Protein AF-A0A4Q3RM28-F1 (afdb_monomer_lite)

Foldseek 3Di:
DVVVVVVVVVVVVVVVPPPPPPWFFQAKEWEAEQQADADVLPHFLALVLCLVFPDQQPLRYEYEYQANQHPDAAADDPPPPCNVSNVSSNCSNCVSNVPHNYAYEYAHDCSCLGVLDQCRLVSQQVRQCVQVVVVDPRTHYPDHSQAQDQDWDDSDLAEIETEGELVSLLRPHDGQAPFDLHQDRDLLSRLVVLLVVLLLNQQHQYEYGHAAWLWAQFPQQQDDDPQCLQQVCCVVPVPRSHGDPPVSVVVSVVCCAVNDSRHCSYPSNVSVSCSNVVSQVVHQRYEYEHASGQWFWWWDADRYIYTYFHNRHDFTDGHPDTHTDTPDIDRARWIKMWIAIPQQKIKIFIDHSPAPHPVGTPDMDTHDGRDRDDPDDDPVNFDDDDQKDWDALALVLDDDDVLCAAFNPAQSCNRNGTFIFGADDCPFWAFDDWDDHQWWIWTWIAGNVRFIKIWIFLGTDNCSVDPPVPSPHCVVVSVSNNCSLFRSCLVLLLVLLCVLLVAAEWDKDKYFHACGCSCPSCSVVRHRGTTIITGPDPPVDPDWAAQVRLLQQCQADVVEEEPLLSVLSVVLSCVLQLQQQDGRNQWTWDWDDPVRYIYIHTYGHDSRRGQRAGDHDNSVVQCDLVHQVLNVGQALARPALQSVCPRCLVVCLVSVQPDDLVSSLVSLVSSLVSLDLVSLLVSLVSDRPSSCVDCSVVSSVRSVSNSVHSSVNVSVNVVVSNVDHDDDHHPDDDDD

Secondary structure (DSSP, 8-state):
-HHHHHHHHHHHHHHTT----PPPEEEEEEEE------BTTTB-HHHHHHHHH--TT-TTEEEEEES--STTT----TTSTTHHHHHHHHHHHHGGGTT-SSEEEEE--TTTTGGG-TTHHHHHHHHHHHHHTT--TTEEESSGGG----EEEEEETTEEEEEE-SHHHH--SS-S-TTSS-S--SHHHHHHHHHHHHHH-TTSEEEEEESS-SS-SSTTSS---HHHHH-GGGGT-TT-----TTHHHHHHHHHHHH--TTSTTSHHHHHHHHHHHHHHTTSTTEEEEE-SSSSEEEEEETTEEEEEE--SS------S--SSEEEEEE-SSEEEEEEEETTS-EEEEEEETT--STT--SEEEE-PPP-PPPP---GGGS----SEEEE-S-GGG---HHHHHHH-STTHHHHHS-EEEEBPPGGGEEEEEEEEETTEEEEEEEETTS-EEEEEESS--GGGGS-HHHHTSHHHHHHHHHGGGS-TTGGGGHHHHHHHHT-----EEEEEE---GGGGGGHHHHTTEEEEEEESS-TT-S--EEHHHHHHHHHH-TT-EE-HHHHHHHHHHHHHTT-S---GGGEEEEEEE-SSSEEEEEEE---TTTT----SHHHHHHTSTTS-GGGG---SS-S-HHHHTTTTHHHHHHHSSS--HHHHHHHHHHHHHHS-HHHHHHHHTTS-GGGTTSTHHHHHHHHHHHTTTHHHHHHHHHHHHTTS------SS----

Radius of gyration: 29.23 Å; chains: 1; bounding box: 106×63×80 Å

Sequence (736 aa):
MRRRVLALATFLALVGCVHAQVDTLTQRIFLIGDGGELVGEKTHPVIDWLQKNVNWDDERNTAIFLGDNVYPLGLPMKGAPDYERSKHILDYELKPFLNKKSRAFFVMGNHDWANGKMQGWQQVRNQYNYINGLEKANIQALPGEGCPGPVAVDLNNQVVVVFIDSQWFLYIHDKPGPGSSCNARTVDEFQTELREIVAAHPNQMMLVVTHHPLYSFGVHGGDYTWKEHLFPLTAINPKLWIPLPVLGSIYPITRGVFGNLQDVKHPLYQTMVNAIEKEMQKHPNALVASGHDHSLQLIKKDSLFQIISGSASNLSRVKENREGELLFHDLTYGFAMLEVHKSGKVVTKYYNINSKDLTTPTFAKDLRTIIAAPEIVSKDSIPKFPDSVLIAANPKLKGGFLRNIFMGKNYRQEWTTPIKVPVLDFKNLKPEKQGGGKQTRSLRVEDANGKEWSLRSVEKFPDAAIPPDLRQTFVKNIVIDGISASYPFGGLSIEPMARAAGVPMLRKKLVYIPDDPRLGRFRDVFKNTLATMEEREPDTLKKTDNTDEVVLKMAKDNDDHVDQVSVLKARLLDNFYMDFDRHEGQWEWATRDTGKGKIYYPIPKDQDQAFFTNQGLLPYFAKKPWLVPEFQGFDEKTDNIKTFNRPARNFDRFFLNELPRKTWEIYIDSFLTKMTDQVIEEAMSRQPKEIRGFHYDEIVKTLKGRRQHFKKDMLEYYDFLSKEVNIVGSNQRELF

Structure (mmCIF, N/CA/C/O backbone):
data_AF-A0A4Q3RM28-F1
#
_entry.id   AF-A0A4Q3RM28-F1
#
loop_
_atom_site.group_PDB
_atom_site.id
_atom_site.type_symbol
_atom_site.label_atom_id
_atom_site.label_alt_id
_atom_site.label_comp_id
_atom_site.label_asym_id
_atom_site.label_entity_id
_atom_site.label_seq_id
_atom_site.pdbx_PDB_ins_code
_atom_site.Cartn_x
_atom_site.Cartn_y
_atom_site.Cartn_z
_atom_site.occupancy
_atom_site.B_iso_or_equiv
_atom_site.auth_seq_id
_atom_site.auth_comp_id
_atom_site.auth_asym_id
_atom_site.auth_atom_id
_atom_site.pdbx_PDB_model_num
ATOM 1 N N . MET A 1 1 ? 68.054 -8.148 22.657 1.00 55.84 1 MET A N 1
ATOM 2 C CA . MET A 1 1 ? 67.765 -7.722 21.264 1.00 55.84 1 MET A CA 1
ATOM 3 C C . MET A 1 1 ? 67.032 -8.785 20.435 1.00 55.84 1 MET A C 1
ATOM 5 O O . MET A 1 1 ? 65.979 -8.469 19.900 1.00 55.84 1 MET A O 1
ATOM 9 N N . ARG A 1 2 ? 67.482 -10.053 20.396 1.00 54.31 2 ARG A N 1
ATOM 10 C CA . ARG A 1 2 ? 66.867 -11.130 19.579 1.00 54.31 2 ARG A CA 1
ATOM 11 C C . ARG A 1 2 ? 65.361 -11.396 19.796 1.00 54.31 2 ARG A C 1
ATOM 13 O O . ARG A 1 2 ? 64.660 -11.624 18.822 1.00 54.31 2 ARG A O 1
ATOM 20 N N . ARG A 1 3 ? 64.828 -11.298 21.024 1.00 51.88 3 ARG A N 1
ATOM 21 C CA . ARG A 1 3 ? 63.380 -11.506 21.285 1.00 51.88 3 ARG A CA 1
ATOM 22 C C . ARG A 1 3 ? 62.470 -10.382 20.767 1.00 51.88 3 ARG A C 1
ATOM 24 O O . ARG A 1 3 ? 61.328 -10.652 20.423 1.00 51.88 3 ARG A O 1
ATOM 31 N N . ARG A 1 4 ? 62.967 -9.141 20.678 1.00 54.09 4 ARG A N 1
ATOM 32 C CA . ARG A 1 4 ? 62.189 -8.002 20.150 1.00 54.09 4 ARG A CA 1
ATOM 33 C C . ARG A 1 4 ? 62.156 -7.988 18.620 1.00 54.09 4 ARG A C 1
ATOM 35 O O . ARG A 1 4 ? 61.145 -7.612 18.049 1.00 54.09 4 ARG A O 1
ATOM 42 N N . VAL A 1 5 ? 63.222 -8.467 17.973 1.00 62.88 5 VAL A N 1
ATOM 43 C CA . VAL A 1 5 ? 63.280 -8.622 16.509 1.00 62.88 5 VAL A CA 1
ATOM 44 C C . VAL A 1 5 ? 62.370 -9.760 16.040 1.00 62.88 5 VAL A C 1
ATOM 46 O O . VAL A 1 5 ? 61.678 -9.602 15.043 1.00 62.88 5 VAL A O 1
ATOM 49 N N . LEU A 1 6 ? 62.296 -10.864 16.797 1.00 58.31 6 LEU A N 1
ATOM 50 C CA . LEU A 1 6 ? 61.389 -11.966 16.470 1.00 58.31 6 LEU A CA 1
ATOM 51 C C . LEU A 1 6 ? 59.916 -11.545 16.599 1.00 58.31 6 LEU A C 1
ATOM 53 O O . LEU A 1 6 ? 59.149 -11.794 15.685 1.00 58.31 6 LEU A O 1
ATOM 57 N N . ALA A 1 7 ? 59.540 -10.824 17.663 1.00 59.06 7 ALA A N 1
ATOM 58 C CA . ALA A 1 7 ? 58.171 -10.328 17.841 1.00 59.06 7 ALA A CA 1
ATOM 59 C C . ALA A 1 7 ? 57.753 -9.301 16.770 1.00 59.06 7 ALA A C 1
ATOM 61 O O . ALA A 1 7 ? 56.612 -9.323 16.318 1.00 59.06 7 ALA A O 1
ATOM 62 N N . LEU A 1 8 ? 58.676 -8.438 16.325 1.00 61.06 8 LEU A N 1
ATOM 63 C CA . LEU A 1 8 ? 58.417 -7.482 15.245 1.00 61.06 8 LEU A CA 1
ATOM 64 C C . LEU A 1 8 ? 58.272 -8.189 13.886 1.00 61.06 8 LEU A C 1
ATOM 66 O O . LEU A 1 8 ? 57.407 -7.818 13.100 1.00 61.06 8 LEU A O 1
ATOM 70 N N . ALA A 1 9 ? 59.061 -9.240 13.634 1.00 60.00 9 ALA A N 1
ATOM 71 C CA . ALA A 1 9 ? 58.953 -10.058 12.427 1.00 60.00 9 ALA A CA 1
ATOM 72 C C . ALA A 1 9 ? 57.657 -10.887 12.395 1.00 60.00 9 ALA A C 1
ATOM 74 O O . ALA A 1 9 ? 57.032 -10.982 11.343 1.00 60.00 9 ALA A O 1
ATOM 75 N N . THR A 1 10 ? 57.195 -11.420 13.534 1.00 58.38 10 THR A N 1
ATOM 76 C CA . THR A 1 10 ? 55.896 -12.111 13.612 1.00 58.38 10 THR A CA 1
ATOM 77 C C . THR A 1 10 ? 54.727 -11.137 13.449 1.00 58.38 10 THR A C 1
ATOM 79 O O . THR A 1 10 ? 53.748 -11.475 12.794 1.00 58.38 10 THR A O 1
ATOM 82 N N . PHE A 1 11 ? 54.833 -9.914 13.981 1.00 57.19 11 PHE A N 1
ATOM 83 C CA . PHE A 1 11 ? 53.812 -8.877 13.802 1.00 57.19 11 PHE A CA 1
ATOM 84 C C . PHE A 1 11 ? 53.758 -8.376 12.348 1.00 57.19 11 PHE A C 1
ATOM 86 O O . PHE A 1 11 ? 52.676 -8.245 11.791 1.00 57.19 11 PHE A O 1
ATOM 93 N N . LEU A 1 12 ? 54.907 -8.199 11.683 1.00 55.06 12 LEU A N 1
ATOM 94 C CA . LEU A 1 12 ? 54.976 -7.859 10.253 1.00 55.06 12 LEU A CA 1
ATOM 95 C C . LEU A 1 12 ? 54.496 -9.005 9.342 1.00 55.06 12 LEU A C 1
ATOM 97 O O . LEU A 1 12 ? 53.847 -8.741 8.334 1.00 55.06 12 LEU A O 1
ATOM 101 N N . ALA A 1 13 ? 54.735 -10.268 9.713 1.00 52.22 13 ALA A N 1
ATOM 102 C CA . ALA A 1 13 ? 54.212 -11.430 8.987 1.00 52.22 13 ALA A CA 1
ATOM 103 C C . ALA A 1 13 ? 52.692 -11.621 9.173 1.00 52.22 13 ALA A C 1
ATOM 105 O O . ALA A 1 13 ? 52.011 -12.047 8.242 1.00 52.22 13 ALA A O 1
ATOM 106 N N . LEU A 1 14 ? 52.143 -11.256 10.340 1.00 48.19 14 LEU A N 1
ATOM 107 C CA . LEU A 1 14 ? 50.697 -11.254 10.602 1.00 48.19 14 LEU A CA 1
ATOM 108 C C . LEU A 1 14 ? 49.977 -10.078 9.922 1.00 48.19 14 LEU A C 1
ATOM 110 O O . LEU A 1 14 ? 48.856 -10.251 9.452 1.00 48.19 14 LEU A O 1
ATOM 114 N N . VAL A 1 15 ? 50.627 -8.917 9.786 1.00 49.91 15 VAL A N 1
ATOM 115 C CA . VAL A 1 15 ? 50.100 -7.782 9.001 1.00 49.91 15 VAL A CA 1
ATOM 116 C C . VAL A 1 15 ? 50.141 -8.077 7.492 1.00 49.91 15 VAL A C 1
ATOM 118 O O . VAL A 1 15 ? 49.256 -7.641 6.761 1.00 49.91 15 VAL A O 1
ATOM 121 N N . GLY A 1 16 ? 51.094 -8.891 7.025 1.00 42.75 16 GLY A N 1
ATOM 122 C CA . GLY A 1 16 ? 51.179 -9.345 5.630 1.00 42.75 16 GLY A CA 1
ATOM 123 C C . GLY A 1 16 ? 50.130 -10.383 5.202 1.00 42.75 16 GLY A C 1
ATOM 124 O O . GLY A 1 16 ? 50.043 -10.689 4.017 1.00 42.75 16 GLY A O 1
ATOM 125 N N . CYS A 1 17 ? 49.327 -10.915 6.134 1.00 42.59 17 CYS A N 1
ATOM 126 C CA . CYS A 1 17 ? 48.296 -11.925 5.860 1.00 42.59 17 CYS A CA 1
ATOM 127 C C . CYS A 1 17 ? 46.860 -11.413 6.052 1.00 42.59 17 CYS A C 1
ATOM 129 O O . CYS A 1 17 ? 45.937 -12.220 6.172 1.00 42.59 17 CYS A O 1
ATOM 131 N N . VAL A 1 18 ? 46.632 -10.095 6.034 1.00 43.44 18 VAL A N 1
ATOM 132 C CA . VAL A 1 18 ? 45.285 -9.572 5.772 1.00 43.44 18 VAL A CA 1
ATOM 133 C C . VAL A 1 18 ? 45.021 -9.783 4.284 1.00 43.44 18 VAL A C 1
ATOM 135 O O . VAL A 1 18 ? 45.321 -8.927 3.456 1.00 43.44 18 VAL A O 1
ATOM 138 N N . HIS A 1 19 ? 44.507 -10.961 3.923 1.00 44.41 19 HIS A N 1
ATOM 139 C CA . HIS A 1 19 ? 43.876 -11.134 2.621 1.00 44.41 19 HIS A CA 1
ATOM 140 C C . HIS A 1 19 ? 42.788 -10.067 2.539 1.00 44.41 19 HIS A C 1
ATOM 142 O O . HIS A 1 19 ? 41.822 -10.122 3.302 1.00 44.41 19 HIS A O 1
ATOM 148 N N . ALA A 1 20 ? 42.972 -9.069 1.670 1.00 47.12 20 ALA A N 1
ATOM 149 C CA . ALA A 1 20 ? 41.917 -8.130 1.337 1.00 47.12 20 ALA A CA 1
ATOM 150 C C . ALA A 1 20 ? 40.705 -8.973 0.935 1.00 47.12 20 ALA A C 1
ATOM 152 O O . ALA A 1 20 ? 40.751 -9.704 -0.057 1.00 47.12 20 ALA A O 1
ATOM 153 N N . GLN A 1 21 ? 39.675 -8.969 1.778 1.00 57.19 21 GLN A N 1
ATOM 154 C CA . GLN A 1 21 ? 38.466 -9.732 1.539 1.00 57.19 21 GLN A CA 1
ATOM 155 C C . GLN A 1 21 ? 37.919 -9.255 0.194 1.00 57.19 21 GLN A C 1
ATOM 157 O O . GLN A 1 21 ? 37.593 -8.078 0.050 1.00 57.19 21 GLN A O 1
ATOM 162 N N . VAL A 1 22 ? 37.926 -10.135 -0.812 1.00 74.12 22 VAL A N 1
ATOM 163 C CA . VAL A 1 22 ? 37.500 -9.775 -2.167 1.00 74.12 22 VAL A CA 1
ATOM 164 C C . VAL A 1 22 ? 36.062 -9.284 -2.073 1.00 74.12 22 VAL A C 1
ATOM 166 O O . VAL A 1 22 ? 35.185 -10.009 -1.598 1.00 74.12 22 VAL A O 1
ATOM 169 N N . ASP A 1 23 ? 35.835 -8.036 -2.473 1.00 86.75 23 ASP A N 1
ATOM 170 C CA . ASP A 1 23 ? 34.506 -7.447 -2.453 1.00 86.75 23 ASP A CA 1
ATOM 171 C C . ASP A 1 23 ? 33.624 -8.167 -3.477 1.00 86.75 23 ASP A C 1
ATOM 173 O O . ASP A 1 23 ? 33.928 -8.223 -4.670 1.00 86.75 23 ASP A O 1
ATOM 177 N N . THR A 1 24 ? 32.548 -8.781 -2.996 1.00 92.25 24 THR A N 1
ATOM 178 C CA . THR A 1 24 ? 31.710 -9.685 -3.791 1.00 92.25 24 THR A CA 1
ATOM 179 C C . THR A 1 24 ? 30.432 -8.989 -4.223 1.00 92.25 24 THR A C 1
ATOM 181 O O . THR A 1 24 ? 29.908 -8.129 -3.524 1.00 92.25 24 THR A O 1
ATOM 184 N N . LEU A 1 25 ? 29.925 -9.363 -5.395 1.00 93.62 25 LEU A N 1
ATOM 185 C CA . LEU A 1 25 ? 28.663 -8.859 -5.922 1.00 93.62 25 LEU A CA 1
ATOM 186 C C . LEU A 1 25 ? 27.477 -9.363 -5.084 1.00 93.62 25 LEU A C 1
ATOM 188 O O . LEU A 1 25 ? 27.315 -10.577 -4.933 1.00 93.62 25 LEU A O 1
ATOM 192 N N . THR A 1 26 ? 26.623 -8.442 -4.640 1.00 94.31 26 THR A N 1
ATOM 193 C CA . THR A 1 26 ? 25.341 -8.735 -3.983 1.00 94.31 26 THR A CA 1
ATOM 194 C C . THR A 1 26 ? 24.184 -8.713 -4.983 1.00 94.31 26 THR A C 1
ATOM 196 O O . THR A 1 26 ? 23.327 -9.589 -4.934 1.00 94.31 26 THR A O 1
ATOM 199 N N . GLN A 1 27 ? 24.153 -7.740 -5.903 1.00 97.19 27 GLN A N 1
ATOM 200 C CA . GLN A 1 27 ? 23.041 -7.557 -6.845 1.00 97.19 27 GLN A CA 1
ATOM 201 C C . GLN A 1 27 ? 23.510 -6.988 -8.189 1.00 97.19 27 GLN A C 1
ATOM 203 O O . GLN A 1 27 ? 24.322 -6.067 -8.233 1.00 97.19 27 GLN A O 1
ATOM 208 N N . ARG A 1 28 ? 22.924 -7.488 -9.277 1.00 98.19 28 ARG A N 1
ATOM 209 C CA . ARG A 1 28 ? 22.881 -6.882 -10.612 1.00 98.19 28 ARG A CA 1
ATOM 210 C C . ARG A 1 28 ? 21.445 -6.528 -10.971 1.00 98.19 28 ARG A C 1
ATOM 212 O O . ARG A 1 28 ? 20.541 -7.338 -10.756 1.00 98.19 28 ARG A O 1
ATOM 219 N N . ILE A 1 29 ? 21.243 -5.337 -11.521 1.00 98.75 29 ILE A N 1
ATOM 220 C CA . ILE A 1 29 ? 19.930 -4.843 -11.952 1.00 98.75 29 ILE A CA 1
ATOM 221 C C . ILE A 1 29 ? 20.052 -4.369 -13.396 1.00 98.75 29 ILE A C 1
ATOM 223 O O . ILE A 1 29 ? 20.775 -3.414 -13.655 1.00 98.75 29 ILE A O 1
ATOM 227 N N . PHE A 1 30 ? 19.368 -5.041 -14.315 1.00 98.69 30 PHE A N 1
ATOM 228 C CA . PHE A 1 30 ? 19.306 -4.723 -15.739 1.00 98.69 30 PHE A CA 1
ATOM 229 C C . PHE A 1 30 ? 18.089 -3.833 -15.995 1.00 98.69 30 PHE A C 1
ATOM 231 O O . PHE A 1 30 ? 16.985 -4.183 -15.587 1.00 98.69 30 PHE A O 1
ATOM 238 N N . LEU A 1 31 ? 18.294 -2.691 -16.644 1.00 98.75 31 LEU A N 1
ATOM 239 C CA . LEU A 1 31 ? 17.287 -1.654 -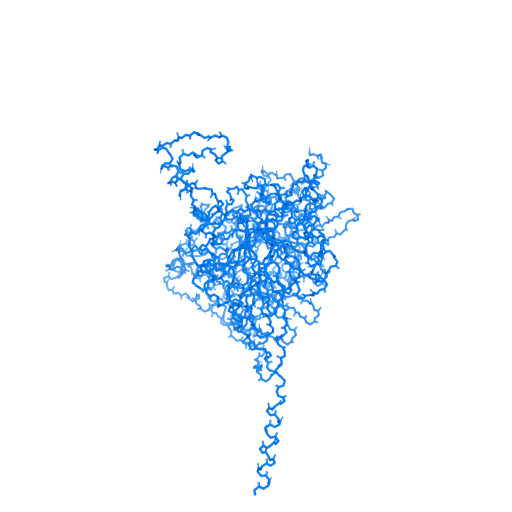16.868 1.00 98.75 31 LEU A CA 1
ATOM 240 C C . LEU A 1 31 ? 16.987 -1.573 -18.368 1.00 98.75 31 LEU A C 1
ATOM 242 O O . LEU A 1 31 ? 17.867 -1.202 -19.141 1.00 98.75 31 LEU A O 1
ATOM 246 N N . ILE A 1 32 ? 15.780 -1.945 -18.788 1.00 98.25 32 ILE A N 1
ATOM 247 C CA . ILE A 1 32 ? 15.434 -2.170 -20.201 1.00 98.25 32 ILE A CA 1
ATOM 248 C C . ILE A 1 32 ? 14.150 -1.398 -20.519 1.00 98.25 32 ILE A C 1
ATOM 250 O O . ILE A 1 32 ? 13.087 -1.781 -20.064 1.00 98.25 32 ILE A O 1
ATOM 254 N N . GLY A 1 33 ? 14.207 -0.297 -21.252 1.00 94.75 33 GLY A N 1
ATOM 255 C CA . GLY A 1 33 ? 13.029 0.490 -21.635 1.00 94.75 33 GLY A CA 1
ATOM 256 C C . GLY A 1 33 ? 12.757 0.423 -23.129 1.00 94.75 33 GLY A C 1
ATOM 257 O O . GLY A 1 33 ? 13.692 0.239 -23.914 1.00 94.75 33 GLY A O 1
ATOM 258 N N . ASP A 1 34 ? 11.487 0.606 -23.502 1.00 90.88 34 ASP A N 1
ATOM 259 C CA . ASP A 1 34 ? 11.061 0.798 -24.890 1.00 90.88 34 ASP A CA 1
ATOM 260 C C . ASP A 1 34 ? 11.397 -0.428 -25.757 1.00 90.88 34 ASP A C 1
ATOM 262 O O . ASP A 1 34 ? 12.014 -0.327 -26.822 1.00 90.88 34 ASP A O 1
ATOM 266 N N . GLY A 1 35 ? 11.052 -1.618 -25.252 1.00 89.31 35 GLY A N 1
ATOM 267 C CA . GLY A 1 35 ? 11.291 -2.926 -25.882 1.00 89.31 35 GLY A CA 1
ATOM 268 C C . GLY A 1 35 ? 10.146 -3.434 -26.760 1.00 89.31 35 GLY A C 1
ATOM 269 O O . GLY A 1 35 ? 10.291 -4.447 -27.440 1.00 89.31 35 GLY A O 1
ATOM 270 N N . GLY A 1 36 ? 9.023 -2.715 -26.807 1.00 90.56 36 GLY A N 1
ATOM 271 C CA . GLY A 1 36 ? 7.764 -3.226 -27.342 1.00 90.56 36 GLY A CA 1
ATOM 272 C C . GLY A 1 36 ? 7.660 -3.434 -28.853 1.00 90.56 36 GLY A C 1
ATOM 273 O O . GLY A 1 36 ? 6.548 -3.403 -29.383 1.00 90.56 36 GLY A O 1
ATOM 274 N N . GLU A 1 37 ? 8.768 -3.615 -29.572 1.00 91.19 37 GLU A N 1
ATOM 275 C CA . GLU A 1 37 ? 8.797 -3.888 -31.006 1.00 91.19 37 GLU A CA 1
ATOM 276 C C . GLU A 1 37 ? 9.808 -4.988 -31.374 1.00 91.19 37 GLU A C 1
ATOM 278 O O . GLU A 1 37 ? 10.936 -5.040 -30.885 1.00 91.19 37 GLU A O 1
ATOM 283 N N . LEU A 1 38 ? 9.402 -5.877 -32.288 1.00 91.31 38 LEU A N 1
ATOM 284 C CA . LEU A 1 38 ? 10.241 -6.948 -32.826 1.00 91.31 38 LEU A CA 1
ATOM 285 C C . LEU A 1 38 ? 10.710 -6.613 -34.243 1.00 91.31 38 LEU A C 1
ATOM 287 O O . LEU A 1 38 ? 9.905 -6.313 -35.128 1.00 91.31 38 LEU A O 1
ATOM 291 N N . VAL A 1 39 ? 12.004 -6.790 -34.503 1.00 87.06 39 VAL A N 1
ATOM 292 C CA . VAL A 1 39 ? 12.575 -6.652 -35.846 1.00 87.06 39 VAL A CA 1
ATOM 293 C C . VAL A 1 39 ? 12.074 -7.804 -36.718 1.00 87.06 39 VAL A C 1
ATOM 295 O O . VAL A 1 39 ? 12.323 -8.980 -36.433 1.00 87.06 39 VAL A O 1
ATOM 298 N N . GLY A 1 40 ? 11.326 -7.460 -37.772 1.00 84.25 40 GLY A N 1
ATOM 299 C CA . GLY A 1 40 ? 10.717 -8.431 -38.685 1.00 84.25 40 GLY A CA 1
ATOM 300 C C . GLY A 1 40 ? 9.786 -9.433 -37.993 1.00 84.25 40 GLY A C 1
ATOM 301 O O . GLY A 1 40 ? 9.673 -10.560 -38.470 1.00 84.25 40 GLY A O 1
ATOM 302 N N . GLU A 1 41 ? 9.195 -9.050 -36.852 1.00 83.69 41 GLU A N 1
ATOM 303 C CA . GLU A 1 41 ? 8.324 -9.878 -35.995 1.00 83.69 41 GLU A CA 1
ATOM 304 C C . GLU A 1 41 ? 8.984 -11.142 -35.403 1.00 83.69 41 GLU A C 1
ATOM 306 O O . GLU A 1 41 ? 8.301 -12.027 -34.880 1.00 83.69 41 GLU A O 1
ATOM 311 N N . LYS A 1 42 ? 10.320 -11.247 -35.467 1.00 88.12 42 LYS A N 1
ATOM 312 C CA . LYS A 1 42 ? 11.048 -12.487 -35.138 1.00 88.12 42 LYS A CA 1
ATOM 313 C C . LYS A 1 42 ? 12.142 -12.347 -34.093 1.00 88.12 42 LYS A C 1
ATOM 315 O O . LYS A 1 42 ? 12.396 -13.319 -33.393 1.00 88.12 42 LYS A O 1
ATOM 320 N N . THR A 1 43 ? 12.815 -11.204 -34.037 1.00 93.31 43 THR A N 1
ATOM 321 C CA . THR A 1 43 ? 14.005 -11.006 -33.196 1.00 93.31 43 THR A CA 1
ATOM 322 C C . THR A 1 43 ? 13.911 -9.701 -32.433 1.00 93.31 43 THR A C 1
ATOM 324 O O . THR A 1 43 ? 13.340 -8.736 -32.944 1.00 93.31 43 THR A O 1
ATOM 327 N N . HIS A 1 44 ? 14.532 -9.642 -31.260 1.00 95.88 44 HIS A N 1
ATOM 328 C CA . HIS A 1 44 ? 14.624 -8.418 -30.476 1.00 95.88 44 HIS A CA 1
ATOM 329 C C . HIS A 1 44 ? 16.091 -8.163 -30.107 1.00 95.88 44 HIS A C 1
ATOM 331 O O . HIS A 1 44 ? 16.670 -8.942 -29.350 1.00 95.88 44 HIS A O 1
ATOM 337 N N . PRO A 1 45 ? 16.698 -7.040 -30.537 1.00 92.56 45 PRO A N 1
ATOM 338 C CA . PRO A 1 45 ? 18.147 -6.838 -30.468 1.00 92.56 45 PRO A CA 1
ATOM 339 C C . PRO A 1 45 ? 18.713 -6.944 -29.043 1.00 92.56 45 PRO A C 1
ATOM 341 O O . PRO A 1 45 ? 19.679 -7.672 -28.816 1.00 92.56 45 PRO A O 1
ATOM 344 N N . VAL A 1 46 ? 18.092 -6.273 -28.066 1.00 96.25 46 VAL A N 1
ATOM 345 C CA . VAL A 1 46 ? 18.557 -6.317 -26.669 1.00 96.25 46 VAL A CA 1
ATOM 346 C C . VAL A 1 46 ? 18.201 -7.629 -25.963 1.00 96.25 46 VAL A C 1
ATOM 348 O O . VAL A 1 46 ? 19.075 -8.218 -25.330 1.00 96.25 46 VAL A O 1
ATOM 351 N N . ILE A 1 47 ? 16.969 -8.135 -26.091 1.00 96.94 47 ILE A N 1
ATOM 352 C CA . ILE A 1 47 ? 16.569 -9.409 -25.473 1.00 96.94 47 ILE A CA 1
ATOM 353 C C . ILE A 1 47 ? 17.415 -10.579 -25.987 1.00 96.94 47 ILE A C 1
ATOM 355 O O . ILE A 1 47 ? 17.866 -11.391 -25.180 1.00 96.94 47 ILE A O 1
ATOM 359 N N . ASP A 1 48 ? 17.714 -10.641 -27.284 1.00 96.75 48 ASP A N 1
ATOM 360 C CA . ASP A 1 48 ? 18.563 -11.690 -27.860 1.00 96.75 48 ASP A CA 1
ATOM 361 C C . ASP A 1 48 ? 19.998 -11.604 -27.327 1.00 96.75 48 ASP A C 1
ATOM 363 O O . ASP A 1 48 ? 20.609 -12.620 -26.973 1.00 96.75 48 ASP A O 1
ATOM 367 N N . TRP A 1 49 ? 20.532 -10.384 -27.197 1.00 96.81 49 TRP A N 1
ATOM 368 C CA . TRP A 1 49 ? 21.841 -10.164 -26.588 1.00 96.81 49 TRP A CA 1
ATOM 369 C C . TRP A 1 49 ? 21.857 -10.612 -25.120 1.00 96.81 49 TRP A C 1
ATOM 371 O O . TRP A 1 49 ? 22.785 -11.303 -24.694 1.00 96.81 49 TRP A O 1
ATOM 381 N N . LEU A 1 50 ? 20.822 -10.275 -24.349 1.00 97.06 50 LEU A N 1
ATOM 382 C CA . LEU A 1 50 ? 20.697 -10.654 -22.942 1.00 97.06 50 LEU A CA 1
ATOM 383 C C . LEU A 1 50 ? 20.550 -12.169 -22.764 1.00 97.06 50 LEU A C 1
ATOM 385 O O . LEU A 1 50 ? 21.223 -12.743 -21.910 1.00 97.06 50 LEU A O 1
ATOM 389 N N . GLN A 1 51 ? 19.727 -12.834 -23.581 1.00 95.75 51 GLN A N 1
ATOM 390 C CA . GLN A 1 51 ? 19.576 -14.296 -23.564 1.00 95.75 51 GLN A CA 1
ATOM 391 C C . GLN A 1 51 ? 20.909 -15.013 -23.807 1.00 95.75 51 GLN A C 1
ATOM 393 O O . GLN A 1 51 ? 21.170 -16.052 -23.204 1.00 95.75 51 GLN A O 1
ATOM 398 N N . LYS A 1 52 ? 21.760 -14.458 -24.677 1.00 96.25 52 LYS A N 1
ATOM 399 C CA . LYS A 1 52 ? 23.066 -15.036 -25.007 1.00 96.25 52 LYS A CA 1
ATOM 400 C C . LYS A 1 52 ? 24.126 -14.801 -23.928 1.00 96.25 52 LYS A C 1
ATOM 402 O O . LYS A 1 52 ? 24.974 -15.667 -23.723 1.00 96.25 52 LYS A O 1
ATOM 407 N N . ASN A 1 53 ? 24.119 -13.634 -23.283 1.00 96.88 53 ASN A N 1
ATOM 408 C CA . ASN A 1 53 ? 25.251 -13.167 -22.472 1.00 96.88 53 ASN A CA 1
ATOM 409 C C . ASN A 1 53 ? 24.989 -13.137 -20.959 1.00 96.88 53 ASN A C 1
ATOM 411 O O . ASN A 1 53 ? 25.930 -12.939 -20.187 1.00 96.88 53 ASN A O 1
ATOM 415 N N . VAL A 1 54 ? 23.743 -13.325 -20.512 1.00 97.12 54 VAL A N 1
ATOM 416 C CA . VAL A 1 54 ? 23.367 -13.243 -19.095 1.00 97.12 54 VAL A CA 1
ATOM 417 C C . VAL A 1 54 ? 22.869 -14.591 -18.588 1.00 97.12 54 VAL A C 1
ATOM 419 O O . VAL A 1 54 ? 21.970 -15.207 -19.154 1.00 97.12 54 VAL A O 1
ATOM 422 N N . ASN A 1 55 ? 23.430 -15.039 -17.463 1.00 96.88 55 ASN A N 1
ATOM 423 C CA . ASN A 1 55 ? 22.918 -16.202 -16.751 1.00 96.88 55 ASN A CA 1
ATOM 424 C C . ASN A 1 55 ? 21.716 -15.809 -15.877 1.00 96.88 55 ASN A C 1
ATOM 426 O O . ASN A 1 55 ? 21.884 -15.336 -14.752 1.00 96.88 55 ASN A O 1
ATOM 430 N N . TRP A 1 56 ? 20.504 -16.033 -16.376 1.00 97.44 56 TRP A N 1
ATOM 431 C CA . TRP A 1 56 ? 19.267 -15.755 -15.639 1.00 97.44 56 TRP A CA 1
ATOM 432 C C . TRP A 1 56 ? 18.960 -16.765 -14.516 1.00 97.44 56 TRP A C 1
ATOM 434 O O . TRP A 1 56 ? 18.032 -16.545 -13.740 1.00 97.44 56 TRP A O 1
ATOM 444 N N . ASP A 1 57 ? 19.747 -17.834 -14.360 1.00 97.38 57 ASP A N 1
ATOM 445 C CA . ASP A 1 57 ? 19.681 -18.719 -13.185 1.00 97.38 57 ASP A CA 1
ATOM 446 C C . ASP A 1 57 ? 20.480 -18.185 -11.977 1.00 97.38 57 ASP A C 1
ATOM 448 O O . ASP A 1 57 ? 20.422 -18.763 -10.892 1.00 97.38 57 ASP A O 1
ATOM 452 N N . ASP A 1 58 ? 21.204 -17.070 -12.127 1.00 96.69 58 ASP A N 1
ATOM 453 C CA . ASP A 1 58 ? 21.836 -16.360 -11.010 1.00 96.69 58 ASP A CA 1
ATOM 454 C C . ASP A 1 58 ? 20.808 -15.472 -10.286 1.00 96.69 58 ASP A C 1
ATOM 456 O O . ASP A 1 58 ? 20.317 -14.488 -10.840 1.00 96.69 58 ASP A O 1
ATOM 460 N N . GLU A 1 59 ? 20.506 -15.800 -9.028 1.00 95.44 59 GLU A N 1
ATOM 461 C CA . GLU A 1 59 ? 19.547 -15.083 -8.165 1.00 95.44 59 GLU A CA 1
ATOM 462 C C . GLU A 1 59 ? 19.952 -13.628 -7.887 1.00 95.44 59 GLU A C 1
ATOM 464 O O . GLU A 1 59 ? 19.113 -12.803 -7.527 1.00 95.44 59 GLU A O 1
ATOM 469 N N . ARG A 1 60 ? 21.228 -13.280 -8.096 1.00 96.56 60 ARG A N 1
ATOM 470 C CA . ARG A 1 60 ? 21.710 -11.900 -7.965 1.00 96.56 60 ARG A CA 1
ATOM 471 C C . ARG A 1 60 ? 21.303 -11.030 -9.147 1.00 96.56 60 ARG A C 1
ATOM 473 O O . ARG A 1 60 ? 21.480 -9.820 -9.065 1.00 96.56 60 ARG A O 1
ATOM 480 N N . ASN A 1 61 ? 20.798 -11.596 -10.242 1.00 98.25 61 ASN A N 1
ATOM 481 C CA . ASN A 1 61 ? 20.345 -10.837 -11.403 1.00 98.25 61 ASN A CA 1
ATOM 482 C C . ASN A 1 61 ? 18.855 -10.484 -11.271 1.00 98.25 61 ASN A C 1
ATOM 484 O O . ASN A 1 61 ? 18.022 -11.339 -10.974 1.00 98.25 61 ASN A O 1
ATOM 488 N N . THR A 1 62 ? 18.522 -9.225 -11.546 1.00 98.56 62 THR A N 1
ATOM 489 C CA . THR A 1 62 ? 17.143 -8.731 -11.658 1.00 98.56 62 THR A CA 1
ATOM 490 C C . THR A 1 62 ? 16.997 -7.947 -12.956 1.00 98.56 62 THR A C 1
ATOM 492 O O . THR A 1 62 ? 17.812 -7.065 -13.208 1.00 98.56 62 THR A O 1
ATOM 495 N N . ALA A 1 63 ? 15.977 -8.225 -13.762 1.00 98.62 63 ALA A N 1
ATOM 496 C CA . ALA A 1 63 ? 15.597 -7.396 -14.903 1.00 98.62 63 ALA A CA 1
ATOM 497 C C . ALA A 1 63 ? 14.430 -6.474 -14.539 1.00 98.62 63 ALA A C 1
ATOM 499 O O . ALA A 1 63 ? 13.513 -6.875 -13.824 1.00 98.62 63 ALA A O 1
ATOM 500 N N . ILE A 1 64 ? 14.464 -5.240 -15.028 1.00 98.69 64 ILE A N 1
ATOM 501 C CA . ILE A 1 64 ? 13.393 -4.264 -14.867 1.00 98.69 64 ILE A CA 1
ATOM 502 C C . ILE A 1 64 ? 13.109 -3.638 -16.228 1.00 98.69 64 ILE A C 1
ATOM 504 O O . ILE A 1 64 ? 13.950 -2.919 -16.772 1.00 98.69 64 ILE A O 1
ATOM 508 N N . PHE A 1 65 ? 11.914 -3.905 -16.740 1.00 98.56 65 PHE A N 1
ATOM 509 C CA . PHE A 1 65 ? 11.369 -3.287 -17.931 1.00 98.56 65 PHE A CA 1
ATOM 510 C C . PHE A 1 65 ? 10.739 -1.938 -17.573 1.00 98.56 65 PHE A C 1
ATOM 512 O O . PHE A 1 65 ? 9.892 -1.856 -16.680 1.00 98.56 65 PHE A O 1
ATOM 519 N N . LEU A 1 66 ? 11.194 -0.869 -18.225 1.00 98.38 66 LEU A N 1
ATOM 520 C CA . LEU A 1 66 ? 10.907 0.526 -17.877 1.00 98.38 66 LEU A CA 1
ATOM 521 C C . LEU A 1 66 ? 9.714 1.098 -18.655 1.00 98.38 66 LEU A C 1
ATOM 523 O O . LEU A 1 66 ? 9.674 2.303 -18.883 1.00 98.38 66 LEU A O 1
ATOM 527 N N . GLY A 1 67 ? 8.754 0.269 -19.062 1.00 95.75 67 GLY A N 1
ATOM 528 C CA . GLY A 1 67 ? 7.587 0.699 -19.833 1.00 95.75 67 GLY A CA 1
ATOM 529 C C . GLY A 1 67 ? 7.795 0.710 -21.338 1.00 95.75 67 GLY A C 1
ATOM 530 O O . GLY A 1 67 ? 8.908 0.523 -21.834 1.00 95.75 67 GLY A O 1
ATOM 531 N N . ASP A 1 68 ? 6.676 0.908 -22.035 1.00 96.00 68 ASP A N 1
ATOM 532 C CA . ASP A 1 68 ? 6.541 0.726 -23.477 1.00 96.00 68 ASP A CA 1
ATOM 533 C C . ASP A 1 68 ? 6.928 -0.693 -23.901 1.00 96.00 68 ASP A C 1
ATOM 535 O O . ASP A 1 68 ? 7.727 -0.933 -24.810 1.00 96.00 68 ASP A O 1
ATOM 539 N N . ASN A 1 69 ? 6.330 -1.653 -23.195 1.00 96.94 69 ASN A N 1
ATOM 540 C CA . ASN A 1 69 ? 6.564 -3.078 -23.409 1.00 96.94 69 ASN A CA 1
ATOM 541 C C . ASN A 1 69 ? 5.804 -3.596 -24.645 1.00 96.94 69 ASN A C 1
ATOM 543 O O . ASN A 1 69 ? 6.104 -4.670 -25.156 1.00 96.94 69 ASN A O 1
ATOM 547 N N . VAL A 1 70 ? 4.793 -2.861 -25.141 1.00 95.69 70 VAL A N 1
ATOM 548 C CA . VAL A 1 70 ? 4.072 -3.207 -26.379 1.00 95.69 70 VAL A CA 1
ATOM 549 C C . VAL A 1 70 ? 3.701 -1.980 -27.213 1.00 95.69 70 VAL A C 1
ATOM 551 O O . VAL A 1 70 ? 2.805 -1.202 -26.864 1.00 95.69 70 VAL A O 1
ATOM 554 N N . TYR A 1 71 ? 4.288 -1.873 -28.407 1.00 88.00 71 TYR A N 1
ATOM 555 C CA . TYR A 1 71 ? 3.920 -0.862 -29.394 1.00 88.00 71 TYR A CA 1
ATOM 556 C C . TYR A 1 71 ? 2.828 -1.337 -30.378 1.00 88.00 71 TYR A C 1
ATOM 558 O O . TYR A 1 71 ? 2.828 -2.489 -30.833 1.00 88.00 71 TYR A O 1
ATOM 566 N N . PRO A 1 72 ? 1.929 -0.431 -30.823 1.00 88.31 72 PRO A N 1
ATOM 567 C CA . PRO A 1 72 ? 1.842 0.984 -30.447 1.00 88.31 72 PRO A CA 1
ATOM 568 C C . PRO A 1 72 ? 0.805 1.297 -29.354 1.00 88.31 72 PRO A C 1
ATOM 570 O O . PRO A 1 72 ? 0.706 2.455 -28.964 1.00 88.31 72 PRO A O 1
ATOM 573 N N . LEU A 1 73 ? -0.038 0.351 -28.930 1.00 90.50 73 LEU A N 1
ATOM 574 C CA . LEU A 1 73 ? -1.201 0.642 -28.072 1.00 90.50 73 LEU A CA 1
ATOM 575 C C . LEU A 1 73 ? -1.398 -0.374 -26.936 1.00 90.50 73 LEU A C 1
ATOM 577 O O . LEU A 1 73 ? -2.533 -0.568 -26.488 1.00 90.50 73 LEU A O 1
ATOM 581 N N . GLY A 1 74 ? -0.324 -1.026 -26.488 1.00 93.75 74 GLY A N 1
ATOM 582 C CA . GLY A 1 74 ? -0.399 -1.965 -25.377 1.00 93.75 74 GLY A CA 1
ATOM 583 C C . GLY A 1 74 ? -1.033 -3.302 -25.764 1.00 93.75 74 GLY A C 1
ATOM 584 O O . GLY A 1 74 ? -1.166 -3.653 -26.945 1.00 93.75 74 GLY A O 1
ATOM 585 N N . LEU A 1 75 ? -1.460 -4.050 -24.745 1.00 96.31 75 LEU A N 1
ATOM 586 C CA . LEU A 1 75 ? -2.186 -5.307 -24.911 1.00 96.31 75 LEU A CA 1
ATOM 587 C C . LEU A 1 75 ? -3.713 -5.075 -24.963 1.00 96.31 75 LEU A C 1
ATOM 589 O O . LEU A 1 75 ? -4.318 -4.703 -23.951 1.00 96.31 75 LEU A O 1
ATOM 593 N N . PRO A 1 76 ? -4.383 -5.314 -26.107 1.00 94.25 76 PRO A N 1
ATOM 594 C CA . PRO A 1 76 ? -5.836 -5.224 -26.179 1.00 94.25 76 PRO A CA 1
ATOM 595 C C . PRO A 1 76 ? -6.541 -6.414 -25.525 1.00 94.25 76 PRO A C 1
ATOM 597 O O . PRO A 1 76 ? -5.911 -7.352 -25.044 1.00 94.25 76 PRO A O 1
ATOM 600 N N . MET A 1 77 ? -7.875 -6.373 -25.485 1.00 89.62 77 MET A N 1
ATOM 601 C CA . MET A 1 77 ? -8.660 -7.514 -25.015 1.00 89.62 77 MET A CA 1
ATOM 602 C C . MET A 1 77 ? -8.501 -8.705 -25.963 1.00 89.62 77 MET A C 1
ATOM 604 O O . MET A 1 77 ? -8.375 -8.543 -27.181 1.00 89.62 77 MET A O 1
ATOM 608 N N . LYS A 1 78 ? -8.561 -9.916 -25.403 1.00 86.12 78 LYS A N 1
ATOM 609 C CA . LYS A 1 78 ? -8.548 -11.153 -26.186 1.00 86.12 78 LYS A CA 1
ATOM 610 C C . LYS A 1 78 ? -9.690 -11.138 -27.210 1.00 86.12 78 LYS A C 1
ATOM 612 O O . LYS A 1 78 ? -10.834 -10.874 -26.856 1.00 86.12 78 LYS A O 1
ATOM 617 N N . GLY A 1 79 ? -9.365 -11.427 -28.470 1.00 85.75 79 GLY A N 1
ATOM 618 C CA . GLY A 1 79 ? -10.303 -11.374 -29.599 1.00 85.75 79 GLY A CA 1
ATOM 619 C C . GLY A 1 79 ? -10.248 -10.078 -30.417 1.00 85.75 79 GLY A C 1
ATOM 620 O O . GLY A 1 79 ? -10.794 -10.044 -31.517 1.00 85.75 79 GLY A O 1
ATOM 621 N N . ALA A 1 80 ? -9.560 -9.035 -29.940 1.00 91.19 80 ALA A N 1
ATOM 622 C CA . ALA A 1 80 ? -9.248 -7.873 -30.769 1.00 91.19 80 ALA A CA 1
ATOM 623 C C . ALA A 1 80 ? -8.236 -8.241 -31.880 1.00 91.19 80 ALA A C 1
ATOM 625 O O . ALA A 1 80 ? -7.365 -9.080 -31.633 1.00 91.19 80 ALA A O 1
ATOM 626 N N . PRO A 1 81 ? -8.284 -7.598 -33.067 1.00 91.56 81 PRO A N 1
ATOM 627 C CA . PRO A 1 81 ? -7.425 -7.947 -34.206 1.00 91.56 81 PRO A CA 1
ATOM 628 C C . PRO A 1 81 ? -5.919 -7.985 -33.900 1.00 91.56 81 PRO A C 1
ATOM 630 O O . PRO A 1 81 ? -5.231 -8.897 -34.348 1.00 91.56 81 PRO A O 1
ATOM 633 N N . ASP A 1 82 ? -5.422 -7.047 -33.089 1.00 90.62 82 ASP A N 1
ATOM 634 C CA . ASP A 1 82 ? -3.988 -6.917 -32.786 1.00 90.62 82 ASP A CA 1
ATOM 635 C C . ASP A 1 82 ? -3.533 -7.729 -31.558 1.00 90.62 82 ASP A C 1
ATOM 637 O O . ASP A 1 82 ? -2.357 -7.694 -31.195 1.00 90.62 82 ASP A O 1
ATOM 641 N N . TYR A 1 83 ? -4.437 -8.474 -30.906 1.00 95.00 83 TYR A N 1
ATOM 642 C CA . TYR A 1 83 ? -4.141 -9.168 -29.648 1.00 95.00 83 TYR A CA 1
ATOM 643 C C . TYR A 1 83 ? -2.974 -10.152 -29.765 1.00 95.00 83 TYR A C 1
ATOM 645 O O . TYR A 1 83 ? -2.053 -10.097 -28.955 1.00 95.00 83 TYR A O 1
ATOM 653 N N . GLU A 1 84 ? -2.979 -11.022 -30.779 1.00 96.31 84 GLU A N 1
ATOM 654 C CA . GLU A 1 84 ? -1.941 -12.052 -30.933 1.00 96.31 84 GLU A CA 1
ATOM 655 C C . GLU A 1 84 ? -0.561 -11.443 -31.212 1.00 96.31 84 GLU A C 1
ATOM 657 O O . GLU A 1 84 ? 0.444 -11.929 -30.696 1.00 96.31 84 GLU A O 1
ATOM 662 N N . ARG A 1 85 ? -0.503 -10.329 -31.955 1.00 95.56 85 ARG A N 1
ATOM 663 C CA . ARG A 1 85 ? 0.746 -9.593 -32.196 1.00 95.56 85 ARG A CA 1
ATOM 664 C C . ARG A 1 85 ? 1.270 -8.962 -30.906 1.00 95.56 85 ARG A C 1
ATOM 666 O O . ARG A 1 85 ? 2.430 -9.171 -30.563 1.00 95.56 85 ARG A O 1
ATOM 673 N N . SER A 1 86 ? 0.424 -8.227 -30.180 1.00 96.56 86 SER A N 1
ATOM 674 C CA . SER A 1 86 ? 0.783 -7.618 -28.890 1.00 96.56 86 SER A CA 1
ATOM 675 C C . SER A 1 86 ? 1.240 -8.664 -27.870 1.00 96.56 86 SER A C 1
ATOM 677 O O . SER A 1 86 ? 2.237 -8.477 -27.176 1.00 96.56 86 SER A O 1
ATOM 679 N N . LYS A 1 87 ? 0.539 -9.800 -27.814 1.00 97.06 87 LYS A N 1
ATOM 680 C CA . LYS A 1 87 ? 0.881 -10.933 -26.955 1.00 97.06 87 LYS A CA 1
ATOM 681 C C . LYS A 1 87 ? 2.233 -11.547 -27.329 1.00 97.06 87 LYS A C 1
ATOM 683 O O . LYS A 1 87 ? 3.026 -11.834 -26.440 1.00 97.06 87 LYS A O 1
ATOM 688 N N . HIS A 1 88 ? 2.508 -11.733 -28.621 1.00 96.94 88 HIS A N 1
ATOM 689 C CA . HIS A 1 88 ? 3.777 -12.293 -29.104 1.00 96.94 88 HIS A CA 1
ATOM 690 C C . HIS A 1 88 ? 4.986 -11.436 -28.709 1.00 96.94 88 HIS A C 1
ATOM 692 O O . HIS A 1 88 ? 6.018 -11.981 -28.326 1.00 96.94 88 HIS A O 1
ATOM 698 N N . ILE A 1 89 ? 4.847 -10.106 -28.735 1.00 97.00 89 ILE A N 1
ATOM 699 C CA . ILE A 1 89 ? 5.886 -9.175 -28.266 1.00 97.00 89 ILE A CA 1
ATOM 700 C C . ILE A 1 89 ? 6.172 -9.404 -26.773 1.00 97.00 89 ILE A C 1
ATOM 702 O O . ILE A 1 89 ? 7.315 -9.681 -26.411 1.00 97.00 89 ILE A O 1
ATOM 706 N N . LEU A 1 90 ? 5.134 -9.393 -25.925 1.00 97.00 90 LEU A N 1
ATOM 707 C CA . LEU A 1 90 ? 5.286 -9.654 -24.485 1.00 97.00 90 LEU A CA 1
ATOM 708 C C . LEU A 1 90 ? 5.901 -11.026 -24.209 1.00 97.00 90 LEU A C 1
ATOM 710 O O . LEU A 1 90 ? 6.800 -11.149 -23.382 1.00 97.00 90 LEU A O 1
ATOM 714 N N . ASP A 1 91 ? 5.449 -12.068 -24.907 1.00 97.25 91 ASP A N 1
ATOM 715 C CA . ASP A 1 91 ? 6.001 -13.415 -24.754 1.00 97.25 91 ASP A CA 1
ATOM 716 C C . ASP A 1 91 ? 7.494 -13.459 -25.074 1.00 97.25 91 ASP A C 1
ATOM 718 O O . ASP A 1 91 ? 8.248 -14.175 -24.409 1.00 97.25 91 ASP A O 1
ATOM 722 N N . TYR A 1 92 ? 7.936 -12.678 -26.061 1.00 97.31 92 TYR A N 1
ATOM 723 C CA . TYR A 1 92 ? 9.343 -12.568 -26.420 1.00 97.31 92 TYR A CA 1
ATOM 724 C C . TYR A 1 92 ? 10.174 -11.955 -25.289 1.00 97.31 92 TYR A C 1
ATOM 726 O O . TYR A 1 92 ? 11.230 -12.492 -24.942 1.00 97.31 92 TYR A O 1
ATOM 734 N N . GLU A 1 93 ? 9.682 -10.870 -24.687 1.00 96.88 93 GLU A N 1
ATOM 735 C CA . GLU A 1 93 ? 10.318 -10.203 -23.548 1.00 96.88 93 GLU A CA 1
ATOM 736 C C . GLU A 1 93 ? 10.333 -11.079 -22.287 1.00 96.88 93 GLU A C 1
ATOM 738 O O . GLU A 1 93 ? 11.314 -11.079 -21.546 1.00 96.88 93 GLU A O 1
ATOM 743 N N . LEU A 1 94 ? 9.281 -11.870 -22.057 1.00 97.06 94 LEU A N 1
ATOM 744 C CA . LEU A 1 94 ? 9.129 -12.745 -20.888 1.00 97.06 94 LEU A CA 1
ATOM 745 C C . LEU A 1 94 ? 9.978 -14.019 -20.975 1.00 97.06 94 LEU A C 1
ATOM 747 O O . LEU A 1 94 ? 10.451 -14.535 -19.956 1.00 97.06 94 LEU A O 1
ATOM 751 N N . LYS A 1 95 ? 10.195 -14.532 -22.191 1.00 95.75 95 LYS A N 1
ATOM 752 C CA . LYS A 1 95 ? 10.877 -15.805 -22.467 1.00 95.75 95 LYS A CA 1
ATOM 753 C C . LYS A 1 95 ? 12.206 -16.025 -21.722 1.00 95.75 95 LYS A C 1
ATOM 755 O O . LYS A 1 95 ? 12.385 -17.142 -21.231 1.00 95.75 95 LYS A O 1
ATOM 760 N N . PRO A 1 96 ? 13.133 -15.049 -21.597 1.00 96.00 96 PRO A N 1
ATOM 761 C CA . PRO A 1 96 ? 14.400 -15.251 -20.890 1.00 96.00 96 PRO A CA 1
ATOM 762 C C . PRO A 1 96 ? 14.233 -15.643 -19.420 1.00 96.00 96 PRO A C 1
ATOM 764 O O . PRO A 1 96 ? 15.122 -16.286 -18.870 1.00 96.00 96 PRO A O 1
ATOM 767 N N . PHE A 1 97 ? 13.118 -15.253 -18.795 1.00 96.38 97 PHE A N 1
ATOM 768 C CA . PHE A 1 97 ? 12.899 -15.318 -17.347 1.00 96.38 97 PHE A CA 1
ATOM 769 C C . PHE A 1 97 ? 11.971 -16.462 -16.923 1.00 96.38 97 PHE A C 1
ATOM 771 O O . PHE A 1 97 ? 11.827 -16.750 -15.730 1.00 96.38 97 PHE A O 1
ATOM 778 N N . LEU A 1 98 ? 11.338 -17.138 -17.886 1.00 95.38 98 LEU A N 1
ATOM 779 C CA . LEU A 1 98 ? 10.476 -18.281 -17.611 1.00 95.38 98 LEU A CA 1
ATOM 780 C C . LEU A 1 98 ? 11.292 -19.436 -17.019 1.00 95.38 98 LEU A C 1
ATOM 782 O O . LEU A 1 98 ? 12.263 -19.905 -17.611 1.00 95.38 98 LEU A O 1
ATOM 786 N N . ASN A 1 99 ? 10.850 -19.926 -15.857 1.00 92.50 99 ASN A N 1
ATOM 787 C CA . ASN A 1 99 ? 11.503 -21.000 -15.097 1.00 92.50 99 ASN A CA 1
ATOM 788 C C . ASN A 1 99 ? 12.953 -20.670 -14.696 1.00 92.50 99 ASN A C 1
ATOM 790 O O . ASN A 1 99 ? 13.802 -21.559 -14.640 1.00 92.50 99 ASN A O 1
ATOM 794 N N . LYS A 1 100 ? 13.227 -19.389 -14.434 1.00 96.12 100 LYS A N 1
ATOM 795 C CA . LYS A 1 100 ? 14.513 -18.889 -13.951 1.00 96.12 100 LYS A CA 1
ATOM 796 C C . LYS A 1 100 ? 14.437 -18.442 -12.500 1.00 96.12 100 LYS A C 1
ATOM 798 O O . LYS A 1 100 ? 13.361 -18.210 -11.957 1.00 96.12 100 LYS A O 1
ATOM 803 N N . LYS A 1 101 ? 15.608 -18.334 -11.876 1.00 95.88 101 LYS A N 1
ATOM 804 C CA . LYS A 1 101 ? 15.748 -17.882 -10.487 1.00 95.88 101 LYS A CA 1
ATOM 805 C C . LYS A 1 101 ? 15.836 -16.360 -10.355 1.00 95.88 101 LYS A C 1
ATOM 807 O O . LYS A 1 101 ? 15.459 -15.813 -9.323 1.00 95.88 101 LYS A O 1
ATOM 812 N N . SER A 1 102 ? 16.329 -15.685 -11.393 1.00 96.69 102 SER A N 1
ATOM 813 C CA . SER A 1 102 ? 16.328 -14.222 -11.472 1.00 96.69 102 SER A CA 1
ATOM 814 C C . SER A 1 102 ? 14.913 -13.650 -11.479 1.00 96.69 102 SER A C 1
ATOM 816 O O . SER A 1 102 ? 13.957 -14.280 -11.945 1.00 96.69 102 SER A O 1
ATOM 818 N N . ARG A 1 103 ? 14.795 -12.429 -10.957 1.00 97.56 103 ARG A N 1
ATOM 819 C CA . ARG A 1 103 ? 13.531 -11.689 -10.894 1.00 97.56 103 ARG A CA 1
ATOM 820 C C . ARG A 1 103 ? 13.387 -10.799 -12.127 1.00 97.56 103 ARG A C 1
ATOM 822 O O . ARG A 1 103 ? 14.375 -10.220 -12.573 1.00 97.56 103 ARG A O 1
ATOM 829 N N . ALA A 1 104 ? 12.173 -10.653 -12.640 1.00 98.19 104 ALA A N 1
ATOM 830 C CA . ALA A 1 104 ? 11.844 -9.720 -13.710 1.00 98.19 104 ALA A CA 1
ATOM 831 C C . ALA A 1 104 ? 10.641 -8.862 -13.312 1.00 98.19 104 ALA A C 1
ATOM 833 O O . ALA A 1 104 ? 9.626 -9.381 -12.843 1.00 98.19 104 ALA A O 1
ATOM 834 N N . PHE A 1 105 ? 10.761 -7.553 -13.506 1.00 98.50 105 PHE A N 1
ATOM 835 C CA . PHE A 1 105 ? 9.706 -6.591 -13.216 1.00 98.50 105 PHE A CA 1
ATOM 836 C C . PHE A 1 105 ? 9.332 -5.790 -14.451 1.00 98.50 105 PHE A C 1
ATOM 838 O O . PHE A 1 105 ? 10.214 -5.470 -15.238 1.00 98.50 105 PHE A O 1
ATOM 845 N N . PHE A 1 106 ? 8.058 -5.432 -14.587 1.00 98.50 106 PHE A N 1
ATOM 846 C CA . PHE A 1 106 ? 7.548 -4.641 -15.708 1.00 98.50 106 PHE A CA 1
ATOM 847 C C . PHE A 1 106 ? 6.783 -3.421 -15.196 1.00 98.50 106 PHE A C 1
ATOM 849 O O . PHE A 1 106 ? 5.802 -3.571 -14.469 1.00 98.50 106 PHE A O 1
ATOM 856 N N . VAL A 1 107 ? 7.232 -2.226 -15.574 1.00 97.62 107 VAL A N 1
ATOM 857 C CA . VAL A 1 107 ? 6.493 -0.964 -15.403 1.00 97.62 107 VAL A CA 1
ATOM 858 C C . VAL A 1 107 ? 5.740 -0.661 -16.694 1.00 97.62 107 VAL A C 1
ATOM 860 O O . VAL A 1 107 ? 6.155 -1.107 -17.758 1.00 97.62 107 VAL A O 1
ATOM 863 N N . MET A 1 108 ? 4.631 0.072 -16.612 1.00 96.88 108 MET A N 1
ATOM 864 C CA . MET A 1 108 ? 3.848 0.478 -17.783 1.00 96.88 108 MET A CA 1
ATOM 865 C C . MET A 1 108 ? 4.311 1.840 -18.308 1.00 96.88 108 MET A C 1
ATOM 867 O O . MET A 1 108 ? 4.579 2.755 -17.526 1.00 96.88 108 MET A O 1
ATOM 871 N N . GLY A 1 109 ? 4.390 1.964 -19.630 1.00 94.62 109 GLY A N 1
ATOM 872 C CA . GLY A 1 109 ? 4.649 3.208 -20.349 1.00 94.62 109 GLY A CA 1
ATOM 873 C C . GLY A 1 109 ? 3.407 3.783 -21.015 1.00 94.62 109 GLY A C 1
ATOM 874 O O . GLY A 1 109 ? 2.295 3.261 -20.881 1.00 94.62 109 GLY A O 1
ATOM 875 N N . ASN A 1 110 ? 3.562 4.892 -21.731 1.00 90.81 110 ASN A N 1
ATOM 876 C CA . ASN A 1 110 ? 2.422 5.554 -22.354 1.00 90.81 110 ASN A CA 1
ATOM 877 C C . ASN A 1 110 ? 1.789 4.704 -23.456 1.00 90.81 110 ASN A C 1
ATOM 879 O O . ASN A 1 110 ? 0.563 4.727 -23.589 1.00 90.81 110 ASN A O 1
ATOM 883 N N . HIS A 1 111 ? 2.565 3.917 -24.205 1.00 93.06 111 HIS A N 1
ATOM 884 C CA . HIS A 1 111 ? 2.013 3.021 -25.220 1.00 93.06 111 HIS A CA 1
ATOM 885 C C . HIS A 1 111 ? 1.232 1.861 -24.606 1.00 93.06 111 HIS A C 1
ATOM 887 O O . HIS A 1 111 ? 0.171 1.521 -25.133 1.00 93.06 111 HIS A O 1
ATOM 893 N N . ASP A 1 112 ? 1.664 1.349 -23.450 1.00 96.69 112 ASP A N 1
ATOM 894 C CA . ASP A 1 112 ? 0.910 0.352 -22.679 1.00 96.69 112 ASP A CA 1
ATOM 895 C C . ASP A 1 112 ? -0.454 0.918 -22.221 1.00 96.69 112 ASP A C 1
ATOM 897 O O . ASP A 1 112 ? -1.464 0.218 -22.240 1.00 96.69 112 ASP A O 1
ATOM 901 N N . TRP A 1 113 ? -0.522 2.226 -21.938 1.00 95.69 113 TRP A N 1
ATOM 902 C CA . TRP A 1 113 ? -1.751 3.011 -21.713 1.00 95.69 113 TRP A CA 1
ATOM 903 C C . TRP A 1 113 ? -2.453 3.456 -23.015 1.00 95.69 113 TRP A C 1
ATOM 905 O O . TRP A 1 113 ? -3.087 4.516 -23.073 1.00 95.69 113 TRP A O 1
ATOM 915 N N . ALA A 1 114 ? -2.348 2.676 -24.091 1.00 91.25 114 ALA A N 1
ATOM 916 C CA . ALA A 1 114 ? -2.916 2.989 -25.406 1.00 91.25 114 ALA A CA 1
ATOM 917 C C . ALA A 1 114 ? -2.545 4.391 -25.933 1.00 91.25 114 ALA A C 1
ATOM 919 O O . ALA A 1 114 ? -3.355 5.049 -26.594 1.00 91.25 114 ALA A O 1
ATOM 920 N N . ASN A 1 115 ? -1.339 4.864 -25.619 1.00 84.38 115 ASN A N 1
ATOM 921 C CA . ASN A 1 115 ? -0.847 6.208 -25.912 1.00 84.38 115 ASN A CA 1
ATOM 922 C C . ASN A 1 115 ? -1.778 7.324 -25.396 1.00 84.38 115 ASN A C 1
ATOM 924 O O . ASN A 1 115 ? -2.074 8.293 -26.096 1.00 84.38 115 ASN A O 1
ATOM 928 N N . GLY A 1 116 ? -2.319 7.142 -24.188 1.00 78.69 116 GLY A N 1
ATOM 929 C CA . GLY A 1 116 ? -3.183 8.120 -23.526 1.00 78.69 116 GLY A CA 1
ATOM 930 C C . GLY A 1 116 ? -4.635 8.160 -24.016 1.00 78.69 116 GLY A C 1
ATOM 931 O O . GLY A 1 116 ? -5.382 9.035 -23.592 1.00 78.69 116 GLY A O 1
ATOM 932 N N . LYS A 1 117 ? -5.066 7.231 -24.881 1.00 81.56 117 LYS A N 1
ATOM 933 C CA . LYS A 1 117 ? -6.464 7.144 -25.354 1.00 81.56 117 LYS A CA 1
ATOM 934 C C . LYS A 1 117 ? -7.408 6.628 -24.262 1.00 81.56 117 LYS A C 1
ATOM 936 O O . LYS A 1 117 ? -6.958 5.994 -23.314 1.00 81.56 117 LYS A O 1
ATOM 941 N N . MET A 1 118 ? -8.722 6.820 -24.423 1.00 80.12 118 MET A N 1
ATOM 942 C CA . MET A 1 118 ? -9.758 6.449 -23.432 1.00 80.12 118 MET A CA 1
ATOM 943 C C . MET A 1 118 ? -9.726 4.985 -22.964 1.00 80.12 118 MET A C 1
ATOM 945 O O . MET A 1 118 ? -10.073 4.703 -21.826 1.00 80.12 118 MET A O 1
ATOM 949 N N . GLN A 1 119 ? -9.290 4.048 -23.808 1.00 84.81 119 GLN A N 1
ATOM 950 C CA . GLN A 1 119 ? -9.154 2.634 -23.439 1.00 84.81 119 GLN A CA 1
ATOM 951 C C . GLN A 1 119 ? -7.866 2.308 -22.664 1.00 84.81 119 GLN A C 1
ATOM 953 O O . GLN A 1 119 ? -7.647 1.155 -22.307 1.00 84.81 119 GLN A O 1
ATOM 958 N N . GLY A 1 120 ? -6.991 3.291 -22.436 1.00 91.12 120 GLY A N 1
ATOM 959 C CA . GLY A 1 120 ? -5.654 3.104 -21.871 1.00 91.12 120 GLY A CA 1
ATOM 960 C C . GLY A 1 120 ? -5.642 2.367 -20.538 1.00 91.12 120 GLY A C 1
ATOM 961 O O . GLY A 1 120 ? -4.873 1.420 -20.384 1.00 91.12 120 GLY A O 1
ATOM 962 N N . TRP A 1 121 ? -6.550 2.717 -19.621 1.00 93.31 121 TRP A N 1
ATOM 963 C CA . TRP A 1 121 ? -6.641 2.018 -18.337 1.00 93.31 121 TRP A CA 1
ATOM 964 C C . TRP A 1 121 ? -6.978 0.527 -18.512 1.00 93.31 121 TRP A C 1
ATOM 966 O O . TRP A 1 121 ? -6.378 -0.328 -17.860 1.00 93.31 121 TRP A O 1
ATOM 976 N N . GLN A 1 122 ? -7.868 0.182 -19.449 1.00 92.56 122 GLN A N 1
ATOM 977 C CA . GLN A 1 122 ? -8.185 -1.217 -19.739 1.00 92.56 122 GLN A CA 1
ATOM 978 C C . GLN A 1 122 ? -6.973 -1.976 -20.302 1.00 92.56 122 GLN A C 1
ATOM 980 O O . GLN A 1 122 ? -6.773 -3.133 -19.936 1.00 92.56 122 GLN A O 1
ATOM 985 N N . GLN A 1 123 ? -6.136 -1.347 -21.134 1.00 94.62 123 GLN A N 1
ATOM 986 C CA . GLN A 1 123 ? -4.970 -2.024 -21.725 1.00 94.62 123 GLN A CA 1
ATOM 987 C C . GLN A 1 123 ? -3.908 -2.342 -20.683 1.00 94.62 123 GLN A C 1
ATOM 989 O O . GLN A 1 123 ? -3.370 -3.447 -20.656 1.00 94.62 123 GLN A O 1
ATOM 994 N N . VAL A 1 124 ? -3.693 -1.415 -19.756 1.00 96.00 124 VAL A N 1
ATOM 995 C CA . VAL A 1 124 ? -2.809 -1.620 -18.609 1.00 96.00 124 VAL A CA 1
ATOM 996 C C . VAL A 1 124 ? -3.297 -2.766 -17.739 1.00 96.00 124 VAL A C 1
ATOM 998 O O . VAL A 1 124 ? -2.504 -3.625 -17.358 1.00 96.00 124 VAL A O 1
ATOM 1001 N N . ARG A 1 125 ? -4.608 -2.839 -17.471 1.00 94.19 125 ARG A N 1
ATOM 1002 C CA . ARG A 1 125 ? -5.197 -3.967 -16.734 1.00 94.19 125 ARG A CA 1
ATOM 1003 C C . ARG A 1 125 ? -5.031 -5.281 -17.491 1.00 94.19 125 ARG A C 1
ATOM 1005 O O . ARG A 1 125 ? -4.663 -6.275 -16.875 1.00 94.19 125 ARG A O 1
ATOM 1012 N N . ASN A 1 126 ? -5.237 -5.301 -18.809 1.00 95.12 126 ASN A N 1
ATOM 1013 C CA . ASN A 1 126 ? -5.020 -6.502 -19.622 1.00 95.12 126 ASN A CA 1
ATOM 1014 C C . ASN A 1 126 ? -3.569 -6.981 -19.525 1.00 95.12 126 ASN A C 1
ATOM 1016 O O . ASN A 1 126 ? -3.332 -8.167 -19.320 1.00 95.12 126 ASN A O 1
ATOM 1020 N N . GLN A 1 127 ? -2.608 -6.066 -19.653 1.00 96.69 127 GLN A N 1
ATOM 1021 C CA . GLN A 1 127 ? -1.181 -6.370 -19.621 1.00 96.69 127 GLN A CA 1
ATOM 1022 C C . GLN A 1 127 ? -0.712 -6.817 -18.236 1.00 96.69 127 GLN A C 1
ATOM 1024 O O . GLN A 1 127 ? -0.037 -7.840 -18.123 1.00 96.69 127 GLN A O 1
ATOM 1029 N N . TYR A 1 128 ? -1.139 -6.121 -17.178 1.00 95.56 128 TYR A N 1
ATOM 1030 C CA . TYR A 1 128 ? -0.922 -6.538 -15.793 1.00 95.56 128 TYR A CA 1
ATOM 1031 C C . TYR A 1 128 ? -1.476 -7.948 -15.544 1.00 95.56 128 TYR A C 1
ATOM 1033 O O . TYR A 1 128 ? -0.758 -8.825 -15.067 1.00 95.56 128 TYR A O 1
ATOM 1041 N N . ASN A 1 129 ? -2.728 -8.196 -15.942 1.00 93.12 129 ASN A N 1
ATOM 1042 C CA . ASN A 1 129 ? -3.376 -9.497 -15.785 1.00 93.12 129 ASN A CA 1
ATOM 1043 C C . ASN A 1 129 ? -2.706 -10.588 -16.623 1.00 93.12 129 ASN A C 1
ATOM 1045 O O . ASN A 1 129 ? -2.661 -11.736 -16.194 1.00 93.12 129 ASN A O 1
ATOM 1049 N N . TYR A 1 130 ? -2.184 -10.253 -17.803 1.00 95.50 130 TYR A N 1
ATOM 1050 C CA . TYR A 1 130 ? -1.451 -11.196 -18.636 1.00 95.50 130 TYR A CA 1
ATOM 1051 C C . TYR A 1 130 ? -0.153 -11.635 -17.961 1.00 95.50 130 TYR A C 1
ATOM 1053 O O . TYR A 1 130 ? 0.051 -12.829 -17.769 1.00 95.50 130 TYR A O 1
ATOM 1061 N N . ILE A 1 131 ? 0.685 -10.677 -17.550 1.00 96.19 131 ILE A N 1
ATOM 1062 C CA . ILE A 1 131 ? 1.994 -10.943 -16.939 1.00 96.19 131 ILE A CA 1
ATOM 1063 C C . ILE A 1 131 ? 1.821 -11.659 -15.593 1.00 96.19 131 ILE A C 1
ATOM 1065 O O . ILE A 1 131 ? 2.401 -12.723 -15.373 1.00 96.19 131 ILE A O 1
ATOM 1069 N N . ASN A 1 132 ? 0.988 -11.119 -14.701 1.00 94.88 132 ASN A N 1
ATOM 1070 C CA . ASN A 1 132 ? 0.821 -11.662 -13.351 1.00 94.88 132 ASN A CA 1
ATOM 1071 C C . ASN A 1 132 ? -0.055 -12.927 -13.344 1.00 94.88 132 ASN A C 1
ATOM 1073 O O . ASN A 1 132 ? 0.105 -13.784 -12.475 1.00 94.88 132 ASN A O 1
ATOM 1077 N N . GLY A 1 133 ? -0.926 -13.094 -14.345 1.00 90.38 133 GLY A N 1
ATOM 1078 C CA . GLY A 1 133 ? -1.739 -14.295 -14.552 1.00 90.38 133 GLY A CA 1
ATOM 1079 C C . GLY A 1 133 ? -0.956 -15.521 -15.030 1.00 90.38 133 GLY A C 1
ATOM 1080 O O . GLY A 1 133 ? -1.522 -16.610 -15.070 1.00 90.38 133 GLY A O 1
ATOM 1081 N N . LEU A 1 134 ? 0.338 -15.384 -15.350 1.00 89.44 134 LEU A N 1
ATOM 1082 C CA . LEU A 1 134 ? 1.238 -16.527 -15.567 1.00 89.44 134 LEU A CA 1
ATOM 1083 C C . LEU A 1 134 ? 1.562 -17.285 -14.269 1.00 89.44 134 LEU A C 1
ATOM 1085 O O . LEU A 1 134 ? 2.149 -18.369 -14.330 1.00 89.44 134 LEU A O 1
ATOM 1089 N N . GLU A 1 135 ? 1.239 -16.694 -13.111 1.00 87.44 135 GLU A N 1
ATOM 1090 C CA . GLU A 1 135 ? 1.475 -17.249 -11.772 1.00 87.44 135 GLU A CA 1
ATOM 1091 C C . GLU A 1 135 ? 2.951 -17.631 -11.533 1.00 87.44 135 GLU A C 1
ATOM 1093 O O . GLU A 1 135 ? 3.283 -18.591 -10.833 1.00 87.44 135 GLU A O 1
ATOM 1098 N N . LYS A 1 136 ? 3.876 -16.866 -12.127 1.00 92.38 136 LYS A N 1
ATOM 1099 C CA . LYS A 1 136 ? 5.323 -17.027 -11.943 1.00 92.38 136 LYS A CA 1
ATOM 1100 C C . LYS A 1 136 ? 5.812 -16.084 -10.854 1.00 92.38 136 LYS A C 1
ATOM 1102 O O . LYS A 1 136 ? 5.892 -14.883 -11.061 1.00 92.38 136 LYS A O 1
ATOM 1107 N N . ALA A 1 137 ? 6.196 -16.629 -9.701 1.00 88.56 137 ALA A N 1
ATOM 1108 C CA . ALA A 1 137 ? 6.605 -15.830 -8.540 1.00 88.56 137 ALA A CA 1
ATOM 1109 C C . ALA A 1 137 ? 7.769 -14.852 -8.819 1.00 88.56 137 ALA A C 1
ATOM 1111 O O . ALA A 1 137 ? 7.867 -13.805 -8.176 1.00 88.56 137 ALA A O 1
ATOM 1112 N N . ASN A 1 138 ? 8.643 -15.183 -9.777 1.00 95.50 138 ASN A N 1
ATOM 1113 C CA . ASN A 1 138 ? 9.802 -14.378 -10.151 1.00 95.50 138 ASN A CA 1
ATOM 1114 C C . ASN A 1 138 ? 9.501 -13.281 -11.192 1.00 95.50 138 ASN A C 1
ATOM 1116 O O . ASN A 1 138 ? 10.389 -12.474 -11.450 1.00 95.50 138 ASN A O 1
ATOM 1120 N N . ILE A 1 139 ? 8.297 -13.226 -11.773 1.00 97.56 139 ILE A N 1
ATOM 1121 C CA . ILE A 1 139 ? 7.916 -12.258 -12.813 1.00 97.56 139 ILE A CA 1
ATOM 1122 C C . ILE A 1 139 ? 6.699 -11.459 -12.345 1.00 97.56 139 ILE A C 1
ATOM 1124 O O . ILE A 1 139 ? 5.680 -12.047 -11.992 1.00 97.56 139 ILE A O 1
ATOM 1128 N N . GLN A 1 140 ? 6.792 -10.128 -12.329 1.00 96.94 140 GLN A N 1
ATOM 1129 C CA . GLN A 1 140 ? 5.707 -9.272 -11.834 1.00 96.94 140 GLN A CA 1
ATOM 1130 C C . GLN A 1 140 ? 5.621 -7.955 -12.611 1.00 96.94 140 GLN A C 1
ATOM 1132 O O . GLN A 1 140 ? 6.615 -7.252 -12.761 1.00 96.94 140 GLN A O 1
ATOM 1137 N N . ALA A 1 141 ? 4.427 -7.566 -13.042 1.00 97.56 141 ALA A N 1
ATOM 1138 C CA . ALA A 1 141 ? 4.142 -6.195 -13.441 1.00 97.56 141 ALA A CA 1
ATOM 1139 C C . ALA A 1 141 ? 3.771 -5.356 -12.208 1.00 97.56 141 ALA A C 1
ATOM 1141 O O . ALA A 1 141 ? 2.964 -5.794 -11.383 1.00 97.56 141 ALA A O 1
ATOM 1142 N N . LEU A 1 142 ? 4.377 -4.175 -12.063 1.00 96.31 142 LEU A N 1
ATOM 1143 C CA . LEU A 1 142 ? 4.189 -3.259 -10.936 1.00 96.31 142 LEU A CA 1
ATOM 1144 C C . LEU A 1 142 ? 4.261 -1.791 -11.403 1.00 96.31 142 LEU A C 1
ATOM 1146 O O . LEU A 1 142 ? 5.128 -1.467 -12.213 1.00 96.31 142 LEU A O 1
ATOM 1150 N N . PRO A 1 143 ? 3.464 -0.874 -10.821 1.00 95.31 143 PRO A N 1
ATOM 1151 C CA . PRO A 1 143 ? 2.353 -1.113 -9.891 1.00 95.31 143 PRO A CA 1
ATOM 1152 C C . PRO A 1 143 ? 1.160 -1.844 -10.537 1.00 95.31 143 PRO A C 1
ATOM 1154 O O . PRO A 1 143 ? 1.061 -1.941 -11.756 1.00 95.31 143 PRO A O 1
ATOM 1157 N N . GLY A 1 144 ? 0.262 -2.393 -9.715 1.00 88.25 144 GLY A N 1
ATOM 1158 C CA . GLY A 1 144 ? -0.856 -3.203 -10.208 1.00 88.25 144 GLY A CA 1
ATOM 1159 C C . GLY A 1 144 ? -2.034 -2.400 -10.756 1.00 88.25 144 GLY A C 1
ATOM 1160 O O . GLY A 1 144 ? -2.305 -1.305 -10.278 1.00 88.25 144 GLY A O 1
ATOM 1161 N N . GLU A 1 145 ? -2.730 -2.957 -11.752 1.00 85.69 145 GLU A N 1
ATOM 1162 C CA . GLU A 1 145 ? -4.005 -2.460 -12.315 1.00 85.69 145 GLU A CA 1
ATOM 1163 C C . GLU A 1 145 ? -4.061 -0.969 -12.720 1.00 85.69 145 GLU A C 1
ATOM 1165 O O . GLU A 1 145 ? -5.136 -0.364 -12.782 1.00 85.69 145 GLU A O 1
ATOM 1170 N N . GLY A 1 146 ? -2.911 -0.365 -13.031 1.00 90.56 146 GLY A N 1
ATOM 1171 C CA . GLY A 1 146 ? -2.803 1.058 -13.370 1.00 90.56 146 GLY A CA 1
ATOM 1172 C C . GLY A 1 146 ? -2.849 1.990 -12.158 1.00 90.56 146 GLY A C 1
ATOM 1173 O O . GLY A 1 146 ? -3.077 3.188 -12.317 1.00 90.56 146 GLY A O 1
ATOM 1174 N N . CYS A 1 147 ? -2.670 1.464 -10.941 1.00 94.50 147 CYS A N 1
ATOM 1175 C CA . CYS A 1 147 ? -2.427 2.282 -9.758 1.00 94.50 147 CYS A CA 1
ATOM 1176 C C . CYS A 1 147 ? -1.138 3.105 -9.935 1.00 94.50 147 CYS A C 1
ATOM 1178 O O . CYS A 1 147 ? -0.167 2.600 -10.493 1.00 94.50 147 CYS A O 1
ATOM 1180 N N . PRO A 1 148 ? -1.050 4.323 -9.377 1.00 95.31 148 PRO A N 1
ATOM 1181 C CA . PRO A 1 148 ? 0.146 5.161 -9.518 1.00 95.31 148 PRO A CA 1
ATOM 1182 C C . PRO A 1 148 ? 1.409 4.591 -8.845 1.00 95.31 148 PRO A C 1
ATOM 1184 O O . PRO A 1 148 ? 2.521 5.035 -9.126 1.00 95.31 148 PRO A O 1
ATOM 1187 N N . GLY A 1 149 ? 1.266 3.629 -7.930 1.00 92.19 149 GLY A N 1
ATOM 1188 C CA . GLY A 1 149 ? 2.292 3.334 -6.928 1.00 92.19 149 GLY A CA 1
ATOM 1189 C C . GLY A 1 149 ? 2.234 4.357 -5.782 1.00 92.19 149 GLY A C 1
ATOM 1190 O O . GLY A 1 149 ? 1.181 4.962 -5.590 1.00 92.19 149 GLY A O 1
ATOM 1191 N N . PRO A 1 150 ? 3.317 4.565 -5.015 1.00 94.25 150 PRO A N 1
ATOM 1192 C CA . PRO A 1 150 ? 4.606 3.888 -5.118 1.00 94.25 150 PRO A CA 1
ATOM 1193 C C . PRO A 1 150 ? 4.548 2.467 -4.535 1.00 94.25 150 PRO A C 1
ATOM 1195 O O . PRO A 1 150 ? 4.005 2.241 -3.456 1.00 94.25 150 PRO A O 1
ATOM 1198 N N . VAL A 1 151 ? 5.149 1.491 -5.219 1.00 93.31 151 VAL A N 1
ATOM 1199 C CA . VAL A 1 151 ? 5.280 0.117 -4.700 1.00 93.31 151 VAL A CA 1
ATOM 1200 C C . VAL A 1 151 ? 6.744 -0.191 -4.424 1.00 93.31 151 VAL A C 1
ATOM 1202 O O . VAL A 1 151 ? 7.536 -0.313 -5.353 1.00 93.31 151 VAL A O 1
ATOM 1205 N N . ALA A 1 152 ? 7.103 -0.342 -3.148 1.00 92.44 152 ALA A N 1
ATOM 1206 C CA . ALA A 1 152 ? 8.446 -0.747 -2.741 1.00 92.44 152 ALA A CA 1
ATOM 1207 C C . ALA A 1 152 ? 8.617 -2.274 -2.759 1.00 92.44 152 ALA A C 1
ATOM 1209 O O . ALA A 1 152 ? 7.790 -3.016 -2.216 1.00 92.44 152 ALA A O 1
ATOM 1210 N N . VAL A 1 153 ? 9.728 -2.727 -3.336 1.00 93.25 153 VAL A N 1
ATOM 1211 C CA . VAL A 1 153 ? 10.184 -4.116 -3.345 1.00 93.25 153 VAL A CA 1
ATOM 1212 C C . VAL A 1 153 ? 11.633 -4.162 -2.885 1.00 93.25 153 VAL A C 1
ATOM 1214 O O . VAL A 1 153 ? 12.532 -3.631 -3.538 1.00 93.25 153 VAL A O 1
ATOM 1217 N N . ASP A 1 154 ? 11.876 -4.853 -1.779 1.00 91.00 154 ASP A N 1
ATOM 1218 C CA . ASP A 1 154 ? 13.231 -5.180 -1.358 1.00 91.00 154 ASP A CA 1
ATOM 1219 C C . ASP A 1 154 ? 13.812 -6.271 -2.262 1.00 91.00 154 ASP A C 1
ATOM 1221 O O . ASP A 1 154 ? 13.237 -7.357 -2.423 1.00 91.00 154 ASP A O 1
ATOM 1225 N N . LEU A 1 155 ? 14.962 -5.980 -2.871 1.00 92.31 155 LEU A N 1
ATOM 1226 C CA . LEU A 1 155 ? 15.764 -7.010 -3.533 1.00 92.31 155 LEU A CA 1
ATOM 1227 C C . LEU A 1 155 ? 16.645 -7.724 -2.509 1.00 92.31 155 LEU A C 1
ATOM 1229 O O . LEU A 1 155 ? 16.792 -8.940 -2.564 1.00 92.31 155 LEU A O 1
ATOM 1233 N N . ASN A 1 156 ? 17.199 -6.962 -1.563 1.00 88.62 156 ASN A N 1
ATOM 1234 C CA . ASN A 1 156 ? 17.995 -7.439 -0.436 1.00 88.62 156 ASN A CA 1
ATOM 1235 C C . ASN A 1 156 ? 18.134 -6.318 0.619 1.00 88.62 156 ASN A C 1
ATOM 1237 O O . ASN A 1 156 ? 17.575 -5.233 0.475 1.00 88.62 156 ASN A O 1
ATOM 1241 N N . ASN A 1 157 ? 18.920 -6.559 1.668 1.00 84.50 157 ASN A N 1
ATOM 1242 C CA . ASN A 1 157 ? 19.214 -5.600 2.742 1.00 84.50 157 ASN A CA 1
ATOM 1243 C C . ASN A 1 157 ? 19.940 -4.311 2.295 1.00 84.50 157 ASN A C 1
ATOM 1245 O O . ASN A 1 157 ? 19.961 -3.351 3.059 1.00 84.50 157 ASN A O 1
ATOM 1249 N N . GLN A 1 158 ? 20.524 -4.271 1.093 1.00 90.12 158 GLN A N 1
ATOM 1250 C CA . GLN A 1 158 ? 21.213 -3.108 0.527 1.00 90.12 158 GLN A CA 1
ATOM 1251 C C . GLN A 1 158 ? 20.379 -2.376 -0.529 1.00 90.12 158 GLN A C 1
ATOM 1253 O O . GLN A 1 158 ? 20.661 -1.213 -0.793 1.00 90.12 158 GLN A O 1
ATOM 1258 N N . VAL A 1 159 ? 19.362 -2.998 -1.135 1.00 94.25 159 VAL A N 1
ATOM 1259 C CA . VAL A 1 159 ? 18.634 -2.411 -2.274 1.00 94.25 159 VAL A CA 1
ATOM 1260 C C . VAL A 1 159 ? 17.122 -2.528 -2.124 1.00 94.25 159 VAL A C 1
ATOM 1262 O O . VAL A 1 159 ? 16.584 -3.632 -2.005 1.00 94.25 159 VAL A O 1
ATOM 1265 N N . VAL A 1 160 ? 16.446 -1.386 -2.247 1.00 95.06 160 VAL A N 1
ATOM 1266 C CA . VAL A 1 160 ? 14.999 -1.288 -2.450 1.00 95.06 160 VAL A CA 1
ATOM 1267 C C . VAL A 1 160 ? 14.713 -0.660 -3.814 1.00 95.06 160 VAL A C 1
ATOM 1269 O O . VAL A 1 160 ? 15.336 0.330 -4.202 1.00 95.06 160 VAL A O 1
ATOM 1272 N N . VAL A 1 161 ? 13.767 -1.242 -4.546 1.00 98.31 161 VAL A N 1
ATOM 1273 C CA . VAL A 1 161 ? 13.248 -0.699 -5.804 1.00 98.31 161 VAL A CA 1
ATOM 1274 C C . VAL A 1 161 ? 11.843 -0.165 -5.562 1.00 98.31 161 VAL A C 1
ATOM 1276 O O . VAL A 1 161 ? 11.030 -0.846 -4.941 1.00 98.31 161 VAL A O 1
ATOM 1279 N N . VAL A 1 162 ? 11.551 1.044 -6.034 1.00 98.12 162 VAL A N 1
ATOM 1280 C CA . VAL A 1 162 ? 10.245 1.692 -5.885 1.00 98.12 162 VAL A CA 1
ATOM 1281 C C . VAL A 1 162 ? 9.635 1.899 -7.265 1.00 98.12 162 VAL A C 1
ATOM 1283 O O . VAL A 1 162 ? 10.119 2.721 -8.037 1.00 98.12 162 VAL A O 1
ATOM 1286 N N . PHE A 1 163 ? 8.578 1.153 -7.571 1.00 98.38 163 PHE A N 1
ATOM 1287 C CA . PHE A 1 163 ? 7.881 1.196 -8.855 1.00 98.38 163 PHE A CA 1
ATOM 1288 C C . PHE A 1 163 ? 6.784 2.262 -8.850 1.00 98.38 163 PHE A C 1
ATOM 1290 O O . PHE A 1 163 ? 5.987 2.330 -7.908 1.00 98.38 163 PHE A O 1
ATOM 1297 N N . ILE A 1 164 ? 6.744 3.077 -9.904 1.00 98.31 164 ILE A N 1
ATOM 1298 C CA . ILE A 1 164 ? 5.782 4.164 -10.106 1.00 98.31 164 ILE A CA 1
ATOM 1299 C C . ILE A 1 164 ? 5.222 4.064 -11.527 1.00 98.31 164 ILE A C 1
ATOM 1301 O O . ILE A 1 164 ? 5.989 4.022 -12.491 1.00 98.31 164 ILE A O 1
ATOM 1305 N N . ASP A 1 165 ? 3.896 4.086 -11.660 1.00 97.62 165 ASP A N 1
ATOM 1306 C CA . ASP A 1 165 ? 3.238 4.280 -12.955 1.00 97.62 165 ASP A CA 1
ATOM 1307 C C . ASP A 1 165 ? 3.143 5.787 -13.224 1.00 97.62 165 ASP A C 1
ATOM 1309 O O . ASP A 1 165 ? 2.248 6.481 -12.736 1.00 97.62 165 ASP A O 1
ATOM 1313 N N . SER A 1 166 ? 4.113 6.322 -13.966 1.00 96.94 166 SER A N 1
ATOM 1314 C CA . SER A 1 166 ? 4.148 7.752 -14.286 1.00 96.94 166 SER A CA 1
ATOM 1315 C C . SER A 1 166 ? 3.036 8.185 -15.228 1.00 96.94 166 SER A C 1
ATOM 1317 O O . SER A 1 166 ? 2.621 9.344 -15.186 1.00 96.94 166 SER A O 1
ATOM 1319 N N . GLN A 1 167 ? 2.517 7.279 -16.056 1.00 95.50 167 GLN A N 1
ATOM 1320 C CA . GLN A 1 167 ? 1.473 7.640 -17.000 1.00 95.50 167 GLN A CA 1
ATOM 1321 C C . GLN A 1 167 ? 0.148 7.924 -16.288 1.00 95.50 167 GLN A C 1
ATOM 1323 O O . GLN A 1 167 ? -0.607 8.776 -16.755 1.00 95.50 167 GLN A O 1
ATOM 1328 N N . TRP A 1 168 ? -0.100 7.339 -15.110 1.00 96.25 168 TRP A N 1
ATOM 1329 C CA . TRP A 1 168 ? -1.254 7.686 -14.270 1.00 96.25 168 TRP A CA 1
ATOM 1330 C C . TRP A 1 168 ? -1.363 9.200 -13.992 1.00 96.25 168 TRP A C 1
ATOM 1332 O O . TRP A 1 168 ? -2.462 9.758 -14.017 1.00 96.25 168 TRP A O 1
ATOM 1342 N N . PHE A 1 169 ? -0.236 9.893 -13.786 1.00 93.12 169 PHE A N 1
ATOM 1343 C CA . PHE A 1 169 ? -0.204 11.341 -13.523 1.00 93.12 169 PHE A CA 1
ATOM 1344 C C . PHE A 1 169 ? -0.561 12.176 -14.758 1.00 93.12 169 PHE A C 1
ATOM 1346 O O . PHE A 1 169 ? -1.084 13.285 -14.636 1.00 93.12 169 PHE A O 1
ATOM 1353 N N . LEU A 1 170 ? -0.269 11.643 -15.944 1.00 87.81 170 LEU A N 1
ATOM 1354 C CA . LEU A 1 170 ? -0.432 12.316 -17.232 1.00 87.81 170 LEU A CA 1
ATOM 1355 C C . LEU A 1 170 ? -1.754 11.949 -17.917 1.00 87.81 170 LEU A C 1
ATOM 1357 O O . LEU A 1 170 ? -2.186 12.635 -18.843 1.00 87.81 170 LEU A O 1
ATOM 1361 N N . TYR A 1 171 ? -2.405 10.876 -17.472 1.00 87.44 171 TYR A N 1
ATOM 1362 C CA . TYR A 1 171 ? -3.615 10.350 -18.079 1.00 87.44 171 TYR A CA 1
ATOM 1363 C C . TYR A 1 171 ? -4.850 11.161 -17.674 1.00 87.44 171 TYR A C 1
ATOM 1365 O O . TYR A 1 171 ? -5.191 11.275 -16.495 1.00 87.44 171 TYR A O 1
ATOM 1373 N N . ILE A 1 172 ? -5.542 11.733 -18.658 1.00 81.44 172 ILE A N 1
ATOM 1374 C CA . ILE A 1 172 ? -6.650 12.680 -18.440 1.00 81.44 172 ILE A CA 1
ATOM 1375 C C . ILE A 1 172 ? -8.043 12.037 -18.457 1.00 81.44 172 ILE A C 1
ATOM 1377 O O . ILE A 1 172 ? -9.021 12.711 -18.142 1.00 81.44 172 ILE A O 1
ATOM 1381 N N . HIS A 1 173 ? -8.142 10.758 -18.822 1.00 85.81 173 HIS A N 1
ATOM 1382 C CA . HIS A 1 173 ? -9.395 10.001 -18.776 1.00 85.81 173 HIS A CA 1
ATOM 1383 C C . HIS A 1 173 ? -9.539 9.245 -17.444 1.00 85.81 173 HIS A C 1
ATOM 1385 O O . HIS A 1 173 ? -8.726 9.411 -16.525 1.00 85.81 173 HIS A O 1
ATOM 1391 N N . ASP A 1 174 ? -10.590 8.430 -17.340 1.00 82.00 174 ASP A N 1
ATOM 1392 C CA . ASP A 1 174 ? -10.880 7.629 -16.153 1.00 82.00 174 ASP A CA 1
ATOM 1393 C C . ASP A 1 174 ? -9.735 6.664 -15.835 1.00 82.00 174 ASP A C 1
ATOM 1395 O O . ASP A 1 174 ? -9.297 5.869 -16.664 1.00 82.00 174 ASP A O 1
ATOM 1399 N N . LYS A 1 175 ? -9.255 6.751 -14.599 1.00 87.12 175 LYS A N 1
ATOM 1400 C CA . LYS A 1 175 ? -8.145 5.979 -14.036 1.00 87.12 175 LYS A CA 1
ATOM 1401 C C . LYS A 1 175 ? -8.442 5.677 -12.566 1.00 87.12 175 LYS A C 1
ATOM 1403 O O . LYS A 1 175 ? -9.351 6.304 -12.006 1.00 87.12 175 LYS A O 1
ATOM 1408 N N . PRO A 1 176 ? -7.689 4.781 -11.902 1.00 83.31 176 PRO A N 1
ATOM 1409 C CA . PRO A 1 176 ? -7.910 4.494 -10.492 1.00 83.31 176 PRO A CA 1
ATOM 1410 C C . PRO A 1 176 ? -7.862 5.770 -9.644 1.00 83.31 176 PRO A C 1
ATOM 1412 O O . PRO A 1 176 ? -6.918 6.555 -9.735 1.00 83.31 176 PRO A O 1
ATOM 1415 N N . GLY A 1 177 ? -8.906 5.978 -8.842 1.00 76.88 177 GLY A N 1
ATOM 1416 C CA . GLY A 1 177 ? -9.115 7.171 -8.019 1.00 76.88 177 GLY A CA 1
ATOM 1417 C C . GLY A 1 177 ? -9.796 6.822 -6.690 1.00 76.88 177 GLY A C 1
ATOM 1418 O O . GLY A 1 177 ? -9.605 5.708 -6.198 1.00 76.88 177 GLY A O 1
ATOM 1419 N N . PRO A 1 178 ? -10.606 7.720 -6.090 1.00 61.78 178 PRO A N 1
ATOM 1420 C CA . PRO A 1 178 ? -11.183 7.544 -4.750 1.00 61.78 178 PRO A CA 1
ATOM 1421 C C . PRO A 1 178 ? -11.918 6.218 -4.484 1.00 61.78 178 PRO A C 1
ATOM 1423 O O . PRO A 1 178 ? -11.933 5.776 -3.343 1.00 61.78 178 PRO A O 1
ATOM 1426 N N . GLY A 1 179 ? -12.503 5.588 -5.509 1.00 58.44 179 GLY A N 1
ATOM 1427 C CA . GLY A 1 179 ? -13.209 4.301 -5.396 1.00 58.44 179 GLY A CA 1
ATOM 1428 C C . GLY A 1 179 ? -12.391 3.062 -5.779 1.00 58.44 179 GLY A C 1
ATOM 1429 O O . GLY A 1 179 ? -12.976 2.004 -5.953 1.00 58.44 179 GLY A O 1
ATOM 1430 N N . SER A 1 180 ? -11.077 3.189 -5.986 1.00 71.31 180 SER A N 1
ATOM 1431 C CA . SER A 1 180 ? -10.202 2.053 -6.323 1.00 71.31 180 SER A CA 1
ATOM 1432 C C . SER A 1 180 ? -9.565 1.418 -5.080 1.00 71.31 180 SER A C 1
ATOM 1434 O O . SER A 1 180 ? -9.439 2.071 -4.031 1.00 71.31 180 SER A O 1
ATOM 1436 N N . SER A 1 181 ? -9.095 0.170 -5.200 1.00 71.31 181 SER A N 1
ATOM 1437 C CA . SER A 1 181 ? -8.307 -0.488 -4.146 1.00 71.31 181 SER A CA 1
ATOM 1438 C C . SER A 1 181 ? -6.856 0.001 -4.047 1.00 71.31 181 SER A C 1
ATOM 1440 O O . SER A 1 181 ? -6.153 -0.398 -3.118 1.00 71.31 181 SER A O 1
ATOM 1442 N N . CYS A 1 182 ? -6.409 0.891 -4.944 1.00 78.38 182 CYS A N 1
ATOM 1443 C CA . CYS A 1 182 ? -5.063 1.456 -4.907 1.00 78.38 182 CYS A CA 1
ATOM 1444 C C . CYS A 1 182 ? -4.759 2.086 -3.541 1.00 78.38 182 CYS A C 1
ATOM 1446 O O . CYS A 1 182 ? -5.614 2.756 -2.952 1.00 78.38 182 CYS A O 1
ATOM 1448 N N . ASN A 1 183 ? -3.525 1.906 -3.060 1.00 74.31 183 ASN A N 1
ATOM 1449 C CA . ASN A 1 183 ? -3.072 2.520 -1.810 1.00 74.31 183 ASN A CA 1
ATOM 1450 C C . ASN A 1 183 ? -3.183 4.052 -1.913 1.00 74.31 183 ASN A C 1
ATOM 1452 O O . ASN A 1 183 ? -3.978 4.664 -1.190 1.00 74.31 183 ASN A O 1
ATOM 1456 N N . ALA A 1 184 ? -2.519 4.622 -2.924 1.00 78.06 184 ALA A N 1
ATOM 1457 C CA . ALA A 1 184 ? -2.642 6.018 -3.306 1.00 78.06 184 ALA A CA 1
ATOM 1458 C C . ALA A 1 184 ? -3.679 6.226 -4.418 1.00 78.06 184 ALA A C 1
ATOM 1460 O O . ALA A 1 184 ? -3.645 5.572 -5.462 1.00 78.06 184 ALA A O 1
ATOM 1461 N N . ARG A 1 185 ? -4.584 7.187 -4.205 1.00 79.94 185 ARG A N 1
ATOM 1462 C CA . ARG A 1 185 ? -5.670 7.552 -5.138 1.00 79.94 185 ARG A CA 1
ATOM 1463 C C . ARG A 1 185 ? -5.575 8.996 -5.627 1.00 79.94 185 ARG A C 1
ATOM 1465 O O . ARG A 1 185 ? -6.343 9.423 -6.487 1.00 79.94 185 ARG A O 1
ATOM 1472 N N . THR A 1 186 ? -4.658 9.761 -5.044 1.00 79.12 186 THR A N 1
ATOM 1473 C CA . THR A 1 186 ? -4.366 11.160 -5.361 1.00 79.12 186 THR A CA 1
ATOM 1474 C C . THR A 1 186 ? -2.852 11.370 -5.367 1.00 79.12 186 THR A C 1
ATOM 1476 O O . THR A 1 186 ? -2.111 10.592 -4.763 1.00 79.12 186 THR A O 1
ATOM 1479 N N . VAL A 1 187 ? -2.379 12.440 -6.014 1.00 83.56 187 VAL A N 1
ATOM 1480 C CA . VAL A 1 187 ? -0.949 12.812 -6.014 1.00 83.56 187 VAL A CA 1
ATOM 1481 C C . VAL A 1 187 ? -0.422 13.027 -4.586 1.00 83.56 187 VAL A C 1
ATOM 1483 O O . VAL A 1 187 ? 0.704 12.650 -4.270 1.00 83.56 187 VAL A O 1
ATOM 1486 N N . ASP A 1 188 ? -1.248 13.579 -3.697 1.00 71.81 188 ASP A N 1
ATOM 1487 C CA . ASP A 1 188 ? -0.870 13.843 -2.305 1.00 71.81 188 ASP A CA 1
ATOM 1488 C C . ASP A 1 188 ? -0.745 12.573 -1.463 1.00 71.81 188 ASP A C 1
ATOM 1490 O O . ASP A 1 188 ? 0.127 12.487 -0.588 1.00 71.81 188 ASP A O 1
ATOM 1494 N N . GLU A 1 189 ? -1.619 11.597 -1.712 1.00 73.50 189 GLU A N 1
ATOM 1495 C CA . GLU A 1 189 ? -1.525 10.267 -1.109 1.00 73.50 189 GLU A CA 1
ATOM 1496 C C . GLU A 1 189 ? -0.267 9.562 -1.608 1.00 73.50 189 GLU A C 1
ATOM 1498 O O . GLU A 1 189 ? 0.536 9.118 -0.792 1.00 73.50 189 GLU A O 1
ATOM 1503 N N . PHE A 1 190 ? -0.027 9.592 -2.923 1.00 88.75 190 PHE A N 1
ATOM 1504 C CA . PHE A 1 190 ? 1.183 9.055 -3.544 1.00 88.75 190 PHE A CA 1
ATOM 1505 C C . PHE A 1 190 ? 2.451 9.640 -2.907 1.00 88.75 190 PHE A C 1
ATOM 1507 O O . PHE A 1 190 ? 3.343 8.904 -2.486 1.00 88.75 190 PHE A O 1
ATOM 1514 N N . GLN A 1 191 ? 2.528 10.969 -2.780 1.00 84.00 191 GLN A N 1
ATOM 1515 C CA . GLN A 1 191 ? 3.699 11.630 -2.208 1.00 84.00 191 GLN A CA 1
ATOM 1516 C C . GLN A 1 191 ? 3.884 11.286 -0.724 1.00 84.00 191 GLN A C 1
ATOM 1518 O O . GLN A 1 191 ? 5.014 11.194 -0.238 1.00 84.00 191 GLN A O 1
ATOM 1523 N N . THR A 1 192 ? 2.787 11.111 0.015 1.00 72.75 192 THR A N 1
ATOM 1524 C CA . THR A 1 192 ? 2.852 10.683 1.417 1.00 72.75 192 THR A CA 1
ATOM 1525 C C . THR A 1 192 ? 3.395 9.266 1.536 1.00 72.75 192 THR A C 1
ATOM 1527 O O . THR A 1 192 ? 4.327 9.046 2.305 1.00 72.75 192 THR A O 1
ATOM 1530 N N . GLU A 1 193 ? 2.883 8.332 0.738 1.00 78.94 193 GLU A N 1
ATOM 1531 C CA . GLU A 1 193 ? 3.380 6.955 0.710 1.00 78.94 193 GLU A CA 1
ATOM 1532 C C . GLU A 1 193 ? 4.854 6.897 0.301 1.00 78.94 193 GLU A C 1
ATOM 1534 O O . GLU A 1 193 ? 5.651 6.208 0.939 1.00 78.94 193 GLU A O 1
ATOM 1539 N N . LEU A 1 194 ? 5.260 7.692 -0.695 1.00 89.94 194 LEU A N 1
ATOM 1540 C CA . LEU A 1 194 ? 6.657 7.767 -1.119 1.00 89.94 194 LEU A CA 1
ATOM 1541 C C . LEU A 1 194 ? 7.555 8.280 0.009 1.00 89.94 194 LEU A C 1
ATOM 1543 O O . LEU A 1 194 ? 8.636 7.740 0.228 1.00 89.94 194 LEU A O 1
ATOM 1547 N N . ARG A 1 195 ? 7.102 9.287 0.766 1.00 82.75 195 ARG A N 1
ATOM 1548 C CA . ARG A 1 195 ? 7.818 9.787 1.947 1.00 82.75 195 ARG A CA 1
ATOM 1549 C C . ARG A 1 195 ? 7.985 8.710 3.013 1.00 82.75 195 ARG A C 1
ATOM 1551 O O . ARG A 1 195 ? 9.043 8.635 3.635 1.00 82.75 195 ARG A O 1
ATOM 1558 N N . GLU A 1 196 ? 6.951 7.912 3.256 1.00 75.94 196 GLU A N 1
ATOM 1559 C CA . GLU A 1 196 ? 7.018 6.817 4.224 1.00 75.94 196 GLU A CA 1
ATOM 1560 C C . GLU A 1 196 ? 7.999 5.732 3.779 1.00 75.94 196 GLU A C 1
ATOM 1562 O O . GLU A 1 196 ? 8.800 5.279 4.595 1.00 75.94 196 GLU A O 1
ATOM 1567 N N . ILE A 1 197 ? 8.012 5.387 2.488 1.00 85.31 197 ILE A N 1
ATOM 1568 C CA . ILE A 1 197 ? 9.006 4.478 1.902 1.00 85.31 197 ILE A CA 1
ATOM 1569 C C . ILE A 1 197 ? 10.417 5.067 2.050 1.00 85.31 197 ILE A C 1
ATOM 1571 O O . ILE A 1 197 ? 11.315 4.399 2.553 1.00 85.31 197 ILE A O 1
ATOM 1575 N N . VAL A 1 198 ? 10.634 6.339 1.707 1.00 87.81 198 VAL A N 1
ATOM 1576 C CA . VAL A 1 198 ? 11.933 7.013 1.911 1.00 87.81 198 VAL A CA 1
ATOM 1577 C C . VAL A 1 198 ? 12.399 6.915 3.364 1.00 87.81 198 VAL A C 1
ATOM 1579 O O . VAL A 1 198 ? 13.561 6.600 3.619 1.00 87.81 198 VAL A O 1
ATOM 1582 N N . ALA A 1 199 ? 11.499 7.143 4.321 1.00 78.19 199 ALA A N 1
ATOM 1583 C CA . ALA A 1 199 ? 11.816 7.083 5.744 1.00 78.19 199 ALA A CA 1
ATOM 1584 C C . ALA A 1 199 ? 12.070 5.654 6.259 1.00 78.19 199 ALA A C 1
ATOM 1586 O O . ALA A 1 199 ? 12.839 5.483 7.202 1.00 78.19 199 ALA A O 1
ATOM 1587 N N . ALA A 1 200 ? 11.441 4.637 5.663 1.00 77.00 200 ALA A N 1
ATOM 1588 C CA . ALA A 1 200 ? 11.562 3.239 6.082 1.00 77.00 200 ALA A CA 1
ATOM 1589 C C . ALA A 1 200 ? 12.827 2.536 5.552 1.00 77.00 200 ALA A C 1
ATOM 1591 O O . ALA A 1 200 ? 13.201 1.476 6.060 1.00 77.00 200 ALA A O 1
ATOM 1592 N N . HIS A 1 201 ? 13.507 3.122 4.560 1.00 83.94 201 HIS A N 1
ATOM 1593 C CA . HIS A 1 201 ? 14.654 2.514 3.879 1.00 83.94 201 HIS A CA 1
ATOM 1594 C C . HIS A 1 201 ? 15.964 3.338 3.961 1.00 83.94 201 HIS A C 1
ATOM 1596 O O . HIS A 1 201 ? 16.721 3.361 2.994 1.00 83.94 201 HIS A O 1
ATOM 1602 N N . PRO A 1 202 ? 16.325 3.963 5.102 1.00 82.94 202 PRO A N 1
ATOM 1603 C CA . PRO A 1 202 ? 17.400 4.966 5.165 1.00 82.94 202 PRO A CA 1
ATOM 1604 C C . PRO A 1 202 ? 18.809 4.427 4.854 1.00 82.94 202 PRO A C 1
ATOM 1606 O O . PRO A 1 202 ? 19.706 5.202 4.521 1.00 82.94 202 PRO A O 1
ATOM 1609 N N . ASN A 1 203 ? 19.007 3.110 4.978 1.00 84.56 203 ASN A N 1
ATOM 1610 C CA . ASN A 1 203 ? 20.304 2.433 4.846 1.00 84.56 203 ASN A CA 1
ATOM 1611 C C . ASN A 1 203 ? 20.415 1.572 3.576 1.00 84.56 203 ASN A C 1
ATOM 1613 O O . ASN A 1 203 ? 21.360 0.798 3.437 1.00 84.56 203 ASN A O 1
ATOM 1617 N N . GLN A 1 204 ? 19.444 1.665 2.667 1.00 89.94 204 GLN A N 1
ATOM 1618 C CA . GLN A 1 204 ? 19.484 0.992 1.370 1.00 89.94 204 GLN A CA 1
ATOM 1619 C C . GLN A 1 204 ? 19.851 1.998 0.271 1.00 89.94 204 GLN A C 1
ATOM 1621 O O . GLN A 1 204 ? 19.790 3.209 0.464 1.00 89.94 204 GLN A O 1
ATOM 1626 N N . MET A 1 205 ? 20.261 1.511 -0.897 1.00 94.38 205 MET A N 1
ATOM 1627 C CA . MET A 1 205 ? 20.099 2.242 -2.149 1.00 94.38 205 MET A CA 1
ATOM 1628 C C . MET A 1 205 ? 18.626 2.181 -2.533 1.00 94.38 205 MET A C 1
ATOM 1630 O O . MET A 1 205 ? 18.045 1.094 -2.579 1.00 94.38 205 MET A O 1
ATOM 1634 N N . MET A 1 206 ? 18.047 3.338 -2.833 1.00 96.06 206 MET A N 1
ATOM 1635 C CA . MET A 1 206 ? 16.676 3.442 -3.309 1.00 96.06 206 MET A CA 1
ATOM 1636 C C . MET A 1 206 ? 16.690 3.705 -4.807 1.00 96.06 206 MET A C 1
ATOM 1638 O O . MET A 1 206 ? 17.089 4.783 -5.242 1.00 96.06 206 MET A O 1
ATOM 1642 N N . LEU A 1 207 ? 16.268 2.715 -5.589 1.00 98.31 207 LEU A N 1
ATOM 1643 C CA . LEU A 1 207 ? 16.099 2.845 -7.031 1.00 98.31 207 LEU A CA 1
ATOM 1644 C C . LEU A 1 207 ? 14.625 3.098 -7.344 1.00 98.31 207 LEU A C 1
ATOM 1646 O O . LEU A 1 207 ? 13.813 2.178 -7.302 1.00 98.31 207 LEU A O 1
ATOM 1650 N N . VAL A 1 208 ? 14.277 4.338 -7.665 1.00 98.44 208 VAL A N 1
ATOM 1651 C CA . VAL A 1 208 ? 12.954 4.670 -8.192 1.00 98.44 208 VAL A CA 1
ATOM 1652 C C . VAL A 1 208 ? 12.898 4.327 -9.672 1.00 98.44 208 VAL A C 1
ATOM 1654 O O . VAL A 1 208 ? 13.766 4.733 -10.440 1.00 98.44 208 VAL A O 1
ATOM 1657 N N . VAL A 1 209 ? 11.865 3.598 -10.073 1.00 98.25 209 VAL A N 1
ATOM 1658 C CA . VAL A 1 209 ? 11.641 3.162 -11.448 1.00 98.25 209 VAL A CA 1
ATOM 1659 C C . VAL A 1 209 ? 10.322 3.738 -11.939 1.00 98.25 209 VAL A C 1
ATOM 1661 O O . VAL A 1 209 ? 9.276 3.534 -11.327 1.00 98.25 209 VAL A O 1
ATOM 1664 N N . THR A 1 210 ? 10.387 4.448 -13.058 1.00 97.38 210 THR A N 1
ATOM 1665 C CA . THR A 1 210 ? 9.252 5.092 -13.726 1.00 97.38 210 THR A CA 1
ATOM 1666 C C . THR A 1 210 ? 9.497 5.067 -15.227 1.00 97.38 210 THR A C 1
ATOM 1668 O O . THR A 1 210 ? 10.644 5.209 -15.633 1.00 97.38 210 THR A O 1
ATOM 1671 N N . HIS A 1 211 ? 8.459 4.952 -16.055 1.00 97.62 211 HIS A N 1
ATOM 1672 C CA . HIS A 1 211 ? 8.635 5.064 -17.504 1.00 97.62 211 HIS A CA 1
ATOM 1673 C C . HIS A 1 211 ? 9.157 6.445 -17.931 1.00 97.62 211 HIS A C 1
ATOM 1675 O O . HIS A 1 211 ? 10.206 6.547 -18.563 1.00 97.62 211 HIS A O 1
ATOM 1681 N N . HIS A 1 212 ? 8.479 7.508 -17.499 1.00 95.81 212 HIS A N 1
ATOM 1682 C CA . HIS A 1 212 ? 8.843 8.891 -17.792 1.00 95.81 212 HIS A CA 1
ATOM 1683 C C . HIS A 1 212 ? 10.032 9.377 -16.933 1.00 95.81 212 HIS A C 1
ATOM 1685 O O . HIS A 1 212 ? 9.965 9.241 -15.703 1.00 95.81 212 HIS A O 1
ATOM 1691 N N . PRO A 1 213 ? 11.089 9.963 -17.535 1.00 95.12 213 PRO A N 1
ATOM 1692 C CA . PRO A 1 213 ? 12.258 10.478 -16.817 1.00 95.12 213 PRO A CA 1
ATOM 1693 C C . PRO A 1 213 ? 11.994 11.797 -16.082 1.00 95.12 213 PRO A C 1
ATOM 1695 O O . PRO A 1 213 ? 11.276 12.658 -16.571 1.00 95.12 213 PRO A O 1
ATOM 1698 N N . LEU A 1 214 ? 12.645 12.039 -14.939 1.00 93.06 214 LEU A N 1
ATOM 1699 C CA . LEU A 1 214 ? 12.529 13.353 -14.281 1.00 93.06 214 LEU A CA 1
ATOM 1700 C C . LEU A 1 214 ? 13.291 14.444 -15.044 1.00 93.06 214 LEU A C 1
ATOM 1702 O O . LEU A 1 214 ? 12.829 15.580 -15.150 1.00 93.06 214 LEU A O 1
ATOM 1706 N N . TYR A 1 215 ? 14.446 14.072 -15.601 1.00 89.88 215 TYR A N 1
ATOM 1707 C CA . TYR A 1 215 ? 15.297 14.913 -16.444 1.00 89.88 215 TYR A CA 1
ATOM 1708 C C . TYR A 1 215 ? 15.686 14.130 -17.683 1.00 89.88 215 TYR A C 1
ATOM 1710 O O . TYR A 1 215 ? 15.974 12.942 -17.589 1.00 89.88 215 TYR A O 1
ATOM 1718 N N . SER A 1 216 ? 15.741 14.789 -18.832 1.00 87.12 216 SER A N 1
ATOM 1719 C CA . SER A 1 216 ? 16.007 14.134 -20.110 1.00 87.12 216 SER A CA 1
ATOM 1720 C C . SER A 1 216 ? 16.779 15.071 -21.026 1.00 87.12 216 SER 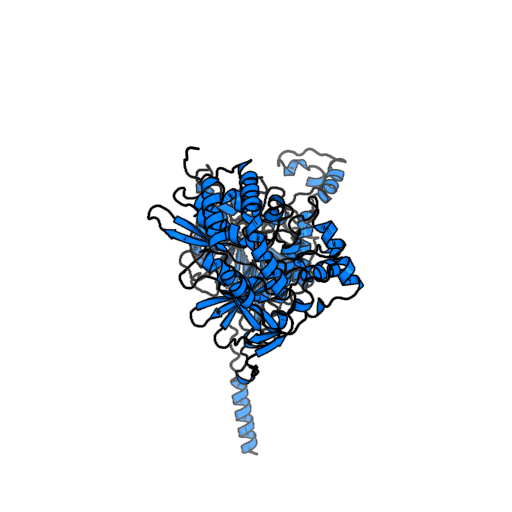A C 1
ATOM 1722 O O . SER A 1 216 ? 16.449 16.256 -21.084 1.00 87.12 216 SER A O 1
ATOM 1724 N N . PHE A 1 217 ? 17.743 14.535 -21.787 1.00 85.50 217 PHE A N 1
ATOM 1725 C CA . PHE A 1 217 ? 18.410 15.182 -22.927 1.00 85.50 217 PHE A CA 1
ATOM 1726 C C . PHE A 1 217 ? 17.915 14.670 -24.302 1.00 85.50 217 PHE A C 1
ATOM 1728 O O . PHE A 1 217 ? 18.325 15.207 -25.332 1.00 85.50 217 PHE A O 1
ATOM 1735 N N . GLY A 1 218 ? 16.960 13.728 -24.349 1.00 76.56 218 GLY A N 1
ATOM 1736 C CA . GLY A 1 218 ? 16.339 13.181 -25.571 1.00 76.56 218 GLY A CA 1
ATOM 1737 C C . GLY A 1 218 ? 15.109 13.953 -26.063 1.00 76.56 218 GLY A C 1
ATOM 1738 O O . GLY A 1 218 ? 14.840 15.061 -25.632 1.00 76.56 218 GLY A O 1
ATOM 1739 N N . VAL A 1 219 ? 14.335 13.476 -27.028 1.00 68.50 219 VAL A N 1
ATOM 1740 C CA . VAL A 1 219 ? 13.337 14.341 -27.704 1.00 68.50 219 VAL A CA 1
ATOM 1741 C C . VAL A 1 219 ? 12.224 14.915 -26.804 1.00 68.50 219 VAL A C 1
ATOM 1743 O O . VAL A 1 219 ? 11.698 15.976 -27.143 1.00 68.50 219 VAL A O 1
ATOM 1746 N N . HIS A 1 220 ? 11.949 14.317 -25.639 1.00 66.25 220 HIS A N 1
ATOM 1747 C CA . HIS A 1 220 ? 10.860 14.715 -24.731 1.00 66.25 220 HIS A CA 1
ATOM 1748 C C . HIS A 1 220 ? 11.223 15.754 -23.653 1.00 66.25 220 HIS A C 1
ATOM 1750 O O . HIS A 1 220 ? 10.342 16.270 -22.963 1.00 66.25 220 HIS A O 1
ATOM 1756 N N . GLY A 1 221 ? 12.491 16.161 -23.524 1.00 54.66 221 GLY A N 1
ATOM 1757 C CA . GLY A 1 221 ? 12.894 17.202 -22.556 1.00 54.66 221 GLY A CA 1
ATOM 1758 C C . GLY A 1 221 ? 12.635 18.655 -22.992 1.00 54.66 221 GLY A C 1
ATOM 1759 O O . GLY A 1 221 ? 13.136 19.584 -22.361 1.00 54.66 221 GLY A O 1
ATOM 1760 N N . GLY A 1 222 ? 11.829 18.873 -24.040 1.00 54.59 222 GLY A N 1
ATOM 1761 C CA . GLY A 1 222 ? 11.064 20.116 -24.195 1.00 54.59 222 GLY A CA 1
ATOM 1762 C C . GLY A 1 222 ? 11.657 21.268 -25.022 1.00 54.59 222 GLY A C 1
ATOM 1763 O O . GLY A 1 222 ? 11.355 22.411 -24.686 1.00 54.59 222 GLY A O 1
ATOM 1764 N N . ASP A 1 223 ? 12.417 21.027 -26.103 1.00 51.47 223 ASP A N 1
ATOM 1765 C CA . ASP A 1 223 ? 12.887 22.098 -27.016 1.00 51.47 223 ASP A CA 1
ATOM 1766 C C . ASP A 1 223 ? 12.623 21.835 -28.511 1.00 51.47 223 ASP A C 1
ATOM 1768 O O . ASP A 1 223 ? 13.093 20.844 -29.093 1.00 51.47 223 ASP A O 1
ATOM 1772 N N . TYR A 1 224 ? 11.965 22.816 -29.141 1.00 49.75 224 TYR A N 1
ATOM 1773 C CA . TYR A 1 224 ? 11.594 22.844 -30.556 1.00 49.75 224 TYR A CA 1
ATOM 1774 C C . TYR A 1 224 ? 12.749 23.335 -31.450 1.00 49.75 224 TYR A C 1
ATOM 1776 O O . TYR A 1 224 ? 13.493 24.245 -31.093 1.00 49.75 224 TYR A O 1
ATOM 1784 N N . THR A 1 225 ? 12.947 22.732 -32.626 1.00 49.44 225 THR A N 1
ATOM 1785 C CA . THR A 1 225 ? 13.936 23.222 -33.615 1.00 49.44 225 THR A CA 1
ATOM 1786 C C . THR A 1 225 ? 13.424 24.447 -34.385 1.00 49.44 225 THR A C 1
ATOM 1788 O O . THR A 1 225 ? 12.218 24.640 -34.505 1.00 49.44 225 THR A O 1
ATOM 1791 N N . TRP A 1 226 ? 14.311 25.251 -34.998 1.00 52.31 226 TRP A N 1
ATOM 1792 C CA . TRP A 1 226 ? 13.902 26.344 -35.908 1.00 52.31 226 TRP A CA 1
ATOM 1793 C C . TRP A 1 226 ? 12.946 25.850 -37.010 1.00 52.31 226 TRP A C 1
ATOM 1795 O O . TRP A 1 226 ? 12.024 26.558 -37.408 1.00 52.31 226 TRP A O 1
ATOM 1805 N N . LYS A 1 227 ? 13.130 24.597 -37.450 1.00 53.53 227 LYS A N 1
ATOM 1806 C CA . LYS A 1 227 ? 12.249 23.910 -38.396 1.00 53.53 227 LYS A CA 1
ATOM 1807 C C . LYS A 1 227 ? 10.848 23.706 -37.820 1.00 53.53 227 LYS A C 1
ATOM 1809 O O . LYS A 1 227 ? 9.879 23.906 -38.534 1.00 53.53 227 LYS A O 1
ATOM 1814 N N . GLU A 1 228 ? 10.727 23.330 -36.554 1.00 53.28 228 GLU A N 1
ATOM 1815 C CA . GLU A 1 228 ? 9.437 23.135 -35.879 1.00 53.28 228 GLU A CA 1
ATOM 1816 C C . GLU A 1 228 ? 8.750 24.478 -35.554 1.00 53.28 228 GLU A C 1
ATOM 1818 O O . GLU A 1 228 ? 7.524 24.545 -35.555 1.00 53.28 228 GLU A O 1
ATOM 1823 N N . HIS A 1 229 ? 9.517 25.562 -35.376 1.00 53.72 229 HIS A N 1
ATOM 1824 C CA . HIS A 1 229 ? 8.989 26.930 -35.258 1.00 53.72 229 HIS A CA 1
ATOM 1825 C C . HIS A 1 229 ? 8.469 27.499 -36.581 1.00 53.72 229 HIS A C 1
ATOM 1827 O O . HIS A 1 229 ? 7.478 28.227 -36.595 1.00 53.72 229 HIS A O 1
ATOM 1833 N N . LEU A 1 230 ? 9.141 27.185 -37.690 1.00 52.00 230 LEU A N 1
ATOM 1834 C CA . LEU A 1 230 ? 8.782 27.705 -39.006 1.00 52.00 230 LEU A CA 1
ATOM 1835 C C . LEU A 1 230 ? 7.761 26.803 -39.718 1.00 52.00 230 LEU A C 1
ATOM 1837 O O . LEU A 1 230 ? 6.890 27.317 -40.408 1.00 52.00 230 LEU A O 1
ATOM 1841 N N . PHE A 1 231 ? 7.820 25.483 -39.499 1.00 64.62 231 PHE A N 1
ATOM 1842 C CA . PHE A 1 231 ? 7.014 24.448 -40.164 1.00 64.62 231 PHE A CA 1
ATOM 1843 C C . PHE A 1 231 ? 6.387 23.447 -39.161 1.00 64.62 231 PHE A C 1
ATOM 1845 O O . PHE A 1 231 ? 6.688 22.245 -39.204 1.00 64.62 231 PHE A O 1
ATOM 1852 N N . PRO A 1 232 ? 5.493 23.887 -38.255 1.00 48.94 232 PRO A N 1
ATOM 1853 C CA . PRO A 1 232 ? 4.970 23.051 -37.163 1.00 48.94 232 PRO A CA 1
ATOM 1854 C C . PRO A 1 232 ? 4.163 21.827 -37.637 1.00 48.94 232 PRO A C 1
ATOM 1856 O O . PRO A 1 232 ? 4.083 20.822 -36.933 1.00 48.94 232 PRO A O 1
ATOM 1859 N N . LEU A 1 233 ? 3.6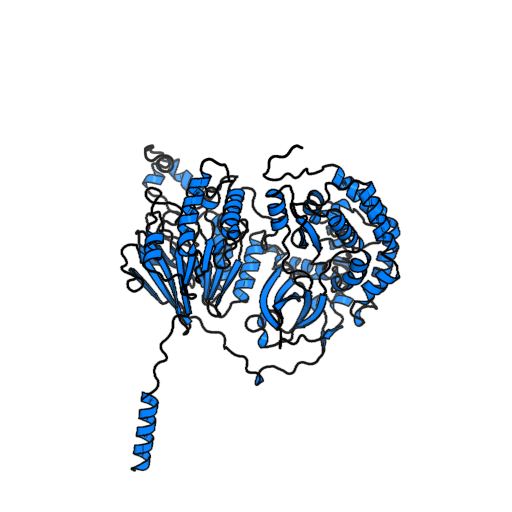06 21.864 -38.853 1.00 54.88 233 LEU A N 1
ATOM 1860 C CA . LEU A 1 233 ? 2.828 20.761 -39.436 1.00 54.88 233 LEU A CA 1
ATOM 1861 C C . LEU A 1 233 ? 3.689 19.562 -39.870 1.00 54.88 233 LEU A C 1
ATOM 1863 O O . LEU A 1 233 ? 3.155 18.472 -40.081 1.00 54.88 233 LEU A O 1
ATOM 1867 N N . THR A 1 234 ? 5.017 19.722 -39.927 1.00 57.28 234 THR A N 1
ATOM 1868 C CA . THR A 1 234 ? 5.941 18.611 -40.215 1.00 57.28 234 THR A CA 1
ATOM 1869 C C . THR A 1 234 ? 5.965 17.544 -39.116 1.00 57.28 234 THR A C 1
ATOM 1871 O O . THR A 1 234 ? 6.320 16.402 -39.397 1.00 57.28 234 THR A O 1
ATOM 1874 N N . ALA A 1 235 ? 5.536 17.886 -37.894 1.00 45.22 235 ALA A N 1
ATOM 1875 C CA . ALA A 1 235 ? 5.379 16.948 -36.781 1.00 45.22 235 ALA A CA 1
ATOM 1876 C C . ALA A 1 235 ? 4.158 16.020 -36.933 1.00 45.22 235 ALA A C 1
ATOM 1878 O O . ALA A 1 235 ? 4.125 14.947 -36.342 1.00 45.22 235 ALA A O 1
ATOM 1879 N N . ILE A 1 236 ? 3.157 16.431 -37.719 1.00 46.66 236 ILE A N 1
ATOM 1880 C CA . ILE A 1 236 ? 1.943 15.645 -37.998 1.00 46.66 236 ILE A CA 1
ATOM 1881 C C . ILE A 1 236 ? 2.132 14.838 -39.287 1.00 46.66 236 ILE A C 1
ATOM 1883 O O . ILE A 1 236 ? 1.696 13.694 -39.383 1.00 46.66 236 ILE A O 1
ATOM 1887 N N . ASN A 1 237 ? 2.799 15.421 -40.286 1.00 50.59 237 ASN A N 1
ATOM 1888 C CA . ASN A 1 237 ? 3.151 14.735 -41.522 1.00 50.59 237 ASN A CA 1
ATOM 1889 C C . ASN A 1 237 ? 4.498 15.260 -42.051 1.00 50.59 237 ASN A C 1
ATOM 1891 O O . ASN A 1 237 ? 4.586 16.447 -42.377 1.00 50.59 237 ASN A O 1
ATOM 1895 N N . PRO A 1 238 ? 5.516 14.397 -42.247 1.00 59.25 238 PRO A N 1
ATOM 1896 C CA . PRO A 1 238 ? 6.849 14.807 -42.698 1.00 59.25 238 PRO A CA 1
ATOM 1897 C C . PRO A 1 238 ? 6.883 15.580 -44.028 1.00 59.25 238 PRO A C 1
ATOM 1899 O O . PRO A 1 238 ? 7.884 16.231 -44.333 1.00 59.25 238 PRO A O 1
ATOM 1902 N N . LYS A 1 239 ? 5.812 15.504 -44.835 1.00 64.50 239 LYS A N 1
ATOM 1903 C CA . LYS A 1 239 ? 5.682 16.176 -46.138 1.00 64.50 239 LYS A CA 1
ATOM 1904 C C . LYS A 1 239 ? 5.062 17.581 -46.066 1.00 64.50 239 LYS A C 1
ATOM 1906 O O . LYS A 1 239 ? 5.102 18.295 -47.064 1.00 64.50 239 LYS A O 1
ATOM 1911 N N . LEU A 1 240 ? 4.510 18.009 -44.927 1.00 58.91 240 LEU A N 1
ATOM 1912 C CA . LEU A 1 240 ? 3.816 19.301 -44.789 1.00 58.91 240 LEU A CA 1
ATOM 1913 C C . LEU A 1 240 ? 4.769 20.454 -44.427 1.00 58.91 240 LEU A C 1
ATOM 1915 O O . LEU A 1 240 ? 4.753 20.978 -43.314 1.00 58.91 240 LEU A O 1
ATOM 1919 N N . TRP A 1 241 ? 5.583 20.881 -45.393 1.00 67.88 241 TRP A N 1
ATOM 1920 C CA . TRP A 1 241 ? 6.518 22.011 -45.272 1.00 67.88 241 TRP A CA 1
ATOM 1921 C C . TRP A 1 241 ? 5.841 23.366 -45.528 1.00 67.88 241 TRP A C 1
ATOM 1923 O O . TRP A 1 241 ? 6.193 24.088 -46.457 1.00 67.88 241 TRP A O 1
ATOM 1933 N N . ILE A 1 242 ? 4.844 23.709 -44.713 1.00 62.69 242 ILE A N 1
ATOM 1934 C CA . ILE A 1 242 ? 4.102 24.974 -44.834 1.00 62.69 242 ILE A CA 1
ATOM 1935 C C . ILE A 1 242 ? 4.669 25.988 -43.826 1.00 62.69 242 ILE A C 1
ATOM 1937 O O . ILE A 1 242 ? 4.548 25.743 -42.622 1.00 62.69 242 ILE A O 1
ATOM 1941 N N . PRO A 1 243 ? 5.314 27.087 -44.275 1.00 45.50 243 PRO A N 1
ATOM 1942 C CA . PRO A 1 243 ? 5.874 28.088 -43.377 1.00 45.50 243 PRO A CA 1
ATOM 1943 C C . PRO A 1 243 ? 4.759 28.926 -42.741 1.00 45.50 243 PRO A C 1
ATOM 1945 O O . PRO A 1 243 ? 3.978 29.552 -43.454 1.00 45.50 243 PRO A O 1
ATOM 1948 N N . LEU A 1 244 ? 4.690 28.965 -41.407 1.00 51.91 244 LEU A N 1
ATOM 1949 C CA . LEU A 1 244 ? 3.688 29.734 -40.651 1.00 51.91 244 LEU A CA 1
ATOM 1950 C C . LEU A 1 244 ? 4.347 30.758 -39.701 1.00 51.91 244 LEU A C 1
ATOM 1952 O O . LEU A 1 244 ? 4.280 30.600 -38.476 1.00 51.91 244 LEU A O 1
ATOM 1956 N N . PRO A 1 245 ? 4.996 31.817 -40.225 1.00 43.56 245 PRO A N 1
ATOM 1957 C CA . PRO A 1 245 ? 5.564 32.875 -39.390 1.00 43.56 245 PRO A CA 1
ATOM 1958 C C . PRO A 1 245 ? 4.457 33.630 -38.624 1.00 43.56 245 PRO A C 1
ATOM 1960 O O . PRO A 1 245 ? 3.339 33.768 -39.113 1.00 43.56 245 PRO A O 1
ATOM 1963 N N . VAL A 1 246 ? 4.758 34.110 -37.410 1.00 42.47 246 VAL A N 1
ATOM 1964 C CA . VAL A 1 246 ? 3.840 34.761 -36.438 1.00 42.47 246 VAL A CA 1
ATOM 1965 C C . VAL A 1 246 ? 2.897 33.803 -35.689 1.00 42.47 246 VAL A C 1
ATOM 1967 O O . VAL A 1 246 ? 2.811 33.881 -34.463 1.00 42.47 246 VAL A O 1
ATOM 1970 N N . LEU A 1 247 ? 2.257 32.841 -36.363 1.00 41.38 247 LEU A N 1
ATOM 1971 C CA . LEU A 1 247 ? 1.471 31.794 -35.681 1.00 41.38 247 LEU A CA 1
ATOM 1972 C C . LEU A 1 247 ? 2.378 30.752 -34.995 1.00 41.38 247 LEU A C 1
ATOM 1974 O O . LEU A 1 247 ? 2.079 30.313 -33.885 1.00 41.38 247 LEU A O 1
ATOM 1978 N N . GLY A 1 248 ? 3.536 30.434 -35.588 1.00 37.56 248 GLY A N 1
ATOM 1979 C CA . GLY A 1 248 ? 4.557 29.532 -35.030 1.00 37.56 248 GLY A CA 1
ATOM 1980 C C . GLY A 1 248 ? 5.354 30.071 -33.828 1.00 37.56 248 GLY A C 1
ATOM 1981 O O . GLY A 1 248 ? 6.110 29.319 -33.214 1.00 37.56 248 GLY A O 1
ATOM 1982 N N . SER A 1 249 ? 5.179 31.344 -33.452 1.00 36.53 249 SER A N 1
ATOM 1983 C CA . SER A 1 249 ? 5.751 31.957 -32.236 1.00 36.53 249 SER A CA 1
ATOM 1984 C C . SER A 1 249 ? 4.746 32.087 -31.081 1.00 36.53 249 SER A C 1
ATOM 1986 O O . SER A 1 249 ? 5.160 32.186 -29.931 1.00 36.53 249 SER A O 1
ATOM 1988 N N . ILE A 1 250 ? 3.438 32.004 -31.356 1.00 35.53 250 ILE A N 1
ATOM 1989 C CA . ILE A 1 250 ? 2.379 31.883 -30.334 1.00 35.53 250 ILE A CA 1
ATOM 1990 C C . ILE A 1 250 ? 2.155 30.403 -29.968 1.00 35.53 250 ILE A C 1
ATOM 1992 O O . ILE A 1 250 ? 1.973 30.070 -28.799 1.00 35.53 250 ILE A O 1
ATOM 1996 N N . TYR A 1 251 ? 2.270 29.499 -30.946 1.00 36.81 251 TYR A N 1
ATOM 1997 C CA . TYR A 1 251 ? 2.079 28.049 -30.798 1.00 36.81 251 TYR A CA 1
ATOM 1998 C C . TYR A 1 251 ? 2.979 27.349 -29.738 1.00 36.81 251 TYR A C 1
ATOM 2000 O O . TYR A 1 251 ? 2.482 26.473 -29.023 1.00 36.81 251 TYR A O 1
ATOM 2008 N N . PRO A 1 252 ? 4.262 27.731 -29.537 1.00 36.41 252 PRO A N 1
ATOM 2009 C CA . PRO A 1 252 ? 5.117 27.175 -28.481 1.00 36.41 252 PRO A CA 1
ATOM 2010 C C . PRO A 1 252 ? 4.779 27.727 -27.087 1.00 36.41 252 PRO A C 1
ATOM 2012 O O . PRO A 1 252 ? 4.956 27.024 -26.097 1.00 36.41 252 PRO A O 1
ATOM 2015 N N . ILE A 1 253 ? 4.246 28.954 -27.003 1.00 34.75 253 ILE A N 1
ATOM 2016 C CA . ILE A 1 253 ? 3.826 29.590 -25.742 1.00 34.75 253 ILE A CA 1
ATOM 2017 C C . ILE A 1 253 ? 2.489 29.001 -25.279 1.00 34.75 253 ILE A C 1
ATOM 2019 O O . ILE A 1 253 ? 2.332 28.680 -24.103 1.00 34.75 253 ILE A O 1
ATOM 2023 N N . THR A 1 254 ? 1.558 28.733 -26.201 1.00 33.84 254 THR A N 1
ATOM 2024 C CA . THR A 1 254 ? 0.325 28.001 -25.876 1.00 33.84 254 THR A CA 1
ATOM 2025 C C . THR A 1 254 ? 0.608 26.557 -25.471 1.00 33.84 254 THR A C 1
ATOM 2027 O O . THR A 1 254 ? -0.106 26.036 -24.628 1.00 33.84 254 THR A O 1
ATOM 2030 N N . ARG A 1 255 ? 1.687 25.924 -25.959 1.00 38.81 255 ARG A N 1
ATOM 2031 C CA . ARG A 1 255 ? 2.157 24.608 -25.478 1.00 38.81 255 ARG A CA 1
ATOM 2032 C C . ARG A 1 255 ? 2.966 24.640 -24.170 1.00 38.81 255 ARG A C 1
ATOM 2034 O O . ARG A 1 255 ? 3.159 23.591 -23.571 1.00 38.81 255 ARG A O 1
ATOM 2041 N N . GLY A 1 256 ? 3.391 25.801 -23.676 1.00 33.97 256 GLY A N 1
ATOM 2042 C CA . GLY A 1 256 ? 3.866 25.920 -22.288 1.00 33.97 256 GLY A CA 1
ATOM 2043 C C . GLY A 1 256 ? 2.739 25.706 -21.265 1.00 33.97 256 GLY A C 1
ATOM 2044 O O . GLY A 1 256 ? 2.998 25.331 -20.127 1.00 33.97 256 GLY A O 1
ATOM 2045 N N . VAL A 1 257 ? 1.485 25.898 -21.698 1.00 32.88 257 VAL A N 1
ATOM 2046 C CA . VAL A 1 257 ? 0.255 25.727 -20.902 1.00 32.88 257 VAL A CA 1
ATOM 2047 C C . VAL A 1 257 ? -0.583 24.517 -21.390 1.00 32.88 257 VAL A C 1
ATOM 2049 O O . VAL A 1 257 ? -1.255 23.886 -20.586 1.00 32.88 257 VAL A O 1
ATOM 2052 N N . PHE A 1 258 ? -0.488 24.139 -22.676 1.00 33.31 258 PHE A N 1
ATOM 2053 C CA . PHE A 1 258 ? -1.207 23.036 -23.358 1.00 33.31 258 PHE A CA 1
ATOM 2054 C C . PHE A 1 258 ? -0.268 22.101 -24.167 1.00 33.31 258 PHE A C 1
ATOM 2056 O O . PHE A 1 258 ? -0.572 21.712 -25.296 1.00 33.31 258 PHE A O 1
ATOM 2063 N N . GLY A 1 259 ? 0.938 21.827 -23.659 1.00 43.78 259 GLY A N 1
ATOM 2064 C CA . GLY A 1 259 ? 1.979 21.012 -24.313 1.00 43.78 259 GLY A CA 1
ATOM 2065 C C . GLY A 1 259 ? 1.580 19.560 -24.564 1.00 43.78 259 GLY A C 1
ATOM 2066 O O . GLY A 1 259 ? 0.506 19.128 -24.157 1.00 43.78 259 GLY A O 1
ATOM 2067 N N . ASN A 1 260 ? 2.448 18.776 -25.215 1.00 53.38 260 ASN A N 1
ATOM 2068 C CA . ASN A 1 260 ? 2.261 17.327 -25.170 1.00 53.38 260 ASN A CA 1
ATOM 2069 C C . ASN A 1 260 ? 2.370 16.895 -23.699 1.00 53.38 260 ASN A C 1
ATOM 2071 O O . ASN A 1 260 ? 3.343 17.243 -23.031 1.00 53.38 260 ASN A O 1
ATOM 2075 N N . LEU A 1 261 ? 1.372 16.159 -23.200 1.00 57.88 261 LEU A N 1
ATOM 2076 C CA . LEU A 1 261 ? 1.341 15.639 -21.828 1.00 57.88 261 LEU A CA 1
ATOM 2077 C C . LEU A 1 261 ? 2.602 14.831 -21.489 1.00 57.88 261 LEU A C 1
ATOM 2079 O O . LEU A 1 261 ? 2.969 14.740 -20.326 1.00 57.88 261 LEU A O 1
ATOM 2083 N N . GLN A 1 262 ? 3.249 14.277 -22.514 1.00 67.94 262 GLN A N 1
ATOM 2084 C CA . GLN A 1 262 ? 4.421 13.408 -22.451 1.00 67.94 262 GLN A CA 1
ATOM 2085 C C . GLN A 1 262 ? 5.765 14.164 -22.389 1.00 67.94 262 GLN A C 1
ATOM 2087 O O . GLN A 1 262 ? 6.816 13.528 -22.302 1.00 67.94 262 GLN A O 1
ATOM 2092 N N . ASP A 1 263 ? 5.752 15.501 -22.453 1.00 68.31 263 ASP A N 1
ATOM 2093 C CA . ASP A 1 263 ? 6.961 16.332 -22.419 1.00 68.31 263 ASP A CA 1
ATOM 2094 C C . ASP A 1 263 ? 7.230 16.875 -21.007 1.00 68.31 263 ASP A C 1
ATOM 2096 O O . ASP A 1 263 ? 6.322 17.362 -20.327 1.00 68.31 263 ASP A O 1
ATOM 2100 N N . VAL A 1 264 ? 8.508 16.903 -20.606 1.00 66.56 264 VAL A N 1
ATOM 2101 C CA . VAL A 1 264 ? 8.934 17.233 -19.229 1.00 66.56 264 VAL A CA 1
ATOM 2102 C C . VAL A 1 264 ? 8.414 18.593 -18.751 1.00 66.56 264 VAL A C 1
ATOM 2104 O O . VAL A 1 264 ? 8.096 18.758 -17.578 1.00 66.56 264 VAL A O 1
ATOM 2107 N N . LYS A 1 265 ? 8.283 19.585 -19.642 1.00 70.50 265 LYS A N 1
ATOM 2108 C CA . LYS A 1 265 ? 7.848 20.951 -19.289 1.00 70.50 265 LYS A CA 1
ATOM 2109 C C . LYS A 1 265 ? 6.335 21.079 -19.022 1.00 70.50 265 LYS A C 1
ATOM 2111 O O . LYS A 1 265 ? 5.903 22.138 -18.574 1.00 70.50 265 LYS A O 1
ATOM 2116 N N . HIS A 1 266 ? 5.519 20.057 -19.299 1.00 69.81 266 HIS A N 1
ATOM 2117 C CA . HIS A 1 266 ? 4.065 20.133 -19.117 1.00 69.81 266 HIS A CA 1
ATOM 2118 C C . HIS A 1 266 ? 3.680 20.248 -17.622 1.00 69.81 266 HIS A C 1
ATOM 2120 O O . HIS A 1 266 ? 4.257 19.533 -16.804 1.00 69.81 266 HIS A O 1
ATOM 2126 N N . PRO A 1 267 ? 2.671 21.054 -17.223 1.00 71.62 267 PRO A N 1
ATOM 2127 C CA . PRO A 1 267 ? 2.303 21.234 -15.811 1.00 71.62 267 PRO A CA 1
ATOM 2128 C C . PRO A 1 267 ? 2.011 19.935 -15.041 1.00 71.62 267 PRO A C 1
ATOM 2130 O O . PRO A 1 267 ? 2.544 19.749 -13.953 1.00 71.62 267 PRO A O 1
ATOM 2133 N N . LEU A 1 268 ? 1.229 19.007 -15.613 1.00 73.38 268 LEU A N 1
ATOM 2134 C CA . LEU A 1 268 ? 0.964 17.6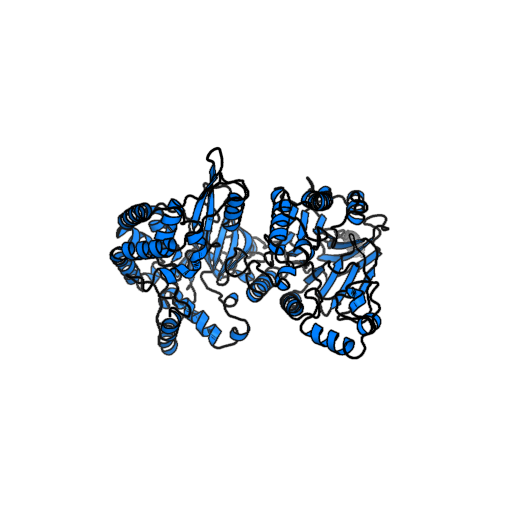94 -14.992 1.00 73.38 268 LEU A CA 1
ATOM 2135 C C . LEU A 1 268 ? 2.235 16.843 -14.838 1.00 73.38 268 LEU A C 1
ATOM 2137 O O . LEU A 1 268 ? 2.406 16.158 -13.831 1.00 73.38 268 LEU A O 1
ATOM 2141 N N . TYR A 1 269 ? 3.152 16.934 -15.802 1.00 86.06 269 TYR A N 1
ATOM 2142 C CA . TYR A 1 269 ? 4.445 16.260 -15.739 1.00 86.06 269 TYR A CA 1
ATOM 2143 C C . TYR A 1 269 ? 5.301 16.855 -14.626 1.00 86.06 269 TYR A C 1
ATOM 2145 O O . TYR A 1 269 ? 5.848 16.133 -13.799 1.00 86.06 269 TYR A O 1
ATOM 2153 N N . GLN A 1 270 ? 5.342 18.182 -14.529 1.00 85.94 270 GLN A N 1
ATOM 2154 C CA . GLN A 1 270 ? 6.025 18.883 -13.449 1.00 85.94 270 GLN A CA 1
ATOM 2155 C C . GLN A 1 270 ? 5.414 18.569 -12.080 1.00 85.94 270 GLN A C 1
ATOM 2157 O O . GLN A 1 270 ? 6.149 18.444 -11.106 1.00 85.94 270 GLN A O 1
ATOM 2162 N N . THR A 1 271 ? 4.096 18.377 -11.968 1.00 85.50 271 THR A N 1
ATOM 2163 C CA . THR A 1 271 ? 3.471 17.898 -10.724 1.00 85.50 271 THR A CA 1
ATOM 2164 C C . THR A 1 271 ? 4.037 16.540 -10.302 1.00 85.50 271 THR A C 1
ATOM 2166 O O . THR A 1 271 ? 4.419 16.380 -9.143 1.00 85.50 271 THR A O 1
ATOM 2169 N N . MET A 1 272 ? 4.149 15.590 -11.234 1.00 93.81 272 MET A N 1
ATOM 2170 C CA . MET A 1 272 ? 4.767 14.286 -10.979 1.00 93.81 272 MET A CA 1
ATOM 2171 C C . MET A 1 272 ? 6.246 14.425 -10.594 1.00 93.81 272 MET A C 1
ATOM 2173 O O . MET A 1 272 ? 6.661 13.885 -9.568 1.00 93.81 272 MET A O 1
ATOM 2177 N N . VAL A 1 273 ? 7.029 15.180 -11.375 1.00 93.50 273 VAL A N 1
ATOM 2178 C CA . VAL A 1 273 ? 8.462 15.391 -11.119 1.00 93.50 273 VAL A CA 1
ATOM 2179 C C . VAL A 1 273 ? 8.683 15.963 -9.726 1.00 93.50 273 VAL A C 1
ATOM 2181 O O . VAL A 1 273 ? 9.436 15.388 -8.946 1.00 93.50 273 VAL A O 1
ATOM 2184 N N . ASN A 1 274 ? 7.947 17.014 -9.365 1.00 92.00 274 ASN A N 1
ATOM 2185 C CA . ASN A 1 274 ? 8.042 17.641 -8.051 1.00 92.00 274 ASN A CA 1
ATOM 2186 C C . ASN A 1 274 ? 7.614 16.703 -6.912 1.00 92.00 274 ASN A C 1
ATOM 2188 O O . ASN A 1 274 ? 8.214 16.736 -5.835 1.00 92.00 274 ASN A O 1
ATOM 2192 N N . ALA A 1 275 ? 6.588 15.869 -7.117 1.00 90.81 275 ALA A N 1
ATOM 2193 C CA . ALA A 1 275 ? 6.135 14.910 -6.110 1.00 90.81 275 ALA A CA 1
ATOM 2194 C C . ALA A 1 275 ? 7.206 13.846 -5.807 1.00 90.81 275 ALA A C 1
ATOM 2196 O O . ALA A 1 275 ? 7.403 13.498 -4.640 1.00 90.81 275 ALA A O 1
ATOM 2197 N N . ILE A 1 276 ? 7.919 13.375 -6.837 1.00 95.94 276 ILE A N 1
ATOM 2198 C CA . ILE A 1 276 ? 8.975 12.360 -6.719 1.00 95.94 276 ILE A CA 1
ATOM 2199 C C . ILE A 1 276 ? 10.281 12.984 -6.212 1.00 95.94 276 ILE A C 1
ATOM 2201 O O . ILE A 1 276 ? 10.824 12.546 -5.194 1.00 95.94 276 ILE A O 1
ATOM 2205 N N . GLU A 1 277 ? 10.777 14.025 -6.887 1.00 94.12 277 GLU A N 1
ATOM 2206 C CA . GLU A 1 277 ? 12.066 14.666 -6.600 1.00 94.12 277 GLU A CA 1
ATOM 2207 C C . GLU A 1 277 ? 12.144 15.139 -5.143 1.00 94.12 277 GLU A C 1
ATOM 2209 O O . GLU A 1 277 ? 13.116 14.850 -4.442 1.00 94.12 277 GLU A O 1
ATOM 2214 N N . LYS A 1 278 ? 11.083 15.792 -4.650 1.00 91.62 278 LYS A N 1
ATOM 2215 C CA . LYS A 1 278 ? 11.027 16.347 -3.290 1.00 91.62 278 LYS A CA 1
ATOM 2216 C C . LYS A 1 278 ? 11.230 15.305 -2.193 1.00 91.62 278 LYS A C 1
ATOM 2218 O O . LYS A 1 278 ? 11.752 15.636 -1.126 1.00 91.62 278 LYS A O 1
ATOM 2223 N N . GLU A 1 279 ? 10.771 14.073 -2.398 1.00 91.50 279 GLU A N 1
ATOM 2224 C CA . GLU A 1 279 ? 10.983 13.000 -1.425 1.00 91.50 279 GLU A CA 1
ATOM 2225 C C . GLU A 1 279 ? 12.328 12.297 -1.666 1.00 91.50 279 GLU A C 1
ATOM 2227 O O . GLU A 1 279 ? 13.027 11.997 -0.699 1.00 91.50 279 GLU A O 1
ATOM 2232 N N . MET A 1 280 ? 12.757 12.132 -2.924 1.00 93.44 280 MET A N 1
ATOM 2233 C CA . MET A 1 280 ? 14.042 11.501 -3.264 1.00 93.44 280 MET A CA 1
ATOM 2234 C C . MET A 1 280 ? 15.265 12.280 -2.788 1.00 93.44 280 MET A C 1
ATOM 2236 O O . MET A 1 280 ? 16.216 11.673 -2.302 1.00 93.44 280 MET A O 1
ATOM 2240 N N . GLN A 1 281 ? 15.237 13.612 -2.845 1.00 91.81 281 GLN A N 1
ATOM 2241 C CA . GLN A 1 281 ? 16.346 14.451 -2.372 1.00 91.81 281 GLN A CA 1
ATOM 2242 C C . GLN A 1 281 ? 16.650 14.270 -0.871 1.00 91.81 281 GLN A C 1
ATOM 2244 O O . GLN A 1 281 ? 17.754 14.582 -0.422 1.00 91.81 281 GLN A O 1
ATOM 2249 N N . LYS A 1 282 ? 15.697 13.751 -0.084 1.00 89.12 282 LYS A N 1
ATOM 2250 C CA . LYS A 1 282 ? 15.874 13.473 1.353 1.00 89.12 282 LYS A CA 1
ATOM 2251 C C . LYS A 1 282 ? 16.617 12.166 1.617 1.00 89.12 282 LYS A C 1
ATOM 2253 O O . LYS A 1 282 ? 17.076 11.945 2.735 1.00 89.12 282 LYS A O 1
ATOM 2258 N N . HIS A 1 283 ? 16.706 11.294 0.618 1.00 89.75 283 HIS A N 1
ATOM 2259 C CA . HIS A 1 283 ? 17.308 9.982 0.752 1.00 89.75 283 HIS A CA 1
ATOM 2260 C C . HIS A 1 283 ? 18.790 10.029 0.340 1.00 89.75 283 HIS A C 1
ATOM 2262 O O . HIS A 1 283 ? 19.116 10.526 -0.739 1.00 89.75 283 HIS A O 1
ATOM 2268 N N . PRO A 1 284 ? 19.726 9.502 1.153 1.00 86.12 284 PRO A N 1
ATOM 2269 C CA . PRO A 1 284 ? 21.155 9.669 0.894 1.00 86.12 284 PRO A CA 1
ATOM 2270 C C . PRO A 1 284 ? 21.620 8.971 -0.390 1.00 86.12 284 PRO A C 1
ATOM 2272 O O . PRO A 1 284 ? 22.532 9.470 -1.044 1.00 86.12 284 PRO A O 1
ATOM 2275 N N . ASN A 1 285 ? 20.992 7.852 -0.761 1.00 89.44 285 ASN A N 1
ATOM 2276 C CA . ASN A 1 285 ? 21.400 6.994 -1.879 1.00 89.44 285 ASN A CA 1
ATOM 2277 C C . ASN A 1 285 ? 20.237 6.754 -2.861 1.00 89.44 285 ASN A C 1
ATOM 2279 O O . ASN A 1 285 ? 19.916 5.606 -3.167 1.00 89.44 285 ASN A O 1
ATOM 2283 N N . ALA A 1 286 ? 19.530 7.816 -3.263 1.00 93.88 286 ALA A N 1
ATOM 2284 C CA . ALA A 1 286 ? 18.453 7.723 -4.254 1.00 93.88 286 ALA A CA 1
ATOM 2285 C C . ALA A 1 286 ? 18.981 7.779 -5.696 1.00 93.88 286 ALA A C 1
ATOM 2287 O O . ALA A 1 286 ? 19.858 8.581 -6.020 1.00 93.88 286 ALA A O 1
ATOM 2288 N N . LEU A 1 287 ? 18.402 6.945 -6.555 1.00 96.94 287 LEU A N 1
ATOM 2289 C CA . LEU A 1 287 ? 18.601 6.900 -8.001 1.00 96.94 287 LEU A CA 1
ATOM 2290 C C . LEU A 1 287 ? 17.231 6.842 -8.678 1.00 96.94 287 LEU A C 1
ATOM 2292 O O . LEU A 1 287 ? 16.309 6.235 -8.134 1.00 96.94 287 LEU A O 1
ATOM 2296 N N . VAL A 1 288 ? 17.112 7.406 -9.876 1.00 97.88 288 VAL A N 1
ATOM 2297 C CA . VAL A 1 288 ? 15.924 7.245 -10.724 1.00 97.88 288 VAL A CA 1
ATOM 2298 C C . VAL A 1 288 ? 16.320 6.553 -12.022 1.00 97.88 288 VAL A C 1
ATOM 2300 O O . VAL A 1 288 ? 17.338 6.906 -12.611 1.00 97.88 288 VAL A O 1
ATOM 2303 N N . ALA A 1 289 ? 15.538 5.573 -12.466 1.00 98.38 289 ALA A N 1
ATOM 2304 C CA . ALA A 1 289 ? 15.703 4.889 -13.744 1.00 98.38 289 ALA A CA 1
ATOM 2305 C C . ALA A 1 289 ? 14.427 4.979 -14.588 1.00 98.38 289 ALA A C 1
ATOM 2307 O O . ALA A 1 289 ? 13.325 4.772 -14.071 1.00 98.38 289 ALA A O 1
ATOM 2308 N N . SER A 1 290 ? 14.598 5.273 -15.881 1.00 97.88 290 SER A N 1
ATOM 2309 C CA . SER A 1 290 ? 13.498 5.514 -16.822 1.00 97.88 290 SER A CA 1
ATOM 2310 C C . SER A 1 290 ? 13.801 5.094 -18.257 1.00 97.88 290 SER A C 1
ATOM 2312 O O . SER A 1 290 ? 14.967 4.937 -18.617 1.00 97.88 290 SER A O 1
ATOM 2314 N N . GLY A 1 291 ? 12.749 4.897 -19.052 1.00 92.50 291 GLY A N 1
ATOM 2315 C CA . GLY A 1 291 ? 12.804 4.693 -20.504 1.00 92.50 291 GLY A CA 1
ATOM 2316 C C . GLY A 1 291 ? 12.361 5.971 -21.220 1.00 92.50 291 GLY A C 1
ATOM 2317 O O . GLY A 1 291 ? 12.911 7.038 -20.920 1.00 92.50 291 GLY A O 1
ATOM 2318 N N . HIS A 1 292 ? 11.342 5.858 -22.085 1.00 89.94 292 HIS A N 1
ATOM 2319 C CA . HIS A 1 292 ? 10.593 6.910 -22.809 1.00 89.94 292 HIS A CA 1
ATOM 2320 C C . HIS A 1 292 ? 11.421 7.676 -23.842 1.00 89.94 292 HIS A C 1
ATOM 2322 O O . HIS A 1 292 ? 11.065 7.828 -25.007 1.00 89.94 292 HIS A O 1
ATOM 2328 N N . ASP A 1 293 ? 12.577 8.168 -23.420 1.00 84.25 293 ASP A N 1
ATOM 2329 C CA . ASP A 1 293 ? 13.586 8.697 -24.314 1.00 84.25 293 ASP A CA 1
ATOM 2330 C C . ASP A 1 293 ? 14.323 7.540 -24.987 1.00 84.25 293 ASP A C 1
ATOM 2332 O O . ASP A 1 293 ? 15.048 6.792 -24.329 1.00 84.25 293 ASP A O 1
ATOM 2336 N N . HIS A 1 294 ? 14.230 7.460 -26.316 1.00 87.12 294 HIS A N 1
ATOM 2337 C CA . HIS A 1 294 ? 14.845 6.384 -27.101 1.00 87.12 294 HIS A CA 1
ATOM 2338 C C . HIS A 1 294 ? 16.375 6.492 -27.216 1.00 87.12 294 HIS A C 1
ATOM 2340 O O . HIS A 1 294 ? 16.923 6.742 -28.286 1.00 87.12 294 HIS A O 1
ATOM 2346 N N . SER A 1 295 ? 17.078 6.411 -26.089 1.00 92.06 295 SER A N 1
ATOM 2347 C CA . SER A 1 295 ? 18.528 6.592 -25.952 1.00 92.06 295 SER A CA 1
ATOM 2348 C C . SER A 1 295 ? 19.023 6.039 -24.612 1.00 92.06 295 SER A C 1
ATOM 2350 O O . SER A 1 295 ? 18.231 5.734 -23.719 1.00 92.06 295 SER A O 1
ATOM 2352 N N . LEU A 1 296 ? 20.343 5.954 -24.450 1.00 95.94 296 LEU A N 1
ATOM 2353 C CA . LEU A 1 296 ? 20.984 5.717 -23.157 1.00 95.94 296 LEU A CA 1
ATOM 2354 C C . LEU A 1 296 ? 21.540 7.036 -22.629 1.00 95.94 296 LEU A C 1
ATOM 2356 O O . LEU A 1 296 ? 22.226 7.724 -23.382 1.00 95.94 296 LEU A O 1
ATOM 2360 N N . GLN A 1 297 ? 21.267 7.401 -21.372 1.00 95.88 297 GLN A N 1
ATOM 2361 C CA . GLN A 1 297 ? 21.800 8.630 -20.764 1.00 95.88 297 GLN A CA 1
ATOM 2362 C C . GLN A 1 297 ? 22.058 8.462 -19.264 1.00 95.88 297 GLN A C 1
ATOM 2364 O O . GLN A 1 297 ? 21.226 7.908 -18.549 1.00 95.88 297 GLN A O 1
ATOM 2369 N N . LEU A 1 298 ? 23.160 9.031 -18.766 1.00 97.00 298 LEU A N 1
ATOM 2370 C CA . LEU A 1 298 ? 23.374 9.260 -17.334 1.00 97.00 298 LEU A CA 1
ATOM 2371 C C . LEU A 1 298 ? 23.359 10.761 -17.059 1.00 97.00 298 LEU A C 1
ATOM 2373 O O . LEU A 1 298 ? 24.225 11.482 -17.551 1.00 97.00 298 LEU A O 1
ATOM 2377 N N . ILE A 1 299 ? 22.420 11.215 -16.237 1.00 95.31 299 ILE A N 1
ATOM 2378 C CA . ILE A 1 299 ? 22.257 12.624 -15.873 1.00 95.31 299 ILE A CA 1
ATOM 2379 C C . ILE A 1 299 ? 22.417 12.763 -14.361 1.00 95.31 299 ILE A C 1
ATOM 2381 O O . ILE A 1 299 ? 21.948 11.920 -13.594 1.00 95.31 299 ILE A O 1
ATOM 2385 N N . LYS A 1 300 ? 23.067 13.835 -13.915 1.00 93.88 300 LYS A N 1
ATOM 2386 C CA . LYS A 1 300 ? 23.144 14.207 -12.500 1.00 93.88 300 LYS A CA 1
ATOM 2387 C C . LYS A 1 300 ? 22.531 15.587 -12.286 1.00 93.88 300 LYS A C 1
ATOM 2389 O O . LYS A 1 300 ? 22.945 16.544 -12.930 1.00 93.88 300 LYS A O 1
ATOM 2394 N N . LYS A 1 301 ? 21.594 15.711 -11.349 1.00 91.56 301 LYS A N 1
ATOM 2395 C CA . LYS A 1 301 ? 21.071 17.001 -10.876 1.00 91.56 301 LYS A CA 1
ATOM 2396 C C . LYS A 1 301 ? 21.134 17.008 -9.353 1.00 91.56 301 LYS A C 1
ATOM 2398 O O . LYS A 1 301 ? 20.569 16.131 -8.703 1.00 91.56 301 LYS A O 1
ATOM 2403 N N . ASP A 1 302 ? 21.881 17.954 -8.793 1.00 88.81 302 ASP A N 1
ATOM 2404 C CA . ASP A 1 302 ? 22.180 18.028 -7.360 1.00 88.81 302 ASP A CA 1
ATOM 2405 C C . ASP A 1 302 ? 22.747 16.702 -6.804 1.00 88.81 302 ASP A C 1
ATOM 2407 O O . ASP A 1 302 ? 23.835 16.265 -7.201 1.00 88.81 302 ASP A O 1
ATOM 2411 N N . SER A 1 303 ? 22.032 16.056 -5.878 1.00 85.25 303 SER A N 1
ATOM 2412 C CA . SER A 1 303 ? 22.388 14.753 -5.304 1.00 85.25 303 SER A CA 1
ATOM 2413 C C . SER A 1 303 ? 21.799 13.558 -6.062 1.00 85.25 303 SER A C 1
ATOM 2415 O O . SER A 1 303 ? 22.194 12.425 -5.782 1.00 85.25 303 SER A O 1
ATOM 2417 N N . LEU A 1 304 ? 20.883 13.789 -7.007 1.00 92.56 304 LEU A N 1
ATOM 2418 C CA . LEU A 1 304 ? 20.111 12.748 -7.676 1.00 92.56 304 LEU A CA 1
ATOM 2419 C C . LEU A 1 304 ? 20.743 12.364 -9.018 1.00 92.56 304 LEU A C 1
ATOM 2421 O O . LEU A 1 304 ? 21.051 13.217 -9.854 1.00 92.56 304 LEU A O 1
ATOM 2425 N N . PHE A 1 305 ? 20.900 11.061 -9.241 1.00 95.38 305 PHE A N 1
ATOM 2426 C CA . PHE A 1 305 ? 21.262 10.516 -10.547 1.00 95.38 305 PHE A CA 1
ATOM 2427 C C . PHE A 1 305 ? 20.015 9.981 -11.252 1.00 95.38 305 PHE A C 1
ATOM 2429 O O . PHE A 1 305 ? 19.260 9.200 -10.672 1.00 95.38 305 PHE A O 1
ATOM 2436 N N . GLN A 1 306 ? 19.844 10.371 -12.512 1.00 96.75 306 GLN A N 1
ATOM 2437 C CA . GLN A 1 306 ? 18.837 9.859 -13.432 1.00 96.75 306 GLN A CA 1
ATOM 2438 C C . GLN A 1 306 ? 19.532 8.987 -14.483 1.00 96.75 306 GLN A C 1
ATOM 2440 O O . GLN A 1 306 ? 20.447 9.427 -15.181 1.00 96.75 306 GLN A O 1
ATOM 2445 N N . ILE A 1 307 ? 19.084 7.744 -14.588 1.00 98.19 307 ILE A N 1
ATOM 2446 C CA . ILE A 1 307 ? 19.472 6.773 -15.605 1.00 98.19 307 ILE A CA 1
ATOM 2447 C C . ILE A 1 307 ? 18.338 6.727 -16.627 1.00 98.19 307 ILE A C 1
ATOM 2449 O O . ILE A 1 307 ? 17.186 6.496 -16.263 1.00 98.19 307 ILE A O 1
ATOM 2453 N N . ILE A 1 308 ? 18.654 6.951 -17.895 1.00 97.00 308 ILE A N 1
ATOM 2454 C CA . ILE A 1 308 ? 17.741 6.719 -19.015 1.00 97.00 308 ILE A CA 1
ATOM 2455 C C . ILE A 1 308 ? 18.263 5.516 -19.787 1.00 97.00 308 ILE A C 1
ATOM 2457 O O . ILE A 1 308 ? 19.435 5.475 -20.165 1.00 97.00 308 ILE A O 1
ATOM 2461 N N . SER A 1 309 ? 17.392 4.534 -19.986 1.00 97.12 309 SER A N 1
ATOM 2462 C CA . SER A 1 309 ? 17.689 3.275 -20.655 1.00 97.12 309 SER A CA 1
ATOM 2463 C C . SER A 1 309 ? 16.543 2.879 -21.587 1.00 97.12 309 SER A C 1
ATOM 2465 O O . SER A 1 309 ? 15.934 1.834 -21.395 1.00 97.12 309 SER A O 1
ATOM 2467 N N . GLY A 1 310 ? 16.214 3.736 -22.556 1.00 92.12 310 GLY A N 1
ATOM 2468 C CA . GLY A 1 310 ? 15.059 3.565 -23.450 1.00 92.12 310 GLY A CA 1
ATOM 2469 C C . GLY A 1 310 ? 15.406 3.120 -24.871 1.00 92.12 310 GLY A C 1
ATOM 2470 O O . GLY A 1 310 ? 14.659 3.385 -25.801 1.00 92.12 310 GLY A O 1
ATOM 2471 N N . SER A 1 311 ? 16.576 2.519 -25.100 1.00 91.00 311 SER A N 1
ATOM 2472 C CA . SER A 1 311 ? 17.023 2.134 -26.447 1.00 91.00 311 SER A CA 1
ATOM 2473 C C . SER A 1 311 ? 16.901 0.636 -26.738 1.00 91.00 311 SER A C 1
ATOM 2475 O O . SER A 1 311 ? 17.725 0.084 -27.467 1.00 91.00 311 SER A O 1
ATOM 2477 N N . ALA A 1 312 ? 15.910 -0.068 -26.182 1.00 82.00 312 ALA A N 1
ATOM 2478 C CA . ALA A 1 312 ? 15.811 -1.512 -26.400 1.00 82.00 312 ALA A CA 1
ATOM 2479 C C . ALA A 1 312 ? 15.342 -1.883 -27.820 1.00 82.00 312 ALA A C 1
ATOM 2481 O O . ALA A 1 312 ? 15.872 -2.843 -28.385 1.00 82.00 312 ALA A O 1
ATOM 2482 N N . SER A 1 313 ? 14.412 -1.119 -28.408 1.00 71.75 313 SER A N 1
ATOM 2483 C CA . SER A 1 313 ? 13.885 -1.355 -29.767 1.00 71.75 313 SER A CA 1
ATOM 2484 C C . SER A 1 313 ? 13.836 -0.109 -30.671 1.00 71.75 313 SER A C 1
ATOM 2486 O O . SER A 1 313 ? 13.866 -0.248 -31.896 1.00 71.75 313 SER A O 1
ATOM 2488 N N . ASN A 1 314 ? 13.883 1.103 -30.101 1.00 70.00 314 ASN A N 1
ATOM 2489 C CA . ASN A 1 314 ? 13.819 2.379 -30.828 1.00 70.00 314 ASN A CA 1
ATOM 2490 C C . ASN A 1 314 ? 15.005 3.313 -30.514 1.00 70.00 314 ASN A C 1
ATOM 2492 O O . ASN A 1 314 ? 15.684 3.147 -29.502 1.00 70.00 314 ASN A O 1
ATOM 2496 N N . LEU A 1 315 ? 15.277 4.290 -31.397 1.00 69.75 315 LEU A N 1
ATOM 2497 C CA . LEU A 1 315 ? 16.366 5.274 -31.249 1.00 69.75 315 LEU A CA 1
ATOM 2498 C C . LEU A 1 315 ? 15.923 6.696 -31.632 1.00 69.75 315 LEU A C 1
ATOM 2500 O O . LEU A 1 315 ? 15.324 6.916 -32.684 1.00 69.75 315 LEU A O 1
ATOM 2504 N N . SER A 1 316 ? 16.284 7.684 -30.812 1.00 69.19 316 SER A N 1
ATOM 2505 C CA . SER A 1 316 ? 16.011 9.109 -31.031 1.00 69.19 316 SER A CA 1
ATOM 2506 C C . SER A 1 316 ? 17.215 9.986 -30.666 1.00 69.19 316 SER A C 1
ATOM 2508 O O . SER A 1 316 ? 18.169 9.545 -30.036 1.00 69.19 316 SER A O 1
ATOM 2510 N N . ARG A 1 317 ? 17.208 11.250 -31.105 1.00 71.69 317 ARG A N 1
ATOM 2511 C CA . ARG A 1 317 ? 18.325 12.196 -30.910 1.00 71.69 317 ARG A CA 1
ATOM 2512 C C . ARG A 1 317 ? 18.438 12.701 -29.463 1.00 71.69 317 ARG A C 1
ATOM 2514 O O . ARG A 1 317 ? 17.422 12.973 -28.829 1.00 71.69 317 ARG A O 1
ATOM 2521 N N . VAL A 1 318 ? 19.668 12.984 -29.027 1.00 70.88 318 VAL A N 1
ATOM 2522 C CA . VAL A 1 318 ? 20.000 13.731 -27.796 1.00 70.88 318 VAL A CA 1
ATOM 2523 C C . VAL A 1 318 ? 20.455 15.155 -28.163 1.00 70.88 318 VAL A C 1
ATOM 2525 O O . VAL A 1 318 ? 21.065 15.352 -29.215 1.00 70.88 318 VAL A O 1
ATOM 2528 N N . LYS A 1 319 ? 20.120 16.163 -27.347 1.00 65.75 319 LYS A N 1
ATOM 2529 C CA . LYS A 1 319 ? 20.513 17.575 -27.535 1.00 65.75 319 LYS A CA 1
ATOM 2530 C C . LYS A 1 319 ? 21.169 18.140 -26.275 1.00 65.75 319 LYS A C 1
ATOM 2532 O O . LYS A 1 319 ? 20.667 17.918 -25.180 1.00 65.75 319 LYS A O 1
ATOM 2537 N N . GLU A 1 320 ? 22.212 18.947 -26.449 1.00 54.44 320 GLU A N 1
ATOM 2538 C CA . GLU A 1 320 ? 22.870 19.704 -25.374 1.00 54.44 320 GLU A CA 1
ATOM 2539 C C . GLU A 1 320 ? 22.081 20.996 -25.046 1.00 54.44 320 GLU A C 1
ATOM 2541 O O . GLU A 1 320 ? 21.478 21.577 -25.951 1.00 54.44 320 GLU A O 1
ATOM 2546 N N . ASN A 1 321 ? 22.097 21.431 -23.771 1.00 56.31 321 ASN A N 1
ATOM 2547 C CA . ASN A 1 321 ? 21.349 22.548 -23.129 1.00 56.31 321 ASN A CA 1
ATOM 2548 C C . ASN A 1 321 ? 20.053 22.179 -22.382 1.00 56.31 321 ASN A C 1
ATOM 2550 O O . ASN A 1 321 ? 18.972 22.647 -22.738 1.00 56.31 321 ASN A O 1
ATOM 2554 N N . ARG A 1 322 ? 20.148 21.384 -21.307 1.00 71.56 322 ARG A N 1
ATOM 2555 C CA . ARG A 1 322 ? 19.001 21.049 -20.440 1.00 71.56 322 ARG A CA 1
ATOM 2556 C C . ARG A 1 322 ? 19.363 20.996 -18.963 1.00 71.56 322 ARG A C 1
ATOM 2558 O O . ARG A 1 322 ? 20.529 21.137 -18.613 1.00 71.56 322 ARG A O 1
ATOM 2565 N N . GLU A 1 323 ? 18.352 20.840 -18.106 1.00 76.75 323 GLU A N 1
ATOM 2566 C CA . GLU A 1 323 ? 18.545 20.752 -16.657 1.00 76.75 323 GLU A CA 1
ATOM 2567 C C . GLU A 1 323 ? 19.396 19.539 -16.260 1.00 76.75 323 GLU A C 1
ATOM 2569 O O . GLU A 1 323 ? 19.113 18.405 -16.649 1.00 76.75 323 GLU A O 1
ATOM 2574 N N . GLY A 1 324 ? 20.404 19.791 -15.423 1.00 85.75 324 GLY A N 1
ATOM 2575 C CA . GLY A 1 324 ? 21.347 18.784 -14.944 1.00 85.75 324 GLY A CA 1
ATOM 2576 C C . GLY A 1 324 ? 22.639 18.710 -15.760 1.00 85.75 324 GLY A C 1
ATOM 2577 O O . GLY A 1 324 ? 22.856 19.434 -16.728 1.00 85.75 324 GLY A O 1
ATOM 2578 N N . GLU A 1 325 ? 23.527 17.826 -15.325 1.00 91.75 325 GLU A N 1
ATOM 2579 C CA . GLU A 1 325 ? 24.816 17.521 -15.937 1.00 91.75 325 GLU A CA 1
ATOM 2580 C C . GLU A 1 325 ? 24.706 16.186 -16.690 1.00 91.75 325 GLU A C 1
ATOM 2582 O O . GLU A 1 325 ? 24.504 15.137 -16.068 1.00 91.75 325 GLU A O 1
ATOM 2587 N N . LEU A 1 326 ? 24.829 16.211 -18.022 1.00 93.00 326 LEU A N 1
ATOM 2588 C CA . LEU A 1 326 ? 24.866 15.002 -18.850 1.00 93.00 326 LEU A CA 1
ATOM 2589 C C . LEU A 1 326 ? 26.257 14.359 -18.754 1.00 93.00 326 LEU A C 1
ATOM 2591 O O . LEU A 1 326 ? 27.237 14.883 -19.274 1.00 93.00 326 LEU A O 1
ATOM 2595 N N . LEU A 1 327 ? 26.339 13.215 -18.081 1.00 94.62 327 LEU A N 1
ATOM 2596 C CA . LEU A 1 327 ? 27.589 12.500 -17.812 1.00 94.62 327 LEU A CA 1
ATOM 2597 C C . LEU A 1 327 ? 27.929 11.451 -18.876 1.00 94.62 327 LEU A C 1
ATOM 2599 O O . LEU A 1 327 ? 29.091 11.071 -19.003 1.00 94.62 327 LEU A O 1
ATOM 2603 N N . PHE A 1 328 ? 26.920 10.938 -19.579 1.00 95.25 328 PHE A N 1
ATOM 2604 C CA . PHE A 1 328 ? 27.064 9.935 -20.633 1.00 95.25 328 PHE A CA 1
ATOM 2605 C C . PHE A 1 328 ? 25.822 9.928 -21.526 1.00 95.25 328 PHE A C 1
ATOM 2607 O O . PHE A 1 328 ? 24.718 10.122 -21.016 1.00 95.25 328 PHE A O 1
ATOM 2614 N N . HIS A 1 329 ? 25.997 9.639 -22.819 1.00 94.00 329 HIS A N 1
ATOM 2615 C CA . HIS A 1 329 ? 24.907 9.242 -23.704 1.00 94.00 329 HIS A CA 1
ATOM 2616 C C . HIS A 1 329 ? 25.371 8.262 -24.801 1.00 94.00 329 HIS A C 1
ATOM 2618 O O . HIS A 1 329 ? 26.525 8.305 -25.222 1.00 94.00 329 HIS A O 1
ATOM 2624 N N . ASP A 1 330 ? 24.465 7.415 -25.299 1.00 91.62 330 ASP A N 1
ATOM 2625 C CA . ASP A 1 330 ? 24.672 6.530 -26.462 1.00 91.62 330 ASP A CA 1
ATOM 2626 C C . ASP A 1 330 ? 23.362 6.413 -27.267 1.00 91.62 330 ASP A C 1
ATOM 2628 O O . ASP A 1 330 ? 22.266 6.376 -26.701 1.00 91.62 330 ASP A O 1
ATOM 2632 N N . LEU A 1 331 ? 23.487 6.384 -28.595 1.00 89.38 331 LEU A N 1
ATOM 2633 C CA . LEU A 1 331 ? 22.398 6.276 -29.572 1.00 89.38 331 LEU A CA 1
ATOM 2634 C C . LEU A 1 331 ? 22.450 4.929 -30.307 1.00 89.38 331 LEU A C 1
ATOM 2636 O O . LEU A 1 331 ? 22.304 4.860 -31.526 1.00 89.38 331 LEU A O 1
ATOM 2640 N N . THR A 1 332 ? 22.682 3.861 -29.551 1.00 92.00 332 THR A N 1
ATOM 2641 C CA . THR A 1 332 ? 22.729 2.479 -30.035 1.00 92.00 332 THR A CA 1
ATOM 2642 C C . THR A 1 332 ? 21.734 1.632 -29.248 1.00 92.00 332 THR A C 1
ATOM 2644 O O . THR A 1 332 ? 21.447 1.929 -28.084 1.00 92.00 332 THR A O 1
ATOM 2647 N N . TYR A 1 333 ? 21.225 0.556 -29.860 1.00 94.88 333 TYR A N 1
ATOM 2648 C CA . TYR A 1 333 ? 20.405 -0.410 -29.134 1.00 94.88 333 TYR A CA 1
ATOM 2649 C C . TYR A 1 333 ? 21.173 -0.976 -27.944 1.00 94.88 333 TYR A C 1
ATOM 2651 O O . TYR A 1 333 ? 22.288 -1.482 -28.114 1.00 94.88 333 TYR A O 1
ATOM 2659 N N . GLY A 1 334 ? 20.603 -0.887 -26.746 1.00 96.94 334 GLY A N 1
ATOM 2660 C CA . GLY A 1 334 ? 21.339 -1.204 -25.532 1.00 96.94 334 GLY A CA 1
ATOM 2661 C C . GLY A 1 334 ? 20.527 -1.087 -24.253 1.00 96.94 334 GLY A C 1
ATOM 2662 O O . GLY A 1 334 ? 19.303 -1.007 -24.276 1.00 96.94 334 GLY A O 1
ATOM 2663 N N . PHE A 1 335 ? 21.233 -1.140 -23.127 1.00 98.19 335 PHE A N 1
ATOM 2664 C CA . PHE A 1 335 ? 20.642 -1.097 -21.795 1.00 98.19 335 PHE A CA 1
ATOM 2665 C C . PHE A 1 335 ? 21.645 -0.584 -20.752 1.00 98.19 335 PHE A C 1
ATOM 2667 O O . PHE A 1 335 ? 22.867 -0.662 -20.928 1.00 98.19 335 PHE A O 1
ATOM 2674 N N . ALA A 1 336 ? 21.124 -0.095 -19.630 1.00 98.50 336 ALA A N 1
ATOM 2675 C CA . ALA A 1 336 ? 21.885 0.235 -18.434 1.00 98.50 336 ALA A CA 1
ATOM 2676 C C . ALA A 1 336 ? 21.830 -0.910 -17.410 1.00 98.50 336 ALA A C 1
ATOM 2678 O O . ALA A 1 336 ? 20.872 -1.681 -17.344 1.00 98.50 336 ALA A O 1
ATOM 2679 N N . MET A 1 337 ? 22.857 -1.012 -16.573 1.00 98.44 337 MET A N 1
ATOM 2680 C CA . MET A 1 337 ? 22.964 -2.001 -15.508 1.00 98.44 337 MET A CA 1
ATOM 2681 C C . MET A 1 337 ? 23.553 -1.370 -14.245 1.00 98.44 337 MET A C 1
ATOM 2683 O O . MET A 1 337 ? 24.528 -0.628 -14.314 1.00 98.44 337 MET A O 1
ATOM 2687 N N . LEU A 1 338 ? 23.010 -1.716 -13.080 1.00 98.50 338 LEU A N 1
ATOM 2688 C CA . LEU A 1 338 ? 23.604 -1.408 -11.778 1.00 98.50 338 LEU A CA 1
ATOM 2689 C C . LEU A 1 338 ? 24.247 -2.663 -11.180 1.00 98.50 338 LEU A C 1
ATOM 2691 O O . LEU A 1 338 ? 23.604 -3.710 -11.123 1.00 98.50 338 LEU A O 1
ATOM 2695 N N . GLU A 1 339 ? 25.484 -2.553 -10.696 1.00 97.75 339 GLU A N 1
ATOM 2696 C CA . GLU A 1 339 ? 26.123 -3.544 -9.821 1.00 97.75 339 GLU A CA 1
ATOM 2697 C C . GLU A 1 339 ? 26.218 -2.993 -8.399 1.00 97.75 339 GLU A C 1
ATOM 2699 O O . GLU A 1 339 ? 26.706 -1.883 -8.190 1.00 97.75 339 GLU A O 1
ATOM 2704 N N . VAL A 1 340 ? 25.778 -3.785 -7.425 1.00 96.94 340 VAL A N 1
ATOM 2705 C CA . VAL A 1 340 ? 25.885 -3.492 -5.994 1.00 96.94 340 VAL A CA 1
ATOM 2706 C C . VAL A 1 340 ? 26.718 -4.580 -5.340 1.00 96.94 340 VAL A C 1
ATOM 2708 O O . VAL A 1 340 ? 26.427 -5.771 -5.482 1.00 96.94 340 VAL A O 1
ATOM 2711 N N . HIS A 1 341 ? 27.759 -4.168 -4.628 1.00 95.44 341 HIS A N 1
ATOM 2712 C CA . HIS A 1 341 ? 28.689 -5.054 -3.943 1.00 95.44 341 HIS A CA 1
ATOM 2713 C C . HIS A 1 341 ? 28.440 -5.088 -2.435 1.00 95.44 341 HIS A C 1
ATOM 2715 O O . HIS A 1 341 ? 27.846 -4.177 -1.852 1.00 95.44 341 HIS A O 1
ATOM 2721 N N . LYS A 1 342 ? 28.966 -6.122 -1.780 1.00 91.75 342 LYS A N 1
ATOM 2722 C CA . LYS A 1 342 ? 28.842 -6.334 -0.338 1.00 91.75 342 LYS A CA 1
ATOM 2723 C C . LYS A 1 342 ? 29.430 -5.180 0.476 1.00 91.75 342 LYS A C 1
ATOM 2725 O O . LYS A 1 342 ? 28.878 -4.848 1.520 1.00 91.75 342 LYS A O 1
ATOM 2730 N N . SER A 1 343 ? 30.481 -4.523 -0.015 1.00 91.06 343 SER A N 1
ATOM 2731 C CA . SER A 1 343 ? 31.036 -3.299 0.588 1.00 91.06 343 SER A CA 1
ATOM 2732 C C . SER A 1 343 ? 30.076 -2.100 0.601 1.00 91.06 343 SER A C 1
ATOM 2734 O O . SER A 1 343 ? 30.360 -1.099 1.254 1.00 91.06 343 SER A O 1
ATOM 2736 N N . GLY A 1 344 ? 28.969 -2.173 -0.143 1.00 92.38 344 GLY A N 1
ATOM 2737 C CA . GLY A 1 344 ? 28.085 -1.048 -0.432 1.00 92.38 344 GLY A CA 1
ATOM 2738 C C . GLY A 1 344 ? 28.487 -0.275 -1.688 1.00 92.38 344 GLY A C 1
ATOM 2739 O O . GLY A 1 344 ? 27.788 0.670 -2.050 1.00 92.38 344 GLY A O 1
ATOM 2740 N N . LYS A 1 345 ? 29.587 -0.641 -2.369 1.00 95.81 345 LYS A N 1
ATOM 2741 C CA . LYS A 1 345 ? 29.974 -0.028 -3.647 1.00 95.81 345 LYS A CA 1
ATOM 2742 C C . LYS A 1 345 ? 28.873 -0.244 -4.691 1.00 95.81 345 LYS A C 1
ATOM 2744 O O . LYS A 1 345 ? 28.433 -1.374 -4.901 1.00 95.81 345 LYS A O 1
ATOM 2749 N N . VAL A 1 346 ? 28.479 0.838 -5.364 1.00 96.75 346 VAL A N 1
ATOM 2750 C CA . VAL A 1 346 ? 27.497 0.832 -6.455 1.00 96.75 346 VAL A CA 1
ATOM 2751 C C . VAL A 1 346 ? 28.156 1.335 -7.734 1.00 96.75 346 VAL A C 1
ATOM 2753 O O . VAL A 1 346 ? 28.809 2.377 -7.722 1.00 96.75 346 VAL A O 1
ATOM 2756 N N . VAL A 1 347 ? 27.967 0.621 -8.842 1.00 97.62 347 VAL A N 1
ATOM 2757 C CA . VAL A 1 347 ? 28.491 0.993 -10.163 1.00 97.62 347 VAL A CA 1
ATOM 2758 C C . VAL A 1 347 ? 27.357 0.973 -11.176 1.00 97.62 347 VAL A C 1
ATOM 2760 O O . VAL A 1 347 ? 26.677 -0.041 -11.308 1.00 97.62 347 VAL A O 1
ATOM 2763 N N . THR A 1 348 ? 27.167 2.065 -11.915 1.00 98.12 348 THR A N 1
ATOM 2764 C CA . THR A 1 348 ? 26.317 2.063 -13.113 1.00 98.12 348 THR A CA 1
ATOM 2765 C C . THR A 1 348 ? 27.161 1.768 -14.345 1.00 98.12 348 THR A C 1
ATOM 2767 O O . THR A 1 348 ? 28.269 2.290 -14.484 1.00 98.12 348 THR A O 1
ATOM 2770 N N . LYS A 1 349 ? 26.661 0.906 -15.225 1.00 98.50 349 LYS A N 1
ATOM 2771 C CA . LYS A 1 349 ? 27.311 0.479 -16.463 1.00 98.50 349 LYS A CA 1
ATOM 2772 C C . LYS A 1 349 ? 26.319 0.538 -17.612 1.00 98.50 349 LYS A C 1
ATOM 2774 O O . LYS A 1 349 ? 25.158 0.192 -17.433 1.00 98.50 349 LYS A O 1
ATOM 2779 N N . TYR A 1 350 ? 26.787 0.917 -18.790 1.00 98.50 350 TYR A N 1
ATOM 2780 C CA . TYR A 1 350 ? 25.995 0.906 -20.015 1.00 98.50 350 TYR A CA 1
ATOM 2781 C C . TYR A 1 350 ? 26.579 -0.100 -20.997 1.00 98.50 350 TYR A C 1
ATOM 2783 O O . TYR A 1 350 ? 27.797 -0.280 -21.070 1.00 98.50 350 TYR A O 1
ATOM 2791 N N . TYR A 1 351 ? 25.691 -0.764 -21.727 1.00 98.25 351 TYR A N 1
ATOM 2792 C CA . TYR A 1 351 ? 26.010 -1.740 -22.758 1.00 98.25 351 TYR A CA 1
ATOM 2793 C C . TYR A 1 351 ? 25.194 -1.424 -23.998 1.00 98.25 351 TYR A C 1
ATOM 2795 O O . TYR A 1 351 ? 24.066 -0.938 -23.909 1.00 98.25 351 TYR A O 1
ATOM 2803 N N . ASN A 1 352 ? 25.741 -1.767 -25.153 1.00 96.12 352 ASN A N 1
ATOM 2804 C CA . ASN A 1 352 ? 24.985 -1.807 -26.392 1.00 96.12 352 ASN A CA 1
ATOM 2805 C C . ASN A 1 352 ? 25.168 -3.170 -27.064 1.00 96.12 352 ASN A C 1
ATOM 2807 O O . ASN A 1 352 ? 25.975 -3.989 -26.623 1.00 96.12 352 ASN A O 1
ATOM 2811 N N . ILE A 1 353 ? 24.417 -3.434 -28.129 1.00 93.44 353 ILE A N 1
ATOM 2812 C CA . ILE A 1 353 ? 24.445 -4.732 -28.821 1.00 93.44 353 ILE A CA 1
ATOM 2813 C C . ILE A 1 353 ? 25.817 -5.109 -29.410 1.00 93.44 353 ILE A C 1
ATOM 2815 O O . ILE A 1 353 ? 26.020 -6.269 -29.764 1.00 93.44 353 ILE A O 1
ATOM 2819 N N . ASN A 1 354 ? 26.765 -4.165 -29.487 1.00 95.06 354 ASN A N 1
ATOM 2820 C CA . ASN A 1 354 ? 28.141 -4.415 -29.926 1.00 95.06 354 ASN A CA 1
ATOM 2821 C C . ASN A 1 354 ? 29.082 -4.803 -28.773 1.00 95.06 354 ASN A C 1
ATOM 2823 O O . ASN A 1 354 ? 30.206 -5.242 -29.026 1.00 95.06 354 ASN A O 1
ATOM 2827 N N . SER A 1 355 ? 28.659 -4.660 -27.513 1.00 95.38 355 SER A N 1
ATOM 2828 C CA . SER A 1 355 ? 29.401 -5.183 -26.365 1.00 95.38 355 SER A CA 1
ATOM 2829 C C . SER A 1 355 ? 29.569 -6.697 -26.505 1.00 95.38 355 SER A C 1
ATOM 2831 O O . SER A 1 355 ? 28.617 -7.414 -26.817 1.00 95.38 355 SER A O 1
ATOM 2833 N N . LYS A 1 356 ? 30.783 -7.199 -26.255 1.00 93.62 356 LYS A N 1
ATOM 2834 C CA . LYS A 1 356 ? 31.092 -8.628 -26.386 1.00 93.62 356 LYS A CA 1
ATOM 2835 C C . LYS A 1 356 ? 30.335 -9.458 -25.351 1.00 93.62 356 LYS A C 1
ATOM 2837 O O . LYS A 1 356 ? 29.743 -10.472 -25.698 1.00 93.62 356 LYS A O 1
ATOM 2842 N N . ASP A 1 357 ? 30.407 -9.029 -24.096 1.00 94.62 357 ASP A N 1
ATOM 2843 C CA . ASP A 1 357 ? 29.782 -9.654 -22.934 1.00 94.62 357 ASP A CA 1
ATOM 2844 C C . ASP A 1 357 ? 29.730 -8.634 -21.772 1.00 94.62 357 ASP A C 1
ATOM 2846 O O . ASP A 1 357 ? 30.036 -7.448 -21.943 1.00 94.62 357 ASP A O 1
ATOM 2850 N N . LEU A 1 358 ? 29.350 -9.079 -20.569 1.00 94.62 358 LEU A N 1
ATOM 2851 C CA . LEU A 1 358 ? 29.242 -8.214 -19.387 1.00 94.62 358 LEU A CA 1
ATOM 2852 C C . LEU A 1 358 ? 30.581 -7.616 -18.906 1.00 94.62 358 LEU A C 1
ATOM 2854 O O . LEU A 1 358 ? 30.567 -6.700 -18.080 1.00 94.62 358 LEU A O 1
ATOM 2858 N N . THR A 1 359 ? 31.729 -8.082 -19.405 1.00 94.56 359 THR A N 1
ATOM 2859 C CA . THR A 1 359 ? 33.056 -7.543 -19.056 1.00 94.56 359 THR A CA 1
ATOM 2860 C C . THR A 1 359 ? 33.438 -6.302 -19.862 1.00 94.56 359 THR A C 1
ATOM 2862 O O . THR A 1 359 ? 34.369 -5.598 -19.476 1.00 94.56 359 THR A O 1
ATOM 2865 N N . THR A 1 360 ? 32.701 -5.988 -20.934 1.00 95.19 360 THR A N 1
ATOM 2866 C CA . THR A 1 360 ? 32.999 -4.873 -21.849 1.00 95.19 360 THR A CA 1
ATOM 2867 C C . THR A 1 360 ? 31.852 -3.850 -21.906 1.00 95.19 360 THR A C 1
ATOM 2869 O O . THR A 1 360 ? 31.163 -3.764 -22.931 1.00 95.19 360 THR A O 1
ATOM 2872 N N . PRO A 1 361 ? 31.592 -3.093 -20.821 1.00 96.88 361 PRO A N 1
ATOM 2873 C CA . PRO A 1 361 ? 30.640 -1.987 -20.868 1.00 96.88 361 PRO A CA 1
ATOM 2874 C C . PRO A 1 361 ? 31.169 -0.862 -21.769 1.00 96.88 361 PRO A C 1
ATOM 2876 O O . PRO A 1 361 ? 32.375 -0.623 -21.830 1.00 96.88 361 PRO A O 1
ATOM 2879 N N . THR A 1 362 ? 30.271 -0.146 -22.439 1.00 97.25 362 THR A N 1
ATOM 2880 C CA . THR A 1 362 ? 30.616 1.050 -23.229 1.00 97.25 362 THR A CA 1
ATOM 2881 C C . THR A 1 362 ? 30.921 2.244 -22.328 1.00 97.25 362 THR A C 1
ATOM 2883 O O . THR A 1 362 ? 31.702 3.119 -22.694 1.00 97.25 362 THR A O 1
ATOM 2886 N N . PHE A 1 363 ? 30.352 2.253 -21.120 1.00 98.12 363 PHE A N 1
ATOM 2887 C CA . PHE A 1 363 ? 30.617 3.239 -20.081 1.00 98.12 363 PHE A CA 1
ATOM 2888 C C . PHE A 1 363 ? 30.390 2.643 -18.692 1.00 98.12 363 PHE A C 1
ATOM 2890 O O . PHE A 1 363 ? 29.512 1.799 -18.508 1.00 98.12 363 PHE A O 1
ATOM 2897 N N . ALA A 1 364 ? 31.159 3.096 -17.701 1.00 97.88 364 ALA A N 1
ATOM 2898 C CA . ALA A 1 364 ? 30.983 2.723 -16.303 1.00 97.88 364 ALA A CA 1
ATOM 2899 C C . ALA A 1 364 ? 31.280 3.912 -15.384 1.00 97.88 364 ALA A C 1
ATOM 2901 O O . ALA A 1 364 ? 32.237 4.654 -15.613 1.00 97.88 364 ALA A O 1
ATOM 2902 N N . LYS A 1 365 ? 30.485 4.076 -14.324 1.00 97.19 365 LYS A N 1
ATOM 2903 C CA . LYS A 1 365 ? 30.687 5.115 -13.311 1.00 97.19 365 LYS A CA 1
ATOM 2904 C C . LYS A 1 365 ? 30.340 4.604 -11.919 1.00 97.19 365 LYS A C 1
ATOM 2906 O O . LYS A 1 365 ? 29.263 4.053 -11.699 1.00 97.19 365 LYS A O 1
ATOM 2911 N N . ASP A 1 366 ? 31.251 4.828 -10.979 1.00 96.31 366 ASP A N 1
ATOM 2912 C CA . ASP A 1 366 ? 30.993 4.601 -9.560 1.00 96.31 366 ASP A CA 1
ATOM 2913 C C . ASP A 1 366 ? 29.967 5.638 -9.060 1.00 96.31 366 ASP A C 1
ATOM 2915 O O . ASP A 1 366 ? 30.076 6.837 -9.342 1.00 96.31 366 ASP A O 1
ATOM 2919 N N . LEU A 1 367 ? 28.952 5.160 -8.344 1.00 94.31 367 LEU A N 1
ATOM 2920 C CA . LEU A 1 367 ? 27.920 5.966 -7.693 1.00 94.31 367 LEU A CA 1
ATOM 2921 C C . LEU A 1 367 ? 28.195 6.054 -6.184 1.00 94.31 367 LEU A C 1
ATOM 2923 O O . LEU A 1 367 ? 29.214 5.573 -5.684 1.00 94.31 367 LEU A O 1
ATOM 2927 N N . ARG A 1 368 ? 27.296 6.700 -5.436 1.00 91.38 368 ARG A N 1
ATOM 2928 C CA . ARG A 1 368 ? 27.445 6.837 -3.984 1.00 91.38 368 ARG A CA 1
ATOM 2929 C C . ARG A 1 368 ? 27.388 5.464 -3.301 1.00 91.38 368 ARG A C 1
ATOM 2931 O O . ARG A 1 368 ? 26.449 4.702 -3.507 1.00 91.38 368 ARG A O 1
ATOM 2938 N N . THR A 1 369 ? 28.388 5.181 -2.469 1.00 91.19 369 THR A N 1
ATOM 2939 C CA . THR A 1 369 ? 28.464 3.957 -1.662 1.00 91.19 369 THR A CA 1
ATOM 2940 C C . THR A 1 369 ? 27.354 3.926 -0.612 1.00 91.19 369 THR A C 1
ATOM 2942 O O . THR A 1 369 ? 27.155 4.896 0.122 1.00 91.19 369 THR A O 1
ATOM 2945 N N . ILE A 1 370 ? 26.667 2.791 -0.510 1.00 90.12 370 ILE A N 1
ATOM 2946 C CA . ILE A 1 370 ? 25.641 2.531 0.500 1.00 90.12 370 ILE A CA 1
ATOM 2947 C C . ILE A 1 370 ? 26.318 2.389 1.862 1.00 90.12 370 ILE A C 1
ATOM 2949 O O . ILE A 1 370 ? 27.240 1.591 2.029 1.00 90.12 370 ILE A O 1
ATOM 2953 N N . ILE A 1 371 ? 25.839 3.137 2.853 1.00 78.12 371 ILE A N 1
ATOM 2954 C CA . ILE A 1 371 ? 26.270 2.969 4.240 1.00 78.12 371 ILE A CA 1
ATOM 2955 C C . ILE A 1 371 ? 25.387 1.879 4.841 1.00 78.12 371 ILE A C 1
ATOM 2957 O O . ILE A 1 371 ? 24.195 2.096 5.049 1.00 78.12 371 ILE A O 1
ATOM 2961 N N . ALA A 1 372 ? 25.959 0.697 5.067 1.00 63.31 372 ALA A N 1
ATOM 2962 C CA . ALA A 1 372 ? 25.223 -0.422 5.640 1.00 63.31 372 ALA A CA 1
ATOM 2963 C C . ALA A 1 372 ? 24.662 -0.057 7.024 1.00 63.31 372 ALA A C 1
ATOM 2965 O O . ALA A 1 372 ? 25.362 0.526 7.857 1.00 63.31 372 ALA A O 1
ATOM 2966 N N . ALA A 1 373 ? 23.411 -0.449 7.283 1.00 59.09 373 ALA A N 1
ATOM 2967 C CA . ALA A 1 373 ? 22.903 -0.502 8.647 1.00 59.09 373 ALA A CA 1
ATOM 2968 C C . ALA A 1 373 ? 23.806 -1.449 9.460 1.00 59.09 373 ALA A C 1
ATOM 2970 O O . ALA A 1 373 ? 24.212 -2.481 8.921 1.00 59.09 373 ALA A O 1
ATOM 2971 N N . PRO A 1 374 ? 24.127 -1.156 10.730 1.00 55.75 374 PRO A N 1
ATOM 2972 C CA . PRO A 1 374 ? 24.840 -2.120 11.560 1.00 55.75 374 PRO A CA 1
ATOM 2973 C C . PRO A 1 374 ? 24.032 -3.426 11.636 1.00 55.75 374 PRO A C 1
ATOM 2975 O O . PRO A 1 374 ? 22.898 -3.430 12.117 1.00 55.75 374 PRO A O 1
ATOM 2978 N N . GLU A 1 375 ? 24.591 -4.528 11.129 1.00 56.41 375 GLU A N 1
ATOM 2979 C CA . GLU A 1 375 ? 23.939 -5.839 11.162 1.00 56.41 375 GLU A CA 1
ATOM 2980 C C . GLU A 1 375 ? 24.239 -6.598 12.458 1.00 56.41 375 GLU A C 1
ATOM 2982 O O . GLU A 1 375 ? 25.367 -6.629 12.946 1.00 56.41 375 GLU A O 1
ATOM 2987 N N . ILE A 1 376 ? 23.194 -7.282 12.937 1.00 55.97 376 ILE A N 1
ATOM 2988 C CA . ILE A 1 376 ? 23.112 -8.122 14.137 1.00 55.97 376 ILE A CA 1
ATOM 2989 C C . ILE A 1 376 ? 23.102 -7.308 15.431 1.00 55.97 376 ILE A C 1
ATOM 2991 O O . ILE A 1 376 ? 24.123 -7.000 16.043 1.00 55.97 376 ILE A O 1
ATOM 2995 N N . VAL A 1 377 ? 21.890 -7.049 15.916 1.00 58.62 377 VAL A N 1
ATOM 2996 C CA . VAL A 1 377 ? 21.690 -6.737 17.328 1.00 58.62 377 VAL A CA 1
ATOM 2997 C C . VAL A 1 377 ? 22.171 -7.950 18.121 1.00 58.62 377 VAL A C 1
ATOM 2999 O O . VAL A 1 377 ? 21.587 -9.031 18.011 1.00 58.62 377 VAL A O 1
ATOM 3002 N N . SER A 1 378 ? 23.235 -7.790 18.910 1.00 63.78 378 SER A N 1
ATOM 3003 C CA . SER A 1 378 ? 23.638 -8.832 19.854 1.00 63.78 378 SER A CA 1
ATOM 3004 C C . SER A 1 378 ? 22.459 -9.166 20.773 1.00 63.78 378 SER A C 1
ATOM 3006 O O . SER A 1 378 ? 21.672 -8.291 21.140 1.00 63.78 378 SER A O 1
ATOM 3008 N N . LYS A 1 379 ? 22.354 -10.424 21.214 1.00 62.00 379 LYS A N 1
ATOM 3009 C CA . LYS A 1 379 ? 21.411 -10.791 22.283 1.00 62.00 379 LYS A CA 1
ATOM 3010 C C . LYS A 1 379 ? 21.601 -9.912 23.524 1.00 62.00 379 LYS A C 1
ATOM 3012 O O . LYS A 1 379 ? 20.619 -9.604 24.189 1.00 62.00 379 LYS A O 1
ATOM 3017 N N . ASP A 1 380 ? 22.826 -9.449 23.766 1.00 69.31 380 ASP A N 1
ATOM 3018 C CA . ASP A 1 380 ? 23.171 -8.548 24.870 1.00 69.31 380 ASP A CA 1
ATOM 3019 C C . ASP A 1 380 ? 22.590 -7.137 24.701 1.00 69.31 380 ASP A C 1
ATOM 3021 O O . ASP A 1 380 ? 22.507 -6.379 25.663 1.00 69.31 380 ASP A O 1
ATOM 3025 N N . SER A 1 381 ? 22.188 -6.760 23.483 1.00 72.38 381 SER A N 1
ATOM 3026 C CA . SER A 1 381 ? 21.581 -5.457 23.196 1.00 72.38 381 SER A CA 1
ATOM 3027 C C . SER A 1 381 ? 20.054 -5.477 23.277 1.00 72.38 381 SER A C 1
ATOM 3029 O O . SER A 1 381 ? 19.454 -4.411 23.161 1.00 72.38 381 SER A O 1
ATOM 3031 N N . ILE A 1 382 ? 19.420 -6.646 23.464 1.00 81.88 382 ILE A N 1
ATOM 3032 C CA . ILE A 1 382 ? 17.965 -6.755 23.636 1.00 81.88 382 ILE A CA 1
ATOM 3033 C C . ILE A 1 382 ? 17.623 -6.364 25.083 1.00 81.88 382 ILE A C 1
ATOM 3035 O O . ILE A 1 382 ? 17.989 -7.090 26.012 1.00 81.88 382 ILE A O 1
ATOM 3039 N N . PRO A 1 383 ? 16.915 -5.244 25.314 1.00 83.31 383 PRO A N 1
ATOM 3040 C CA . PRO A 1 383 ? 16.508 -4.860 26.657 1.00 83.31 383 PRO A CA 1
ATOM 3041 C C . PRO A 1 383 ? 15.536 -5.886 27.244 1.00 83.31 383 PRO A C 1
ATOM 3043 O O . PRO A 1 383 ? 14.692 -6.444 26.541 1.00 83.31 383 PRO A O 1
ATOM 3046 N N . LYS A 1 384 ? 15.596 -6.100 28.561 1.00 88.38 384 LYS A N 1
ATOM 3047 C CA . LYS A 1 384 ? 14.552 -6.855 29.257 1.00 88.38 384 LYS A CA 1
ATOM 3048 C C . LYS A 1 384 ? 13.313 -5.971 29.393 1.00 88.38 384 LYS A C 1
ATOM 3050 O O . LYS A 1 384 ? 13.300 -5.042 30.198 1.00 88.38 384 LYS A O 1
ATOM 3055 N N . PHE A 1 385 ? 12.284 -6.264 28.609 1.00 90.94 385 PHE A N 1
ATOM 3056 C CA . PHE A 1 385 ? 11.011 -5.554 28.681 1.00 90.94 385 PHE A CA 1
ATOM 3057 C C . PHE A 1 385 ? 10.117 -6.109 29.805 1.00 90.94 385 PHE A C 1
ATOM 3059 O O . PHE A 1 385 ? 10.210 -7.297 30.124 1.00 90.94 385 PHE A O 1
ATOM 3066 N N . PRO A 1 386 ? 9.269 -5.275 30.436 1.00 94.88 386 PRO A N 1
ATOM 3067 C CA . PRO A 1 386 ? 8.245 -5.753 31.363 1.00 94.88 386 PRO A CA 1
ATOM 3068 C C . PRO A 1 386 ? 7.131 -6.492 30.608 1.00 94.88 386 PRO A C 1
ATOM 3070 O O . PRO A 1 386 ? 6.908 -6.231 29.431 1.00 94.88 386 PRO A O 1
ATOM 3073 N N . ASP A 1 387 ? 6.358 -7.334 31.297 1.00 95.56 387 ASP A N 1
ATOM 3074 C CA . ASP A 1 387 ? 5.236 -8.065 30.677 1.00 95.56 387 ASP A CA 1
ATOM 3075 C C . ASP A 1 387 ? 4.121 -7.132 30.165 1.00 95.56 387 ASP A C 1
ATOM 3077 O O . ASP A 1 387 ? 3.338 -7.481 29.282 1.00 95.56 387 ASP A O 1
ATOM 3081 N N . SER A 1 388 ? 4.019 -5.929 30.738 1.00 97.12 388 SER A N 1
ATOM 3082 C CA . SER A 1 388 ? 3.014 -4.930 30.374 1.00 97.12 388 SER A CA 1
ATOM 3083 C C . SER A 1 388 ? 3.490 -3.511 30.672 1.00 97.12 388 SER A C 1
ATOM 3085 O O . SER A 1 388 ? 4.343 -3.311 31.539 1.00 97.12 388 SER A O 1
ATOM 3087 N N . VAL A 1 389 ? 2.891 -2.530 30.000 1.00 97.38 389 VAL A N 1
ATOM 3088 C CA . VAL A 1 389 ? 3.101 -1.094 30.241 1.00 97.38 389 VAL A CA 1
ATOM 3089 C C . VAL A 1 389 ? 1.774 -0.376 30.471 1.00 97.38 389 VAL A C 1
ATOM 3091 O O . VAL A 1 389 ? 0.718 -0.867 30.071 1.00 97.38 389 VAL A O 1
ATOM 3094 N N . LEU A 1 390 ? 1.838 0.794 31.111 1.00 97.62 390 LEU A N 1
ATOM 3095 C CA . LEU A 1 390 ? 0.738 1.756 31.153 1.00 97.62 390 LEU A CA 1
ATOM 3096 C C . LEU A 1 390 ? 0.976 2.822 30.086 1.00 97.62 390 LEU A C 1
ATOM 3098 O O . LEU A 1 390 ? 1.978 3.533 30.140 1.00 97.62 390 LEU A O 1
ATOM 3102 N N . ILE A 1 391 ? 0.061 2.937 29.128 1.00 96.81 391 ILE A N 1
ATOM 3103 C CA . ILE A 1 391 ? 0.163 3.901 28.029 1.00 96.81 391 ILE A CA 1
ATOM 3104 C C . ILE A 1 391 ? -1.223 4.386 27.610 1.00 96.81 391 ILE A C 1
ATOM 3106 O O . ILE A 1 391 ? -2.180 3.620 27.628 1.00 96.81 391 ILE A O 1
ATOM 3110 N N . ALA A 1 392 ? -1.343 5.663 27.254 1.00 96.25 392 ALA A N 1
ATOM 3111 C CA . ALA A 1 392 ? -2.569 6.223 26.690 1.00 96.25 392 ALA A CA 1
ATOM 3112 C C . ALA A 1 392 ? -2.534 6.160 25.157 1.00 96.25 392 ALA A C 1
ATOM 3114 O O . ALA A 1 392 ? -1.462 6.270 24.563 1.00 96.25 392 ALA A O 1
ATOM 3115 N N . ALA A 1 393 ? -3.697 6.029 24.517 1.00 94.56 393 ALA A N 1
ATOM 3116 C CA . ALA A 1 393 ? -3.787 5.902 23.063 1.00 94.56 393 ALA A CA 1
ATOM 3117 C C . ALA A 1 393 ? -3.274 7.138 22.312 1.00 94.56 393 ALA A C 1
ATOM 3119 O O . ALA A 1 393 ? -2.558 7.003 21.324 1.00 94.56 393 ALA A O 1
ATOM 3120 N N . ASN A 1 394 ? -3.617 8.339 22.788 1.00 93.25 394 ASN A N 1
ATOM 3121 C CA . ASN A 1 394 ? -3.040 9.588 22.307 1.00 93.25 394 ASN A CA 1
ATOM 3122 C C . ASN A 1 394 ? -3.192 10.713 23.354 1.00 93.25 394 ASN A C 1
ATOM 3124 O O . ASN A 1 394 ? -4.221 11.397 23.394 1.00 93.25 394 ASN A O 1
ATOM 3128 N N . PRO A 1 395 ? -2.156 10.983 24.171 1.00 91.00 395 PRO A N 1
ATOM 3129 C CA . PRO A 1 395 ? -2.176 12.066 25.157 1.00 91.00 395 PRO A CA 1
ATOM 3130 C C . PRO A 1 395 ? -2.460 13.463 24.576 1.00 91.00 395 PRO A C 1
ATOM 3132 O O . PRO A 1 395 ? -2.964 14.335 25.287 1.00 91.00 395 PRO A O 1
ATOM 3135 N N . LYS A 1 396 ? -2.152 13.703 23.291 1.00 89.06 396 LYS A N 1
ATOM 3136 C CA . LYS A 1 396 ? -2.289 15.023 22.643 1.00 89.06 396 LYS A CA 1
ATOM 3137 C C . LYS A 1 396 ? -3.749 15.436 22.436 1.00 89.06 396 LYS A C 1
ATOM 3139 O O . LYS A 1 396 ? -4.025 16.627 22.283 1.00 89.06 396 LYS A O 1
ATOM 3144 N N . LEU A 1 397 ? -4.678 14.476 22.475 1.00 90.44 397 LEU A N 1
ATOM 3145 C CA . LEU A 1 397 ? -6.119 14.709 22.334 1.00 90.44 397 LEU A CA 1
ATOM 3146 C C . LEU A 1 397 ? -6.781 15.233 23.615 1.00 90.44 397 LEU A C 1
ATOM 3148 O O . LEU A 1 397 ? -7.999 15.437 23.637 1.00 90.44 397 LEU A O 1
ATOM 3152 N N . LYS A 1 398 ? -6.000 15.505 24.671 1.00 91.25 398 LYS A N 1
ATOM 3153 C CA . LYS A 1 398 ? -6.502 16.155 25.882 1.00 91.25 398 LYS A CA 1
ATOM 3154 C C . LYS A 1 398 ? -7.243 17.446 25.523 1.00 91.25 398 LYS A C 1
ATOM 3156 O O . LYS A 1 398 ? -6.720 18.336 24.846 1.00 91.25 398 LYS A O 1
ATOM 3161 N N . GLY A 1 399 ? -8.496 17.507 25.964 1.00 84.56 399 GLY A N 1
ATOM 3162 C CA . GLY A 1 399 ? -9.384 18.635 25.718 1.00 84.56 399 GLY A CA 1
ATOM 3163 C C . GLY A 1 399 ? -9.065 19.843 26.596 1.00 84.56 399 GLY A C 1
ATOM 3164 O O . GLY A 1 399 ? -8.355 19.757 27.598 1.00 84.56 399 GLY A O 1
ATOM 3165 N N . GLY A 1 400 ? -9.656 20.970 26.220 1.00 87.44 400 GLY A N 1
ATOM 3166 C CA . GLY A 1 400 ? -9.722 22.206 26.995 1.00 87.44 400 GLY A CA 1
ATOM 3167 C C . GLY A 1 400 ? -11.055 22.896 26.711 1.00 87.44 400 GLY A C 1
ATOM 3168 O O . GLY A 1 400 ? -11.791 22.450 25.833 1.00 87.44 400 GLY A O 1
ATOM 3169 N N . PHE A 1 401 ? -11.376 23.982 27.417 1.00 87.06 401 PHE A N 1
ATOM 3170 C CA . PHE A 1 401 ? -12.683 24.645 27.291 1.00 87.06 401 PHE A CA 1
ATOM 3171 C C . PHE A 1 401 ? -13.054 24.971 25.832 1.00 87.06 401 PHE A C 1
ATOM 3173 O O . PHE A 1 401 ? -14.087 24.519 25.345 1.00 87.06 401 PHE A O 1
ATOM 3180 N N . LEU A 1 402 ? -12.168 25.662 25.104 1.00 84.56 402 LEU A N 1
ATOM 3181 C CA . LEU A 1 402 ? -12.410 26.036 23.705 1.00 84.56 402 LEU A CA 1
ATOM 3182 C C . LEU A 1 402 ? -12.495 24.818 22.773 1.00 84.56 402 LEU A C 1
ATOM 3184 O O . LEU A 1 402 ? -13.414 24.739 21.962 1.00 84.56 402 LEU A O 1
ATOM 3188 N N . ARG A 1 403 ? -11.589 23.839 22.913 1.00 85.88 403 ARG A N 1
ATOM 3189 C CA . ARG A 1 403 ? -11.618 22.605 22.101 1.00 85.88 403 ARG A CA 1
ATOM 3190 C C . ARG A 1 403 ? -12.929 21.844 22.290 1.00 85.88 403 ARG A C 1
ATOM 3192 O O . ARG A 1 403 ? -13.528 21.408 21.317 1.00 85.88 403 ARG A O 1
ATOM 3199 N N . ASN A 1 404 ? -13.420 21.764 23.525 1.00 89.00 404 ASN A N 1
ATOM 3200 C CA . ASN A 1 404 ? -14.661 21.062 23.832 1.00 89.00 404 ASN A CA 1
ATOM 3201 C C . ASN A 1 404 ? -15.901 21.772 23.262 1.00 89.00 404 ASN A C 1
ATOM 3203 O O . ASN A 1 404 ? -16.856 21.098 22.895 1.00 89.00 404 ASN A O 1
ATOM 3207 N N . ILE A 1 405 ? -15.893 23.107 23.159 1.00 87.94 405 ILE A N 1
ATOM 3208 C CA . ILE A 1 405 ? -16.982 23.866 22.520 1.00 87.94 405 ILE A CA 1
ATOM 3209 C C . ILE A 1 405 ? -16.988 23.646 21.002 1.00 87.94 405 ILE A C 1
ATOM 3211 O O . ILE A 1 405 ? -18.028 23.338 20.420 1.00 87.94 405 ILE A O 1
ATOM 3215 N N . PHE A 1 406 ? -15.835 23.806 20.347 1.00 83.06 406 PHE A N 1
ATOM 3216 C CA . PHE A 1 406 ? -15.772 23.768 18.884 1.00 83.06 406 PHE A CA 1
ATOM 3217 C C . PHE A 1 406 ? -15.802 22.352 18.313 1.00 83.06 406 PHE A C 1
ATOM 3219 O O . PHE A 1 406 ? -16.470 22.137 17.307 1.00 83.06 406 PHE A O 1
ATOM 3226 N N . MET A 1 407 ? -15.116 21.406 18.953 1.00 86.00 407 MET A N 1
ATOM 3227 C CA . MET A 1 407 ? -14.915 20.041 18.452 1.00 86.00 407 MET A CA 1
ATOM 3228 C C . MET A 1 407 ? -15.563 18.964 19.318 1.00 86.00 407 MET A C 1
ATOM 3230 O O . MET A 1 407 ? -15.508 17.799 18.947 1.00 86.00 407 MET A O 1
ATOM 3234 N N . GLY A 1 408 ? -16.148 19.327 20.462 1.00 90.69 408 GLY A N 1
ATOM 3235 C CA . GLY A 1 408 ? -16.817 18.375 21.343 1.00 90.69 408 GLY A CA 1
ATOM 3236 C C . GLY A 1 408 ? -15.938 17.804 22.455 1.00 90.69 408 GLY A C 1
ATOM 3237 O O . GLY A 1 408 ? -14.699 17.834 22.400 1.00 90.69 408 GLY A O 1
ATOM 3238 N N . LYS A 1 409 ? -16.599 17.278 23.497 1.00 92.94 409 LYS A N 1
ATOM 3239 C CA . LYS A 1 409 ? -15.930 16.512 24.561 1.00 92.94 409 LYS A CA 1
ATOM 3240 C C . LYS A 1 409 ? -15.496 15.144 24.036 1.00 92.94 409 LYS A C 1
ATOM 3242 O O . LYS A 1 409 ? -14.378 14.735 24.340 1.00 92.94 409 LYS A O 1
ATOM 3247 N N . ASN A 1 410 ? -16.348 14.517 23.223 1.00 94.88 410 ASN A N 1
ATOM 3248 C CA . ASN A 1 410 ? -16.136 13.240 22.546 1.00 94.88 410 ASN A CA 1
ATOM 3249 C C . ASN A 1 410 ? -15.519 12.171 23.473 1.00 94.88 410 ASN A C 1
ATOM 3251 O O . ASN A 1 410 ? -15.728 12.201 24.683 1.00 94.88 410 ASN A O 1
ATOM 3255 N N . TYR A 1 411 ? -14.689 11.279 22.925 1.00 96.50 411 TYR A N 1
ATOM 3256 C CA . TYR A 1 411 ? -14.009 10.203 23.651 1.00 96.50 411 TYR A CA 1
ATOM 3257 C C . TYR A 1 411 ? -12.618 10.597 24.168 1.00 96.50 411 TYR A C 1
ATOM 3259 O O . TYR A 1 411 ? -11.688 9.792 24.244 1.00 96.50 411 TYR A O 1
ATOM 3267 N N . ARG A 1 412 ? -12.405 11.879 24.488 1.00 94.94 412 ARG A N 1
ATOM 3268 C CA . ARG A 1 412 ? -11.074 12.374 24.891 1.00 94.94 412 ARG A CA 1
ATOM 3269 C C . ARG A 1 412 ? -10.547 11.695 26.153 1.00 94.94 412 ARG A C 1
ATOM 3271 O O . ARG A 1 412 ? -9.331 11.575 26.307 1.00 94.94 412 ARG A O 1
ATOM 3278 N N . GLN A 1 413 ? -11.428 11.278 27.061 1.00 96.00 413 GLN A N 1
ATOM 3279 C CA . GLN A 1 413 ? -11.025 10.572 28.279 1.00 96.00 413 GLN A CA 1
ATOM 3280 C C . GLN A 1 413 ? -10.464 9.191 27.937 1.00 96.00 413 GLN A C 1
ATOM 3282 O O . GLN A 1 413 ? -9.395 8.831 28.422 1.00 96.00 413 GLN A O 1
ATOM 3287 N N . GLU A 1 414 ? -11.099 8.472 27.021 1.00 96.75 414 GLU A N 1
ATOM 3288 C CA . GLU A 1 414 ? -10.657 7.180 26.508 1.00 96.75 414 GLU A CA 1
ATOM 3289 C C . GLU A 1 414 ? -9.316 7.293 25.775 1.00 96.75 414 GLU 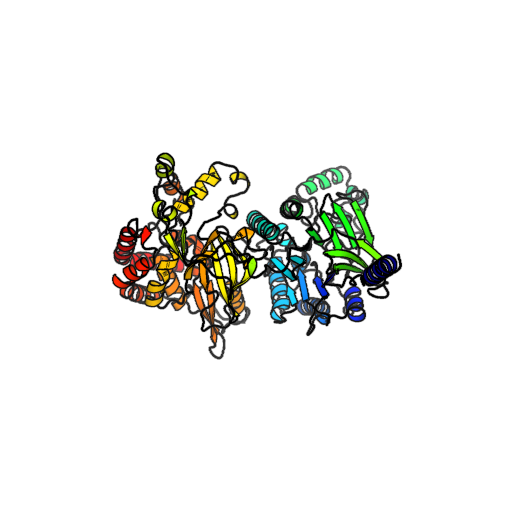A C 1
ATOM 3291 O O . GLU A 1 414 ? -8.432 6.461 25.971 1.00 96.75 414 GLU A O 1
ATOM 3296 N N . TRP A 1 415 ? -9.121 8.354 24.985 1.00 96.19 415 TRP A N 1
ATOM 3297 C CA . TRP A 1 415 ? -7.858 8.599 24.280 1.00 96.19 415 TRP A CA 1
ATOM 3298 C C . TRP A 1 415 ? -6.684 8.912 25.216 1.00 96.19 415 TRP A C 1
ATOM 3300 O O . TRP A 1 415 ? -5.537 8.586 24.902 1.00 96.19 415 TRP A O 1
ATOM 3310 N N . THR A 1 416 ? -6.946 9.571 26.347 1.00 96.38 416 THR A N 1
ATOM 3311 C CA . THR A 1 416 ? -5.897 10.130 27.219 1.00 96.38 416 THR A CA 1
ATOM 3312 C C . THR A 1 416 ? -5.649 9.340 28.500 1.00 96.38 416 THR A C 1
ATOM 3314 O O . THR A 1 416 ? -4.637 9.576 29.160 1.00 96.38 416 THR A O 1
ATOM 3317 N N . THR A 1 417 ? -6.521 8.393 28.843 1.00 97.69 417 THR A N 1
ATOM 3318 C CA . THR A 1 417 ? -6.367 7.549 30.032 1.00 97.69 417 THR A CA 1
ATOM 3319 C C . THR A 1 417 ? -5.347 6.444 29.765 1.00 97.69 417 THR A C 1
ATOM 3321 O O . THR A 1 417 ? -5.518 5.682 28.812 1.00 97.69 417 THR A O 1
ATOM 3324 N N . PRO A 1 418 ? -4.281 6.321 30.580 1.00 97.69 418 PRO A N 1
ATOM 3325 C CA . PRO A 1 418 ? -3.353 5.209 30.460 1.00 97.69 418 PRO A CA 1
ATOM 3326 C C . PRO A 1 418 ? -4.042 3.876 30.747 1.00 97.69 418 PRO A C 1
ATOM 3328 O O . PRO A 1 418 ? -4.690 3.709 31.778 1.00 97.69 418 PRO A O 1
ATOM 3331 N N . ILE A 1 419 ? -3.851 2.919 29.850 1.00 97.75 419 ILE A N 1
ATOM 3332 C CA . ILE A 1 419 ? -4.383 1.562 29.947 1.00 97.75 419 ILE A CA 1
ATOM 3333 C C . ILE A 1 419 ? -3.236 0.566 30.088 1.00 97.75 419 ILE A C 1
ATOM 3335 O O . ILE A 1 419 ? -2.128 0.805 29.599 1.00 97.75 419 ILE A O 1
ATOM 3339 N N . LYS A 1 420 ? -3.491 -0.558 30.765 1.00 97.88 420 LYS A N 1
ATOM 3340 C CA . LYS A 1 420 ? -2.500 -1.627 30.912 1.00 97.88 420 LYS A CA 1
ATOM 3341 C C . LYS A 1 420 ? -2.520 -2.531 29.681 1.00 97.88 420 LYS A C 1
ATOM 3343 O O . LYS A 1 420 ? -3.530 -3.173 29.407 1.00 97.88 420 LYS A O 1
ATOM 3348 N N . VAL A 1 421 ? -1.396 -2.616 28.971 1.00 97.69 421 VAL A N 1
ATOM 3349 C CA . VAL A 1 421 ? -1.287 -3.341 27.691 1.00 97.69 421 VAL A CA 1
ATOM 3350 C C . VAL A 1 421 ? -0.091 -4.293 27.719 1.00 97.69 421 VAL A C 1
ATOM 3352 O O . VAL A 1 421 ? 0.963 -3.897 28.225 1.00 97.69 421 VAL A O 1
ATOM 3355 N N . PRO A 1 422 ? -0.216 -5.536 27.212 1.00 97.75 422 PRO A N 1
ATOM 3356 C CA . PRO A 1 422 ? 0.913 -6.458 27.130 1.00 97.75 422 PRO A CA 1
ATOM 3357 C C . PRO A 1 422 ? 1.993 -5.939 26.176 1.00 97.75 422 PRO A C 1
ATOM 3359 O O . PRO A 1 422 ? 1.686 -5.416 25.101 1.00 97.75 422 PRO A O 1
ATOM 3362 N N . VAL A 1 423 ? 3.258 -6.111 26.556 1.00 97.69 423 VAL A N 1
ATOM 3363 C CA . VAL A 1 423 ? 4.392 -5.800 25.676 1.00 97.69 423 VAL A CA 1
ATOM 3364 C C . VAL A 1 423 ? 4.598 -6.946 24.690 1.00 97.69 423 VAL A C 1
ATOM 3366 O O . VAL A 1 423 ? 4.633 -8.113 25.076 1.00 97.69 423 VAL A O 1
ATOM 3369 N N . LEU A 1 424 ? 4.718 -6.616 23.406 1.00 96.06 424 LEU A N 1
ATOM 3370 C CA . LEU A 1 424 ? 4.964 -7.586 22.350 1.00 96.06 424 LEU A CA 1
ATOM 3371 C C . LEU A 1 424 ? 6.436 -8.020 22.350 1.00 96.06 424 LEU A C 1
ATOM 3373 O O . LEU A 1 424 ? 7.329 -7.182 22.237 1.00 96.06 424 LEU A O 1
ATOM 3377 N N . ASP A 1 425 ? 6.684 -9.328 22.430 1.00 91.62 425 ASP A N 1
ATOM 3378 C CA . ASP A 1 425 ? 8.027 -9.903 22.303 1.00 91.62 425 ASP A CA 1
ATOM 3379 C C . ASP A 1 425 ? 8.306 -10.325 20.854 1.00 91.62 425 ASP A C 1
ATOM 3381 O O . ASP A 1 425 ? 7.665 -11.231 20.319 1.00 91.62 425 ASP A O 1
ATOM 3385 N N . PHE A 1 426 ? 9.318 -9.712 20.236 1.00 91.69 426 PHE A N 1
ATOM 3386 C CA . PHE A 1 426 ? 9.760 -10.022 18.873 1.00 91.69 426 PHE A CA 1
ATOM 3387 C C . PHE A 1 426 ? 10.647 -11.275 18.769 1.00 91.69 426 PHE A C 1
ATOM 3389 O O . PHE A 1 426 ? 11.305 -11.494 17.758 1.00 91.69 426 PHE A O 1
ATOM 3396 N N . LYS A 1 427 ? 10.706 -12.133 19.797 1.00 88.88 427 LYS A N 1
ATOM 3397 C CA . LYS A 1 427 ? 11.546 -13.349 19.779 1.00 88.88 427 LYS A CA 1
ATOM 3398 C C . LYS A 1 427 ? 11.189 -14.305 18.646 1.00 88.88 427 LYS A C 1
ATOM 3400 O O . LYS A 1 427 ? 12.091 -14.870 18.039 1.00 88.88 427 LYS A O 1
ATOM 3405 N N . ASN A 1 428 ? 9.896 -14.464 18.387 1.00 88.81 428 ASN A N 1
ATOM 3406 C CA . ASN A 1 428 ? 9.358 -15.362 17.367 1.00 88.81 428 ASN A CA 1
ATOM 3407 C C . ASN A 1 428 ? 8.538 -14.595 16.321 1.00 88.81 428 ASN A C 1
ATOM 3409 O O . ASN A 1 428 ? 7.647 -15.183 15.722 1.00 88.81 428 ASN A O 1
ATOM 3413 N N . LEU A 1 429 ? 8.784 -13.290 16.167 1.00 92.75 429 LEU A N 1
ATOM 3414 C CA . LEU A 1 429 ? 8.109 -12.440 15.190 1.00 92.75 429 LEU A CA 1
ATOM 3415 C C . LEU A 1 429 ? 9.160 -11.751 14.334 1.00 92.75 429 LEU A C 1
ATOM 3417 O O . LEU A 1 429 ? 10.023 -11.043 14.854 1.00 92.75 429 LEU A O 1
ATOM 3421 N N . LYS A 1 430 ? 9.063 -11.943 13.025 1.00 90.19 430 LYS A N 1
ATOM 3422 C CA . LYS A 1 430 ? 9.930 -11.327 12.035 1.00 90.19 430 LYS A CA 1
ATOM 3423 C C . LYS A 1 430 ? 9.184 -10.164 11.377 1.00 90.19 430 LYS A C 1
ATOM 3425 O O . LYS A 1 430 ? 8.145 -10.382 10.760 1.00 90.19 430 LYS A O 1
ATOM 3430 N N . PRO A 1 431 ? 9.652 -8.916 11.537 1.00 89.44 431 PRO A N 1
ATOM 3431 C CA . PRO A 1 431 ? 9.128 -7.786 10.781 1.00 89.44 431 PRO A CA 1
ATOM 3432 C C . PRO A 1 431 ? 9.415 -7.950 9.287 1.00 89.44 431 PRO A C 1
ATOM 3434 O O . PRO A 1 431 ? 10.574 -8.049 8.893 1.00 89.44 431 PRO A O 1
ATOM 3437 N N . GLU A 1 432 ? 8.371 -7.929 8.462 1.00 81.88 432 GLU A N 1
ATOM 3438 C CA . GLU A 1 432 ? 8.494 -8.133 7.014 1.00 81.88 432 GLU A CA 1
ATOM 3439 C C . GLU A 1 432 ? 8.362 -6.815 6.249 1.00 81.88 432 GLU A C 1
ATOM 3441 O O . GLU A 1 432 ? 9.252 -6.414 5.496 1.00 81.88 432 GLU A O 1
ATOM 3446 N N . LYS A 1 433 ? 7.237 -6.116 6.442 1.00 70.44 433 LYS A N 1
ATOM 3447 C CA . LYS A 1 433 ? 6.837 -5.005 5.572 1.00 70.44 433 LYS A CA 1
ATOM 3448 C C . LYS A 1 433 ? 6.049 -3.944 6.327 1.00 70.44 433 LYS A C 1
ATOM 3450 O O . LYS A 1 433 ? 5.077 -4.260 7.007 1.00 70.44 433 LYS A O 1
ATOM 3455 N N . GLN A 1 434 ? 6.416 -2.680 6.138 1.00 73.19 434 GLN A N 1
ATOM 3456 C CA . GLN A 1 434 ? 5.579 -1.550 6.531 1.00 73.19 434 GLN A CA 1
ATOM 3457 C C . GLN A 1 434 ? 4.484 -1.316 5.480 1.00 73.19 434 GLN A C 1
ATOM 3459 O O . GLN A 1 434 ? 4.719 -1.406 4.276 1.00 73.19 434 GLN A O 1
ATOM 3464 N N . GLY A 1 435 ? 3.287 -1.001 5.951 1.00 67.12 435 GLY A N 1
ATOM 3465 C CA . GLY A 1 435 ? 2.177 -0.468 5.174 1.00 67.12 435 GLY A CA 1
ATOM 3466 C C . GLY A 1 435 ? 1.371 0.503 6.036 1.00 67.12 435 GLY A C 1
ATOM 3467 O O . GLY A 1 435 ? 1.854 0.995 7.057 1.00 67.12 435 GLY A O 1
ATOM 3468 N N . GLY A 1 436 ? 0.119 0.742 5.667 1.00 58.91 436 GLY A N 1
ATOM 3469 C CA . GLY A 1 436 ? -0.754 1.672 6.378 1.00 58.91 436 GLY A CA 1
ATOM 3470 C C . GLY A 1 436 ? -1.585 2.501 5.409 1.00 58.91 436 GLY A C 1
ATOM 3471 O O . GLY A 1 436 ? -1.209 2.655 4.255 1.00 58.91 436 GLY A O 1
ATOM 3472 N N . GLY A 1 437 ? -2.741 2.971 5.871 1.00 56.88 437 GLY A N 1
ATOM 3473 C CA . GLY A 1 437 ? -3.606 3.890 5.126 1.00 56.88 437 GLY A CA 1
ATOM 3474 C C . GLY A 1 437 ? -3.465 5.326 5.634 1.00 56.88 437 GLY A C 1
ATOM 3475 O O . GLY A 1 437 ? -2.609 5.623 6.463 1.00 56.88 437 GLY A O 1
ATOM 3476 N N . LYS A 1 438 ? -4.378 6.213 5.219 1.00 53.84 438 LYS A N 1
ATOM 3477 C CA . LYS A 1 438 ? -4.314 7.671 5.463 1.00 53.84 438 LYS A CA 1
ATOM 3478 C C . LYS A 1 438 ? -4.225 8.109 6.933 1.00 53.84 438 LYS A C 1
ATOM 3480 O O . LYS A 1 438 ? -3.956 9.280 7.195 1.00 53.84 438 LYS A O 1
ATOM 3485 N N . GLN A 1 439 ? -4.521 7.214 7.878 1.00 54.81 439 GLN A N 1
ATOM 3486 C CA . GLN A 1 439 ? -4.571 7.525 9.304 1.00 54.81 439 GLN A CA 1
ATOM 3487 C C . GLN A 1 439 ? -3.705 6.629 10.193 1.00 54.81 439 GLN A C 1
ATOM 3489 O O . GLN A 1 439 ? -3.473 7.010 11.330 1.00 54.81 439 GLN A O 1
ATOM 3494 N N . THR A 1 440 ? -3.212 5.467 9.758 1.00 68.31 440 THR A N 1
ATOM 3495 C CA . THR A 1 440 ? -2.474 4.547 10.651 1.00 68.31 440 THR A CA 1
ATOM 3496 C C . THR A 1 440 ? -1.271 3.944 9.966 1.00 68.31 440 THR A C 1
ATOM 3498 O O . THR A 1 440 ? -1.371 3.526 8.814 1.00 68.31 440 THR A O 1
ATOM 3501 N N . ARG A 1 441 ? -0.192 3.757 10.724 1.00 81.81 441 ARG A N 1
ATOM 3502 C CA . ARG A 1 441 ? 0.969 2.975 10.294 1.00 81.81 441 ARG A CA 1
ATOM 3503 C C . ARG A 1 441 ? 0.739 1.512 10.644 1.00 81.81 441 ARG A C 1
ATOM 3505 O O . ARG A 1 441 ? 0.282 1.212 11.745 1.00 81.81 441 ARG A O 1
ATOM 3512 N N . SER A 1 442 ? 1.032 0.607 9.718 1.00 85.00 442 SER A N 1
ATOM 3513 C CA . SER A 1 442 ? 0.889 -0.839 9.910 1.00 85.00 442 SER A CA 1
ATOM 3514 C C . SER A 1 442 ? 2.213 -1.555 9.640 1.00 85.00 442 SER A C 1
ATOM 3516 O O . SER A 1 442 ? 2.918 -1.218 8.696 1.00 85.00 442 SER A O 1
ATOM 3518 N N . LEU A 1 443 ? 2.555 -2.555 10.445 1.00 88.38 443 LEU A N 1
ATOM 3519 C CA . LEU A 1 443 ? 3.721 -3.415 10.252 1.00 88.38 443 LEU A CA 1
ATOM 3520 C C . LEU A 1 443 ? 3.255 -4.864 10.116 1.00 88.38 443 LEU A C 1
ATOM 3522 O O . LEU A 1 443 ? 2.671 -5.417 11.046 1.00 88.38 443 LEU A O 1
ATOM 3526 N N . ARG A 1 444 ? 3.521 -5.483 8.966 1.00 89.06 444 ARG A N 1
ATOM 3527 C CA . ARG A 1 444 ? 3.351 -6.924 8.771 1.00 89.06 444 ARG A CA 1
ATOM 3528 C C . ARG A 1 444 ? 4.479 -7.645 9.492 1.00 89.06 444 ARG A C 1
ATOM 3530 O O . ARG A 1 444 ? 5.652 -7.338 9.263 1.00 89.06 444 ARG A O 1
ATOM 3537 N N . VAL A 1 445 ? 4.110 -8.595 10.338 1.00 92.50 445 VAL A N 1
ATOM 3538 C CA . VAL A 1 445 ? 5.043 -9.493 11.014 1.00 92.50 445 VAL A CA 1
ATOM 3539 C C . VAL A 1 445 ? 4.646 -10.936 10.744 1.00 92.50 445 VAL A C 1
ATOM 3541 O O . VAL A 1 445 ? 3.461 -11.260 10.708 1.00 92.50 445 VAL A O 1
ATOM 3544 N N . GLU A 1 446 ? 5.635 -11.794 10.561 1.00 90.88 446 GLU A N 1
ATOM 3545 C CA . GLU A 1 446 ? 5.462 -13.234 10.396 1.00 90.88 446 GLU A CA 1
ATOM 3546 C C . GLU A 1 446 ? 5.923 -13.936 11.673 1.00 90.88 446 GLU A C 1
ATOM 3548 O O . GLU A 1 446 ? 6.959 -13.581 12.240 1.00 90.88 446 GLU A O 1
ATOM 3553 N N . ASP A 1 447 ? 5.146 -14.893 12.171 1.00 91.31 447 ASP A N 1
ATOM 3554 C CA . ASP A 1 447 ? 5.563 -15.715 13.300 1.00 91.31 447 ASP A CA 1
ATOM 3555 C C . ASP A 1 447 ? 6.384 -16.942 12.874 1.00 91.31 447 ASP A C 1
ATOM 3557 O O . ASP A 1 447 ? 6.519 -17.259 11.697 1.00 91.31 447 ASP A O 1
ATOM 3561 N N . ALA A 1 448 ? 6.952 -17.656 13.847 1.00 89.12 448 ALA A N 1
ATOM 3562 C CA . ALA A 1 448 ? 7.795 -18.826 13.586 1.00 89.12 448 ALA A CA 1
ATOM 3563 C C . ALA A 1 448 ? 7.094 -19.982 12.833 1.00 89.12 448 ALA A C 1
ATOM 3565 O O . ALA A 1 448 ? 7.784 -20.881 12.356 1.00 89.12 448 ALA A O 1
ATOM 3566 N N . ASN A 1 449 ? 5.759 -19.981 12.736 1.00 87.44 449 ASN A N 1
ATOM 3567 C CA . ASN A 1 449 ? 4.988 -20.972 11.980 1.00 87.44 449 ASN A CA 1
ATOM 3568 C C . ASN A 1 449 ? 4.611 -20.475 10.572 1.00 87.44 449 ASN A C 1
ATOM 3570 O O . ASN A 1 449 ? 3.851 -21.150 9.879 1.00 87.44 449 ASN A O 1
ATOM 3574 N N . GLY A 1 450 ? 5.098 -19.301 10.161 1.00 85.25 450 GLY A N 1
ATOM 3575 C CA . GLY A 1 450 ? 4.745 -18.668 8.893 1.00 85.25 450 GLY A CA 1
ATOM 3576 C C . GLY A 1 450 ? 3.392 -17.957 8.907 1.00 85.25 450 GLY A C 1
ATOM 3577 O O . GLY A 1 450 ? 2.909 -17.545 7.854 1.00 85.25 450 GLY A O 1
ATOM 3578 N N . LYS A 1 451 ? 2.742 -17.817 10.073 1.00 87.38 451 LYS A N 1
ATOM 3579 C CA . LYS A 1 451 ? 1.471 -17.095 10.167 1.00 87.38 451 LYS A CA 1
ATOM 3580 C C . LYS A 1 451 ? 1.725 -15.599 10.264 1.00 87.38 451 LYS A C 1
ATOM 3582 O O . LYS A 1 451 ? 2.582 -15.126 11.010 1.00 87.38 451 LYS A O 1
ATOM 3587 N N . GLU A 1 452 ? 0.918 -14.846 9.534 1.00 89.12 452 GLU A N 1
ATOM 3588 C CA . GLU A 1 452 ? 1.096 -13.413 9.396 1.00 89.12 452 GLU A CA 1
ATOM 3589 C C . GLU A 1 452 ? 0.120 -12.596 10.230 1.00 89.12 452 GLU A C 1
ATOM 3591 O O . GLU A 1 452 ? -1.068 -12.904 10.369 1.00 89.12 452 GLU A O 1
ATOM 3596 N N . TRP A 1 453 ? 0.640 -11.482 10.724 1.00 91.88 453 TRP A N 1
ATOM 3597 C CA . TRP A 1 453 ? -0.071 -10.551 11.576 1.00 91.88 453 TRP A CA 1
ATOM 3598 C C . TRP A 1 453 ? 0.166 -9.123 11.098 1.00 91.88 453 TRP A C 1
ATOM 3600 O O . TRP A 1 453 ? 1.242 -8.776 10.610 1.00 91.88 453 TRP A O 1
ATOM 3610 N N . SER A 1 454 ? -0.839 -8.275 11.271 1.00 91.19 454 SER A N 1
ATOM 3611 C CA . SER A 1 454 ? -0.750 -6.835 11.062 1.00 91.19 454 SER A CA 1
ATOM 3612 C C . SER A 1 454 ? -0.689 -6.134 12.416 1.00 91.19 454 SER A C 1
ATOM 3614 O O . SER A 1 454 ? -1.602 -6.267 13.228 1.00 91.19 454 SER A O 1
ATOM 3616 N N . LEU A 1 455 ? 0.388 -5.394 12.674 1.00 93.69 455 LEU A N 1
ATOM 3617 C CA . LEU A 1 455 ? 0.531 -4.508 13.827 1.00 93.69 455 LEU A CA 1
ATOM 3618 C C . LEU A 1 455 ? 0.180 -3.082 13.408 1.00 93.69 455 LEU A C 1
ATOM 3620 O O . LEU A 1 455 ? 0.983 -2.421 12.755 1.00 93.69 455 LEU A O 1
ATOM 3624 N N . ARG A 1 456 ? -0.998 -2.589 13.781 1.00 90.94 456 ARG A N 1
ATOM 3625 C CA . ARG A 1 456 ? -1.491 -1.270 13.368 1.00 90.94 456 ARG A CA 1
ATOM 3626 C C . ARG A 1 456 ? -1.523 -0.282 14.524 1.00 90.94 456 ARG A C 1
ATOM 3628 O O . ARG A 1 456 ? -2.090 -0.592 15.569 1.00 90.94 456 ARG A O 1
ATOM 3635 N N . SER A 1 457 ? -0.971 0.915 14.325 1.00 91.50 457 SER A N 1
ATOM 3636 C CA . SER A 1 457 ? -0.969 1.980 15.333 1.00 91.50 457 SER A CA 1
ATOM 3637 C C . SER A 1 457 ? -2.389 2.373 15.758 1.00 91.50 457 SER A C 1
ATOM 3639 O O . SER A 1 457 ? -3.273 2.548 14.919 1.00 91.50 457 SER A O 1
ATOM 3641 N N . VAL A 1 458 ? -2.602 2.540 17.067 1.00 92.12 458 VAL A N 1
ATOM 3642 C CA . VAL A 1 458 ? -3.852 3.109 17.602 1.00 92.12 458 VAL A CA 1
ATOM 3643 C C . VAL A 1 458 ? -3.857 4.631 17.442 1.00 92.12 458 VAL A C 1
ATOM 3645 O O . VAL A 1 458 ? -4.876 5.200 17.050 1.00 92.12 458 VAL A O 1
ATOM 3648 N N . GLU A 1 459 ? -2.716 5.295 17.686 1.00 88.69 459 GLU A N 1
ATOM 3649 C CA . GLU A 1 459 ? -2.552 6.714 17.344 1.00 88.69 459 GLU A CA 1
ATOM 3650 C C . GLU A 1 459 ? -2.770 6.899 15.837 1.00 88.69 459 GLU A C 1
ATOM 3652 O O . GLU A 1 459 ? -2.244 6.136 15.014 1.00 88.69 459 GLU A O 1
ATOM 3657 N N . LYS A 1 460 ? -3.567 7.920 15.500 1.00 81.62 460 LYS A N 1
ATOM 3658 C CA . LYS A 1 460 ? -3.846 8.300 14.122 1.00 81.62 460 LYS A CA 1
ATOM 3659 C C . LYS A 1 460 ? -2.913 9.423 13.667 1.00 81.62 460 LYS A C 1
ATOM 3661 O O . LYS A 1 460 ? -2.715 10.402 14.386 1.00 81.62 460 LYS A O 1
ATOM 3666 N N . PHE A 1 461 ? -2.402 9.304 12.448 1.00 73.50 461 PHE A N 1
ATOM 3667 C CA . PHE A 1 461 ? -1.507 10.251 11.784 1.00 73.50 461 PHE A CA 1
ATOM 3668 C C . PHE A 1 461 ? -2.184 10.798 10.514 1.00 73.50 461 PHE A C 1
ATOM 3670 O O . PHE A 1 461 ? -1.846 10.378 9.410 1.00 73.50 461 PHE A O 1
ATOM 3677 N N . PRO A 1 462 ? -3.168 11.713 10.630 1.00 62.19 462 PRO A N 1
ATOM 3678 C CA . PRO A 1 462 ? -4.012 12.142 9.512 1.00 62.19 462 PRO A CA 1
ATOM 3679 C C . PRO A 1 462 ? -3.305 13.115 8.557 1.00 62.19 462 PRO A C 1
ATOM 3681 O O . PRO A 1 462 ? -3.964 13.743 7.733 1.00 62.19 462 PRO A O 1
ATOM 3684 N N . ASP A 1 463 ? -1.982 13.284 8.659 1.00 62.94 463 ASP A N 1
ATOM 3685 C CA . ASP A 1 463 ? -1.213 14.187 7.798 1.00 62.94 463 ASP A CA 1
ATOM 3686 C C . ASP A 1 463 ? -1.481 13.903 6.311 1.00 62.94 463 ASP A C 1
ATOM 3688 O O . ASP A 1 463 ? -1.630 14.841 5.530 1.00 62.94 463 ASP A O 1
ATOM 3692 N N . ALA A 1 464 ? -1.628 12.625 5.942 1.00 51.72 464 ALA A N 1
ATOM 3693 C CA . ALA A 1 464 ? -1.966 12.184 4.589 1.00 51.72 464 ALA A CA 1
ATOM 3694 C C . ALA A 1 464 ? -3.381 12.607 4.145 1.00 51.72 464 ALA A C 1
ATOM 3696 O O . ALA A 1 464 ? -3.595 12.889 2.971 1.00 51.72 464 ALA A O 1
ATOM 3697 N N . ALA A 1 465 ? -4.338 12.675 5.079 1.00 55.06 465 ALA A N 1
ATOM 3698 C CA . ALA A 1 465 ? -5.738 13.020 4.819 1.00 55.06 465 ALA A CA 1
ATOM 3699 C C . ALA A 1 465 ? -5.989 14.537 4.708 1.00 55.06 465 ALA A C 1
ATOM 3701 O O . ALA A 1 465 ? -7.064 14.956 4.285 1.00 55.06 465 ALA A O 1
ATOM 3702 N N . ILE A 1 466 ? -5.014 15.366 5.096 1.00 55.62 466 ILE A N 1
ATOM 3703 C CA . ILE A 1 466 ? -5.103 16.828 5.028 1.00 55.62 466 ILE A CA 1
ATOM 3704 C C . ILE A 1 466 ? -4.406 17.302 3.743 1.00 55.62 466 ILE A C 1
ATOM 3706 O O . ILE A 1 466 ? -3.244 16.938 3.543 1.00 55.62 466 ILE A O 1
ATOM 3710 N N . PRO A 1 467 ? -5.037 18.137 2.895 1.00 49.31 467 PRO A N 1
ATOM 3711 C CA . PRO A 1 467 ? -4.377 18.741 1.735 1.00 49.31 467 PRO A CA 1
ATOM 3712 C C . PRO A 1 467 ? -3.098 19.509 2.127 1.00 49.31 467 PRO A C 1
ATOM 3714 O O . PRO A 1 467 ? -3.113 20.188 3.159 1.00 49.31 467 PRO A O 1
ATOM 3717 N N . PRO A 1 468 ? -1.997 19.451 1.347 1.00 47.97 468 PRO A N 1
ATOM 3718 C CA . PRO A 1 468 ? -0.708 20.060 1.689 1.00 47.97 468 PRO A CA 1
ATOM 3719 C C . PRO A 1 468 ? -0.782 21.523 2.130 1.00 47.97 468 PRO A C 1
ATOM 3721 O O . PRO A 1 468 ? -0.164 21.876 3.138 1.00 47.97 468 PRO A O 1
ATOM 3724 N N . ASP A 1 469 ? -1.597 22.330 1.449 1.00 44.06 469 ASP A N 1
ATOM 3725 C CA . ASP A 1 469 ? -1.783 23.760 1.735 1.00 44.06 469 ASP A CA 1
ATOM 3726 C C . ASP A 1 469 ? -2.381 24.012 3.128 1.00 44.06 469 ASP A C 1
ATOM 3728 O O . ASP A 1 469 ? -2.179 25.062 3.734 1.00 44.06 469 ASP A O 1
ATOM 3732 N N . LEU A 1 470 ? -3.079 23.015 3.680 1.00 47.91 470 LEU A N 1
ATOM 3733 C CA . LEU A 1 470 ? -3.721 23.065 4.990 1.00 47.91 470 LEU A CA 1
ATOM 3734 C C . LEU A 1 470 ? -2.892 22.372 6.085 1.00 47.91 470 LEU A C 1
ATOM 3736 O O . LEU A 1 470 ? -3.149 22.603 7.271 1.00 47.91 470 LEU A O 1
ATOM 3740 N N . ARG A 1 471 ? -1.860 21.585 5.731 1.00 57.84 471 ARG A N 1
ATOM 3741 C CA . ARG A 1 471 ? -1.016 20.828 6.685 1.00 57.84 471 ARG A CA 1
ATOM 3742 C C . ARG A 1 471 ? -0.200 21.717 7.629 1.00 57.84 471 ARG A C 1
ATOM 3744 O O . ARG A 1 471 ? 0.138 21.270 8.720 1.00 57.84 471 ARG A O 1
ATOM 3751 N N . GLN A 1 472 ? 0.111 22.953 7.237 1.00 48.81 472 GLN A N 1
ATOM 3752 C CA . GLN A 1 472 ? 0.871 23.920 8.053 1.00 48.81 472 GLN A CA 1
ATOM 3753 C C . GLN A 1 472 ? -0.026 24.922 8.806 1.00 48.81 472 GLN A C 1
ATOM 3755 O O . GLN A 1 472 ? 0.466 25.885 9.389 1.00 48.81 472 GLN A O 1
ATOM 3760 N N . THR A 1 473 ? -1.349 24.726 8.792 1.00 57.56 473 THR A N 1
ATOM 3761 C CA . THR A 1 473 ? -2.321 25.714 9.289 1.00 57.56 473 THR A CA 1
ATOM 3762 C C . THR A 1 473 ? -3.047 25.245 10.554 1.00 57.56 473 THR A C 1
ATOM 3764 O O . THR A 1 473 ? -2.922 24.098 10.989 1.00 57.56 473 THR A O 1
ATOM 3767 N N . PHE A 1 474 ? -3.888 26.116 11.125 1.00 53.94 474 PHE A N 1
ATOM 3768 C CA . PHE A 1 474 ? -4.819 25.759 12.201 1.00 53.94 474 PHE A CA 1
ATOM 3769 C C . PHE A 1 474 ? -5.763 24.596 11.825 1.00 53.94 474 PHE A C 1
ATOM 3771 O O . PHE A 1 474 ? -6.243 23.894 12.714 1.00 53.94 474 PHE A O 1
ATOM 3778 N N . VAL A 1 475 ? -5.988 24.347 10.526 1.00 57.44 475 VAL A N 1
ATOM 3779 C CA . VAL A 1 475 ? -6.846 23.262 10.024 1.00 57.44 475 VAL A CA 1
ATOM 3780 C C . VAL A 1 475 ? -6.278 21.887 10.372 1.00 57.44 475 VAL A C 1
ATOM 3782 O O . VAL A 1 475 ? -7.043 21.001 10.748 1.00 57.44 475 VAL A O 1
ATOM 3785 N N . LYS A 1 476 ? -4.948 21.708 10.366 1.00 64.19 476 LYS A N 1
ATOM 3786 C CA . LYS A 1 476 ? -4.326 20.457 10.831 1.00 64.19 476 LYS A CA 1
ATOM 3787 C C . LYS A 1 476 ? -4.698 20.147 12.278 1.00 64.19 476 LYS A C 1
ATOM 3789 O O . LYS A 1 476 ? -5.025 19.007 12.598 1.00 64.19 476 LYS A O 1
ATOM 3794 N N . ASN A 1 477 ? -4.692 21.162 13.141 1.00 65.44 477 ASN A N 1
ATOM 3795 C CA . ASN A 1 477 ? -5.089 20.988 14.534 1.00 65.44 477 ASN A CA 1
ATOM 3796 C C . ASN A 1 477 ? -6.574 20.640 14.653 1.00 65.44 477 ASN A C 1
ATOM 3798 O O . ASN A 1 477 ? -6.900 19.802 15.478 1.00 65.44 477 ASN A O 1
ATOM 3802 N N . ILE A 1 478 ? -7.451 21.210 13.818 1.00 67.56 478 ILE A N 1
ATOM 3803 C CA . ILE A 1 478 ? -8.882 20.859 13.785 1.00 67.56 478 ILE A CA 1
ATOM 3804 C C . ILE A 1 478 ? -9.082 19.394 13.377 1.00 67.56 478 ILE A C 1
ATOM 3806 O O . ILE A 1 478 ? -9.820 18.677 14.044 1.00 67.56 478 ILE A O 1
ATOM 3810 N N . VAL A 1 479 ? -8.408 18.930 12.321 1.00 69.69 479 VAL A N 1
ATOM 3811 C CA . VAL A 1 479 ? -8.535 17.541 11.845 1.00 69.69 479 VAL A CA 1
ATOM 3812 C C . VAL A 1 479 ? -7.987 16.551 12.872 1.00 69.69 479 VAL A C 1
ATOM 3814 O O . VAL A 1 479 ? -8.640 15.552 13.161 1.00 69.69 479 VAL A O 1
ATOM 3817 N N . ILE A 1 480 ? -6.835 16.850 13.486 1.00 75.00 480 ILE A N 1
ATOM 3818 C CA . ILE A 1 480 ? -6.298 16.028 14.579 1.00 75.00 480 ILE A CA 1
ATOM 3819 C C . ILE A 1 480 ? -7.272 16.004 15.761 1.00 75.00 480 ILE A C 1
ATOM 3821 O O . ILE A 1 480 ? -7.525 14.951 16.336 1.00 75.00 480 ILE A O 1
ATOM 3825 N N . ASP A 1 481 ? -7.847 17.150 16.120 1.00 80.94 481 ASP A N 1
ATOM 3826 C CA . ASP A 1 481 ? -8.797 17.246 17.226 1.00 80.94 481 ASP A CA 1
ATOM 3827 C C . ASP A 1 481 ? -10.101 16.483 16.930 1.00 80.94 481 ASP A C 1
ATOM 3829 O O . ASP A 1 481 ? -10.709 15.926 17.845 1.00 80.94 481 ASP A O 1
ATOM 3833 N N . GLY A 1 482 ? -10.477 16.367 15.653 1.00 84.62 482 GLY A N 1
ATOM 3834 C CA . GLY A 1 482 ? -11.591 15.550 15.170 1.00 84.62 482 GLY A CA 1
ATOM 3835 C C . GLY A 1 482 ? -11.416 14.050 15.415 1.00 84.62 482 GLY A C 1
ATOM 3836 O O . GLY A 1 482 ? -12.413 13.367 15.623 1.00 84.62 482 GLY A O 1
ATOM 3837 N N . ILE A 1 483 ? -10.180 13.540 15.520 1.00 88.38 483 ILE A N 1
ATOM 3838 C CA . ILE A 1 483 ? -9.916 12.129 15.883 1.00 88.38 483 ILE A CA 1
ATOM 3839 C C . ILE A 1 483 ? -10.534 11.780 17.240 1.00 88.38 483 ILE A C 1
ATOM 3841 O O . ILE A 1 483 ? -10.919 10.637 17.470 1.00 88.38 483 ILE A O 1
ATOM 3845 N N . SER A 1 484 ? -10.667 12.761 18.141 1.00 92.69 484 SER A N 1
ATOM 3846 C CA . SER A 1 484 ? -11.267 12.529 19.458 1.00 92.69 484 SER A CA 1
ATOM 3847 C C . SER A 1 484 ? -12.702 11.993 19.398 1.00 92.69 484 SER A C 1
ATOM 3849 O O . SER A 1 484 ? -13.163 11.429 20.388 1.00 92.69 484 SER A O 1
ATOM 3851 N N . ALA A 1 485 ? -13.387 12.168 18.264 1.00 93.00 485 ALA A N 1
ATOM 3852 C CA . ALA A 1 485 ? -14.731 11.672 17.995 1.00 93.00 485 ALA A CA 1
ATOM 3853 C C . ALA A 1 485 ? -14.782 10.183 17.596 1.00 93.00 485 ALA A C 1
ATOM 3855 O O . ALA A 1 485 ? -15.809 9.540 17.802 1.00 93.00 485 ALA A O 1
ATOM 3856 N N . SER A 1 486 ? -13.678 9.591 17.131 1.00 93.44 486 SER A N 1
ATOM 3857 C CA . SER A 1 486 ? -13.572 8.138 16.947 1.00 93.44 486 SER A CA 1
ATOM 3858 C C . SER A 1 486 ? -13.327 7.446 18.290 1.00 93.44 486 SER A C 1
ATOM 3860 O O . SER A 1 486 ? -12.540 7.930 19.113 1.00 93.44 486 SER A O 1
ATOM 3862 N N . TYR A 1 487 ? -13.971 6.300 18.520 1.00 95.19 487 TYR A N 1
ATOM 3863 C CA . TYR A 1 487 ? -13.761 5.513 19.733 1.00 95.19 487 TYR A CA 1
ATOM 3864 C C . TYR A 1 487 ? -12.458 4.696 19.608 1.00 95.19 487 TYR A C 1
ATOM 3866 O O . TYR A 1 487 ? -12.380 3.809 18.755 1.00 95.19 487 TYR A O 1
A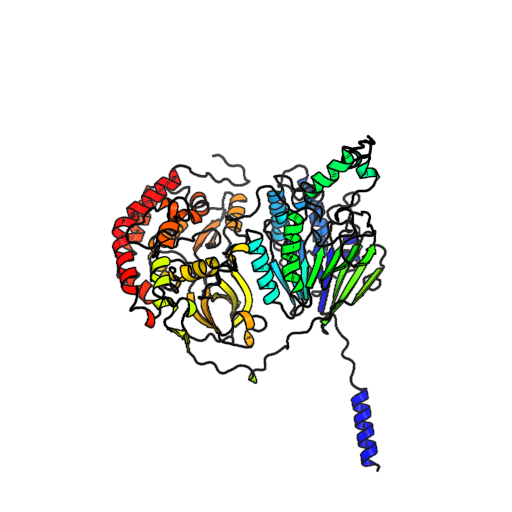TOM 3874 N N . PRO A 1 488 ? -11.422 4.942 20.440 1.00 94.44 488 PRO A N 1
ATOM 3875 C CA . PRO A 1 488 ? -10.044 4.493 20.171 1.00 94.44 488 PRO A CA 1
ATOM 3876 C C . PRO A 1 488 ? -9.865 2.977 20.042 1.00 94.44 488 PRO A C 1
ATOM 3878 O O . PRO A 1 488 ? -8.896 2.506 19.450 1.00 94.44 488 PRO A O 1
ATOM 3881 N N . PHE A 1 489 ? -10.783 2.208 20.617 1.00 94.75 489 PHE A N 1
ATOM 3882 C CA . PHE A 1 489 ? -10.676 0.761 20.755 1.00 94.75 489 PHE A CA 1
ATOM 3883 C C . PHE A 1 489 ? -11.911 0.030 20.201 1.00 94.75 489 PHE A C 1
ATOM 3885 O O . PHE A 1 489 ? -12.125 -1.141 20.520 1.00 94.75 489 PHE A O 1
ATOM 3892 N N . GLY A 1 490 ? -12.723 0.690 19.361 1.00 93.12 490 GLY A N 1
ATOM 3893 C CA . GLY A 1 490 ? -13.998 0.154 18.855 1.00 93.12 490 GLY A CA 1
ATOM 3894 C C . GLY A 1 490 ? -13.857 -1.217 18.194 1.00 93.12 490 GLY A C 1
ATOM 3895 O O . GLY A 1 490 ? -14.630 -2.130 18.485 1.00 93.12 490 GLY A O 1
ATOM 3896 N N . GLY A 1 491 ? -12.774 -1.412 17.435 1.00 92.31 491 GLY A N 1
ATOM 3897 C CA . GLY A 1 491 ? -12.446 -2.685 16.791 1.00 92.31 491 GLY A CA 1
ATOM 3898 C C . GLY A 1 491 ? -12.322 -3.889 17.741 1.00 92.31 491 GLY A C 1
ATOM 3899 O O . GLY A 1 491 ? -12.517 -5.020 17.304 1.00 92.31 491 GLY A O 1
ATOM 3900 N N . LEU A 1 492 ? -12.043 -3.687 19.037 1.00 94.12 492 LEU A N 1
ATOM 3901 C CA . LEU A 1 492 ? -11.988 -4.781 20.022 1.00 94.12 492 LEU A CA 1
ATOM 3902 C C . LEU A 1 492 ? -13.382 -5.325 20.385 1.00 94.12 492 LEU A C 1
ATOM 3904 O O . LEU A 1 492 ? -13.486 -6.464 20.836 1.00 94.12 492 LEU A O 1
ATOM 3908 N N . SER A 1 493 ? -14.450 -4.545 20.177 1.00 93.81 493 SER A N 1
ATOM 3909 C CA . SER A 1 493 ? -15.828 -4.953 20.496 1.00 93.81 493 SER A CA 1
ATOM 3910 C C . SER A 1 493 ? -16.472 -5.845 19.431 1.00 93.81 493 SER A C 1
ATOM 3912 O O . SER A 1 493 ? -17.546 -6.391 19.660 1.00 93.81 493 SER A O 1
ATOM 3914 N N . ILE A 1 494 ? -15.867 -5.992 18.252 1.00 94.12 494 ILE A N 1
ATOM 3915 C CA . ILE A 1 494 ? -16.549 -6.593 17.094 1.00 94.12 494 ILE A CA 1
ATOM 3916 C C . ILE A 1 494 ? -16.742 -8.102 17.251 1.00 94.12 494 ILE A C 1
ATOM 3918 O O . ILE A 1 494 ? -17.755 -8.651 16.818 1.00 94.12 494 ILE A O 1
ATOM 3922 N N . GLU A 1 495 ? -15.793 -8.772 17.903 1.00 93.94 495 GLU A N 1
ATOM 3923 C CA . GLU A 1 495 ? -15.690 -10.230 17.905 1.00 93.94 495 GLU A CA 1
ATOM 3924 C C . GLU A 1 495 ? -16.958 -10.946 18.438 1.00 93.94 495 GLU A C 1
ATOM 3926 O O . GLU A 1 495 ? -17.476 -11.827 17.741 1.00 93.94 495 GLU A O 1
ATOM 3931 N N . PRO A 1 496 ? -17.541 -10.588 19.603 1.00 96.81 496 PRO A N 1
ATOM 3932 C CA . PRO A 1 496 ? -18.763 -11.247 20.080 1.00 96.81 496 PRO A CA 1
ATOM 3933 C C . PRO A 1 496 ? -19.982 -11.019 19.173 1.00 96.81 496 PRO A C 1
ATOM 3935 O O . PRO A 1 496 ? -20.726 -11.963 18.900 1.00 96.81 496 PRO A O 1
ATOM 3938 N N . MET A 1 497 ? -20.159 -9.801 18.645 1.00 97.25 497 MET A N 1
ATOM 3939 C CA . MET A 1 497 ? -21.271 -9.480 17.740 1.00 97.25 497 MET A CA 1
ATOM 3940 C C . MET A 1 497 ? -21.135 -10.203 16.396 1.00 97.25 497 MET A C 1
ATOM 3942 O O . MET A 1 497 ? -22.103 -10.781 15.906 1.00 97.25 497 MET A O 1
ATOM 3946 N N . ALA A 1 498 ? -19.931 -10.244 15.821 1.00 96.62 498 ALA A N 1
ATOM 3947 C CA . ALA A 1 498 ? -19.677 -10.946 14.569 1.00 96.62 498 ALA A CA 1
ATOM 3948 C C . ALA A 1 498 ? -19.911 -12.460 14.702 1.00 96.62 498 ALA A C 1
ATOM 3950 O O . ALA A 1 498 ? -20.544 -13.061 13.832 1.00 96.62 498 ALA A O 1
ATOM 3951 N N . ARG A 1 499 ? -19.518 -13.069 15.833 1.00 96.25 499 ARG A N 1
ATOM 3952 C CA . ARG A 1 499 ? -19.810 -14.482 16.121 1.00 96.25 499 ARG A CA 1
ATOM 3953 C C . ARG A 1 499 ? -21.307 -14.742 16.175 1.00 96.25 499 ARG A C 1
ATOM 3955 O O . ARG A 1 499 ? -21.782 -15.678 15.537 1.00 96.25 499 ARG A O 1
ATOM 3962 N N . ALA A 1 500 ? -22.045 -13.907 16.905 1.00 97.56 500 ALA A N 1
ATOM 3963 C CA . ALA A 1 500 ? -23.493 -14.025 17.003 1.00 97.56 500 ALA A CA 1
ATOM 3964 C C . ALA A 1 500 ? -24.162 -13.848 15.627 1.00 97.56 500 ALA A C 1
ATOM 3966 O O . ALA A 1 500 ? -25.028 -14.634 15.250 1.00 97.56 500 ALA A O 1
ATOM 3967 N N . ALA A 1 501 ? -23.719 -12.880 14.822 1.00 96.38 501 ALA A N 1
ATOM 3968 C CA . ALA A 1 501 ? -24.245 -12.638 13.479 1.00 96.38 501 ALA A CA 1
ATOM 3969 C C . ALA A 1 501 ? -23.844 -13.716 12.446 1.00 96.38 501 ALA A C 1
ATOM 3971 O O . ALA A 1 501 ? -24.475 -13.820 11.391 1.00 96.38 501 ALA A O 1
ATOM 3972 N N . GLY A 1 502 ? -22.840 -14.548 12.746 1.00 95.25 502 GLY A N 1
ATOM 3973 C CA . GLY A 1 502 ? -22.276 -15.519 11.806 1.00 95.25 502 GLY A CA 1
ATOM 3974 C C . GLY A 1 502 ? -21.460 -14.856 10.695 1.00 95.25 502 GLY A C 1
ATOM 3975 O O . GLY A 1 502 ? -21.492 -15.320 9.556 1.00 95.25 502 GLY A O 1
ATOM 3976 N N . VAL A 1 503 ? -20.781 -13.755 11.019 1.00 95.62 503 VAL A N 1
ATOM 3977 C CA . VAL A 1 503 ? -19.899 -13.005 10.119 1.00 95.62 503 VAL A CA 1
ATOM 3978 C C . VAL A 1 503 ? -18.451 -13.444 10.384 1.00 95.62 503 VAL A C 1
ATOM 3980 O O . VAL A 1 503 ? -18.025 -13.418 11.545 1.00 95.62 503 VAL A O 1
ATOM 3983 N N . PRO A 1 504 ? -17.686 -13.872 9.358 1.00 92.00 504 PRO A N 1
ATOM 3984 C CA . PRO A 1 504 ? -16.258 -14.155 9.502 1.00 92.00 504 PRO A CA 1
ATOM 3985 C C . PRO A 1 504 ? -15.497 -12.942 10.043 1.00 92.00 504 PRO A C 1
ATOM 3987 O O . PRO A 1 504 ? -15.880 -11.806 9.787 1.00 92.00 504 PRO A O 1
ATOM 3990 N N . MET A 1 505 ? -14.406 -13.162 10.773 1.00 88.12 505 MET A N 1
ATOM 3991 C CA . MET A 1 505 ? -13.625 -12.065 11.344 1.00 88.12 505 MET A CA 1
ATOM 3992 C C . MET A 1 505 ? -12.150 -12.419 11.470 1.00 88.12 505 MET A C 1
ATOM 3994 O O . MET A 1 505 ? -11.788 -13.591 11.580 1.00 88.12 505 MET A O 1
ATOM 3998 N N . LEU A 1 506 ? -11.331 -11.378 11.539 1.00 88.75 506 LEU A N 1
ATOM 3999 C CA . LEU A 1 506 ? -9.924 -11.454 11.899 1.00 88.75 506 LEU A CA 1
ATOM 4000 C C . LEU A 1 506 ? -9.798 -11.126 13.386 1.00 88.75 506 LEU A C 1
ATOM 4002 O O . LEU A 1 506 ? -10.316 -10.099 13.838 1.00 88.75 506 LEU A O 1
ATOM 4006 N N . ARG A 1 507 ? -9.151 -11.995 14.171 1.00 88.19 507 ARG A N 1
ATOM 4007 C CA . ARG A 1 507 ? -8.994 -11.734 15.608 1.00 88.19 507 ARG A CA 1
ATOM 4008 C C . ARG A 1 507 ? -8.000 -10.605 15.819 1.00 88.19 507 ARG A C 1
ATOM 4010 O O . ARG A 1 507 ? -6.971 -10.530 15.150 1.00 88.19 507 ARG A O 1
ATOM 4017 N N . LYS A 1 508 ? -8.305 -9.746 16.789 1.00 91.38 508 LYS A N 1
ATOM 4018 C CA . LYS A 1 508 ? -7.529 -8.546 17.103 1.00 91.38 508 LYS A CA 1
ATOM 4019 C C . LYS A 1 508 ? -7.319 -8.437 18.603 1.00 91.38 508 LYS A C 1
ATOM 4021 O O . LYS A 1 508 ? -8.238 -8.634 19.393 1.00 91.38 508 LYS A O 1
ATOM 4026 N N . LYS A 1 509 ? -6.092 -8.114 19.000 1.00 93.56 509 LYS A N 1
ATOM 4027 C CA . LYS A 1 509 ? -5.722 -7.865 20.397 1.00 93.56 509 LYS A CA 1
ATOM 4028 C C . LYS A 1 509 ? -4.859 -6.621 20.508 1.00 93.56 509 LYS A C 1
ATOM 4030 O O . LYS A 1 509 ? -4.142 -6.267 19.577 1.00 93.56 509 LYS A O 1
ATOM 4035 N N . LEU A 1 510 ? -4.910 -5.973 21.661 1.00 96.38 510 LEU A N 1
ATOM 4036 C CA . LEU A 1 510 ? -4.105 -4.792 21.933 1.00 96.38 510 LEU A CA 1
ATOM 4037 C C . LEU A 1 510 ? -2.706 -5.189 22.419 1.00 96.38 510 LEU A C 1
ATOM 4039 O O . LEU A 1 510 ? -2.577 -6.067 23.273 1.00 96.38 510 LEU A O 1
ATOM 4043 N N . VAL A 1 511 ? -1.671 -4.544 21.884 1.00 97.25 511 VAL A N 1
ATOM 4044 C CA . VAL A 1 511 ? -0.262 -4.793 22.216 1.00 97.25 511 VAL A CA 1
ATOM 4045 C C . VAL A 1 511 ? 0.533 -3.489 22.245 1.00 97.25 511 VAL A C 1
ATOM 4047 O O . VAL A 1 511 ? 0.183 -2.509 21.590 1.00 97.25 511 VAL A O 1
ATOM 4050 N N . TYR A 1 512 ? 1.633 -3.476 22.989 1.00 97.75 512 TYR A N 1
ATOM 4051 C CA . TYR A 1 512 ? 2.622 -2.405 22.948 1.00 97.75 512 TYR A CA 1
ATOM 4052 C C . TYR A 1 512 ? 3.877 -2.884 22.224 1.00 97.75 512 TYR A C 1
ATOM 4054 O O . TYR A 1 512 ? 4.446 -3.907 22.600 1.00 97.75 512 TYR A O 1
ATOM 4062 N N . ILE A 1 513 ? 4.312 -2.146 21.206 1.00 97.38 513 ILE A N 1
ATOM 4063 C CA . ILE A 1 513 ? 5.566 -2.389 20.492 1.00 97.38 513 ILE A CA 1
ATOM 4064 C C . ILE A 1 513 ? 6.676 -1.660 21.261 1.00 97.38 513 ILE A C 1
ATOM 4066 O O . ILE A 1 513 ? 6.700 -0.424 21.250 1.00 97.38 513 ILE A O 1
ATOM 4070 N N . PRO A 1 514 ? 7.580 -2.372 21.957 1.00 95.56 514 PRO A N 1
ATOM 4071 C CA . PRO A 1 514 ? 8.655 -1.719 22.687 1.00 95.56 514 PRO A CA 1
ATOM 4072 C C . PRO A 1 514 ? 9.741 -1.220 21.728 1.00 95.56 514 PRO A C 1
ATOM 4074 O O . PRO A 1 514 ? 9.718 -1.493 20.529 1.00 95.56 514 PRO A O 1
ATOM 4077 N N . ASP A 1 515 ? 10.717 -0.487 22.258 1.00 93.25 515 ASP A N 1
ATOM 4078 C CA . ASP A 1 515 ? 11.926 -0.110 21.523 1.00 93.25 515 ASP A CA 1
ATOM 4079 C C . ASP A 1 515 ? 12.873 -1.311 21.324 1.00 93.25 515 ASP A C 1
ATOM 4081 O O . ASP A 1 515 ? 13.989 -1.355 21.840 1.00 93.25 515 ASP A O 1
ATOM 4085 N N . ASP A 1 516 ? 12.377 -2.330 20.621 1.00 91.31 516 ASP A N 1
ATOM 4086 C CA . ASP A 1 516 ? 13.061 -3.593 20.382 1.00 91.31 516 ASP A CA 1
ATOM 4087 C C . ASP A 1 516 ? 14.039 -3.470 19.212 1.00 91.31 516 ASP A C 1
ATOM 4089 O O . ASP A 1 516 ? 13.620 -3.199 18.083 1.00 91.31 516 ASP A O 1
ATOM 4093 N N . PRO A 1 517 ? 15.338 -3.725 19.415 1.00 87.38 517 PRO A N 1
ATOM 4094 C CA . PRO A 1 517 ? 16.284 -3.745 18.312 1.00 87.38 517 PRO A CA 1
ATOM 4095 C C . PRO A 1 517 ? 15.940 -4.761 17.205 1.00 87.38 517 PRO A C 1
ATOM 4097 O O . PRO A 1 517 ? 16.316 -4.547 16.053 1.00 87.38 517 PRO A O 1
ATOM 4100 N N . ARG A 1 518 ? 15.202 -5.839 17.516 1.00 88.94 518 ARG A N 1
ATOM 4101 C CA . ARG A 1 518 ? 14.746 -6.848 16.539 1.00 88.94 518 ARG A CA 1
ATOM 4102 C C . ARG A 1 518 ? 13.751 -6.293 15.515 1.00 88.94 518 ARG A C 1
ATOM 4104 O O . ARG A 1 518 ? 13.545 -6.923 14.484 1.00 88.94 518 ARG A O 1
ATOM 4111 N N . LEU A 1 519 ? 13.197 -5.098 15.744 1.00 86.19 519 LEU A N 1
ATOM 4112 C CA . LEU A 1 519 ? 12.447 -4.348 14.729 1.00 86.19 519 LEU A CA 1
ATOM 4113 C C . LEU A 1 519 ? 13.319 -3.955 13.523 1.00 86.19 519 LEU A C 1
ATOM 4115 O O . LEU A 1 519 ? 12.787 -3.608 12.467 1.00 86.19 519 LEU A O 1
ATOM 4119 N N . GLY A 1 520 ? 14.649 -3.987 13.666 1.00 81.38 520 GLY A N 1
ATOM 4120 C CA . GLY A 1 520 ? 15.588 -3.649 12.603 1.00 81.38 520 GLY A CA 1
ATOM 4121 C C . GLY A 1 520 ? 15.322 -2.249 12.054 1.00 81.38 520 GLY A C 1
ATOM 4122 O O . GLY A 1 520 ? 15.145 -1.295 12.811 1.00 81.38 520 GLY A O 1
ATOM 4123 N N . ARG A 1 521 ? 15.230 -2.131 10.726 1.00 75.44 521 ARG A N 1
ATOM 4124 C CA . ARG A 1 521 ? 14.929 -0.862 10.041 1.00 75.44 521 ARG A CA 1
ATOM 4125 C C . ARG A 1 521 ? 13.579 -0.240 10.422 1.00 75.44 521 ARG A C 1
ATOM 4127 O O . ARG A 1 521 ? 13.414 0.964 10.294 1.00 75.44 521 ARG A O 1
ATOM 4134 N N . PHE A 1 522 ? 12.624 -1.032 10.917 1.00 81.44 522 PHE A N 1
ATOM 4135 C CA . PHE A 1 522 ? 11.295 -0.543 11.300 1.00 81.44 522 PHE A CA 1
ATOM 4136 C C . PHE A 1 522 ? 11.272 0.079 12.704 1.00 81.44 522 PHE A C 1
ATOM 4138 O O . PHE A 1 522 ? 10.279 0.697 13.095 1.00 81.44 522 PHE A O 1
ATOM 4145 N N . ARG A 1 523 ? 12.359 -0.062 13.477 1.00 85.81 523 ARG A N 1
ATOM 4146 C CA . ARG A 1 523 ? 12.438 0.382 14.873 1.00 85.81 523 ARG A CA 1
ATOM 4147 C C . ARG A 1 523 ? 12.104 1.859 15.036 1.00 85.81 523 ARG A C 1
ATOM 4149 O O . ARG A 1 523 ? 11.321 2.199 15.911 1.00 85.81 523 ARG A O 1
ATOM 4156 N N . ASP A 1 524 ? 12.637 2.734 14.190 1.00 79.75 524 ASP A N 1
ATOM 4157 C CA . ASP A 1 524 ? 12.419 4.179 14.336 1.00 79.75 524 ASP A CA 1
ATOM 4158 C C . ASP A 1 524 ? 10.973 4.614 14.098 1.00 79.75 524 ASP A C 1
ATOM 4160 O O . ASP A 1 524 ? 10.538 5.623 14.653 1.00 79.75 524 ASP A O 1
ATOM 4164 N N . VAL A 1 525 ? 10.221 3.832 13.325 1.00 78.94 525 VAL A N 1
ATOM 4165 C CA . VAL A 1 525 ? 8.819 4.113 13.013 1.00 78.94 525 VAL A CA 1
ATOM 4166 C C . VAL A 1 525 ? 7.880 3.537 14.074 1.00 78.94 525 VAL A C 1
ATOM 4168 O O . VAL A 1 525 ? 6.882 4.181 14.395 1.00 78.94 525 VAL A O 1
ATOM 4171 N N . PHE A 1 526 ? 8.188 2.348 14.608 1.00 89.38 526 PHE A N 1
ATOM 4172 C CA . PHE A 1 526 ? 7.263 1.568 15.441 1.00 89.38 526 PHE A CA 1
ATOM 4173 C C . PHE A 1 526 ? 7.665 1.437 16.916 1.00 89.38 526 PHE A C 1
ATOM 4175 O O . PHE A 1 526 ? 6.854 0.965 17.715 1.00 89.38 526 PHE A O 1
ATOM 4182 N N . LYS A 1 527 ? 8.869 1.859 17.325 1.00 91.62 527 LYS A N 1
ATOM 4183 C CA . LYS A 1 527 ? 9.260 1.828 18.743 1.00 91.62 527 LYS A CA 1
ATOM 4184 C C . LYS A 1 527 ? 8.282 2.619 19.601 1.00 91.62 527 LYS A C 1
ATOM 4186 O O . LYS A 1 527 ? 7.821 3.692 19.221 1.00 91.62 527 LYS A O 1
ATOM 4191 N N . ASN A 1 528 ? 8.011 2.100 20.791 1.00 93.69 528 ASN A N 1
ATOM 4192 C CA . ASN A 1 528 ? 7.145 2.718 21.791 1.00 93.69 528 ASN A CA 1
ATOM 4193 C C . ASN A 1 528 ? 5.724 3.036 21.297 1.00 93.69 528 ASN A C 1
ATOM 4195 O O . ASN A 1 528 ? 5.142 4.056 21.666 1.00 93.69 528 ASN A O 1
ATOM 4199 N N . THR A 1 529 ? 5.166 2.162 20.460 1.00 94.81 529 THR A N 1
ATOM 4200 C CA . THR A 1 529 ? 3.865 2.383 19.817 1.00 94.81 529 THR A CA 1
ATOM 4201 C C . THR A 1 529 ? 2.791 1.487 20.424 1.00 94.81 529 THR A C 1
ATOM 4203 O O . THR A 1 529 ? 2.959 0.270 20.516 1.00 94.81 529 THR A O 1
ATOM 4206 N N . LEU A 1 530 ? 1.651 2.075 20.798 1.00 96.75 530 LEU A N 1
ATOM 4207 C CA . LEU A 1 530 ? 0.435 1.314 21.081 1.00 96.75 530 LEU A CA 1
ATOM 4208 C C . LEU A 1 530 ? -0.188 0.844 19.762 1.00 96.75 530 LEU A C 1
ATOM 4210 O O . LEU A 1 530 ? -0.491 1.665 18.891 1.00 96.75 530 LEU A O 1
ATOM 4214 N N . ALA A 1 531 ? -0.404 -0.461 19.628 1.00 95.69 531 ALA A N 1
ATOM 4215 C CA . ALA A 1 531 ? -0.890 -1.066 18.399 1.00 95.69 531 ALA A CA 1
ATOM 4216 C C . ALA A 1 531 ? -1.973 -2.124 18.646 1.00 95.69 531 ALA A C 1
ATOM 4218 O O . ALA A 1 531 ? -2.082 -2.719 19.717 1.00 95.69 531 ALA A O 1
ATOM 4219 N N . THR A 1 532 ? -2.759 -2.387 17.611 1.00 94.50 532 THR A N 1
ATOM 4220 C CA . THR A 1 532 ? -3.581 -3.593 17.503 1.00 94.50 532 THR A CA 1
ATOM 4221 C C . THR A 1 532 ? -2.820 -4.631 16.689 1.00 94.50 532 THR A C 1
ATOM 4223 O O . THR A 1 532 ? -2.246 -4.306 15.655 1.00 94.50 532 THR A O 1
ATOM 4226 N N . MET A 1 533 ? -2.778 -5.868 17.176 1.00 94.75 533 MET A N 1
ATOM 4227 C CA . MET A 1 533 ? -2.266 -7.030 16.457 1.00 94.75 533 MET A CA 1
ATOM 4228 C C . MET A 1 533 ? -3.462 -7.802 15.910 1.00 94.75 533 MET A C 1
ATOM 4230 O O . MET A 1 533 ? -4.220 -8.380 16.691 1.00 94.75 533 MET A O 1
ATOM 4234 N N . GLU A 1 534 ? -3.638 -7.765 14.594 1.00 91.81 534 GLU A N 1
ATOM 4235 C CA . GLU A 1 534 ? -4.733 -8.392 13.850 1.00 91.81 534 GLU A CA 1
ATOM 4236 C C . GLU A 1 534 ? -4.196 -9.544 12.991 1.00 91.81 534 GLU A C 1
ATOM 4238 O O . GLU A 1 534 ? -3.096 -9.461 12.442 1.00 91.81 534 GLU A O 1
ATOM 4243 N N . GLU A 1 535 ? -4.955 -10.627 12.877 1.00 89.88 535 GLU A N 1
ATOM 4244 C CA . GLU A 1 535 ? -4.665 -11.706 11.926 1.00 89.88 535 GLU A CA 1
ATOM 4245 C C . GLU A 1 535 ? -4.795 -11.209 10.483 1.00 89.88 535 GLU A C 1
ATOM 4247 O O . GLU A 1 535 ? -5.725 -10.476 10.168 1.00 89.88 535 GLU A O 1
ATOM 4252 N N . ARG A 1 536 ? -3.885 -11.609 9.588 1.00 84.50 536 ARG A N 1
ATOM 4253 C CA . ARG A 1 536 ? -3.997 -11.272 8.156 1.00 84.50 536 ARG A CA 1
ATOM 4254 C C . ARG A 1 536 ? -5.022 -12.128 7.424 1.00 84.50 536 ARG A C 1
ATOM 4256 O O . ARG A 1 536 ? -5.698 -11.619 6.536 1.00 84.50 536 ARG A O 1
ATOM 4263 N N . GLU A 1 537 ? -5.118 -13.391 7.819 1.00 81.19 537 GLU A N 1
ATOM 4264 C CA . GLU A 1 537 ? -6.044 -14.385 7.289 1.00 81.19 537 GLU A CA 1
ATOM 4265 C C . GLU A 1 537 ? -6.547 -15.268 8.448 1.00 81.19 537 GLU A C 1
ATOM 4267 O O . GLU A 1 537 ? -5.815 -15.470 9.427 1.00 81.19 537 GLU A O 1
ATOM 4272 N N . PRO A 1 538 ? -7.780 -15.803 8.382 1.00 76.25 538 PRO A N 1
ATOM 4273 C CA . PRO A 1 538 ? -8.241 -16.819 9.325 1.00 76.25 538 PRO A CA 1
ATOM 4274 C C . PRO A 1 538 ? -7.382 -18.092 9.262 1.00 76.25 538 PRO A C 1
ATOM 4276 O O . PRO A 1 538 ? -7.023 -18.531 8.176 1.00 76.25 538 PRO A O 1
ATOM 4279 N N . ASP A 1 539 ? -7.157 -18.751 10.407 1.00 67.00 539 ASP A N 1
ATOM 4280 C CA . ASP A 1 539 ? -6.318 -19.967 10.534 1.00 67.00 539 ASP A CA 1
ATOM 4281 C C . ASP A 1 539 ? -6.666 -21.105 9.556 1.00 67.00 539 ASP A C 1
ATOM 4283 O O . ASP A 1 539 ? -5.849 -21.982 9.285 1.00 67.00 539 ASP A O 1
ATOM 4287 N N . THR A 1 540 ? -7.905 -21.140 9.070 1.00 66.69 540 THR A N 1
ATOM 4288 C CA . THR A 1 540 ? -8.430 -22.203 8.210 1.00 66.69 540 THR A CA 1
ATOM 4289 C C . THR A 1 540 ? -8.235 -21.942 6.718 1.00 66.69 540 THR A C 1
ATOM 4291 O O . THR A 1 540 ? -8.573 -22.810 5.910 1.00 66.69 540 THR A O 1
ATOM 4294 N N . LEU A 1 541 ? -7.725 -20.772 6.332 1.00 72.38 541 LEU A N 1
ATOM 4295 C CA . LEU A 1 541 ? -7.590 -20.354 4.940 1.00 72.38 541 LEU A CA 1
ATOM 4296 C C . LEU A 1 541 ? -6.115 -20.242 4.549 1.00 72.38 541 LEU A C 1
ATOM 4298 O O . LEU A 1 541 ? -5.272 -19.873 5.355 1.00 72.38 541 LEU A O 1
ATOM 4302 N N . LYS A 1 542 ? -5.812 -20.621 3.301 1.00 66.31 542 LYS A N 1
ATOM 4303 C CA . LYS A 1 542 ? -4.454 -20.550 2.730 1.00 66.31 542 LYS A CA 1
ATOM 4304 C C . LYS A 1 542 ? -4.213 -19.299 1.882 1.00 66.31 542 LYS A C 1
ATOM 4306 O O . LYS A 1 542 ? -3.070 -19.046 1.513 1.00 66.31 542 LYS A O 1
ATOM 4311 N N . LYS A 1 543 ? -5.294 -18.652 1.440 1.00 79.50 543 LYS A N 1
ATOM 4312 C CA . LYS A 1 543 ? -5.277 -17.480 0.568 1.00 79.50 543 LYS A CA 1
ATOM 4313 C C . LYS A 1 543 ? -6.627 -16.777 0.629 1.00 79.50 543 LYS A C 1
ATOM 4315 O O . LYS A 1 543 ? -7.666 -17.440 0.532 1.00 79.50 543 LYS A O 1
ATOM 4320 N N . THR A 1 544 ? -6.599 -15.455 0.717 1.00 87.00 544 THR A N 1
ATOM 4321 C CA . THR A 1 544 ? -7.740 -14.588 0.407 1.00 87.00 544 THR A CA 1
ATOM 4322 C C . THR A 1 544 ? -7.476 -13.768 -0.851 1.00 87.00 544 THR A C 1
ATOM 4324 O O . THR A 1 544 ? -6.337 -13.639 -1.298 1.00 87.00 544 THR A O 1
ATOM 4327 N N . ASP A 1 545 ? -8.549 -13.251 -1.437 1.00 86.19 545 ASP A N 1
ATOM 4328 C CA . ASP A 1 545 ? -8.503 -12.304 -2.544 1.00 86.19 545 ASP A CA 1
ATOM 4329 C C . ASP A 1 545 ? -8.983 -10.928 -2.069 1.00 86.19 545 ASP A C 1
ATOM 4331 O O . ASP A 1 545 ? -9.854 -10.826 -1.201 1.00 86.19 545 ASP A O 1
ATOM 4335 N N . ASN A 1 546 ? -8.455 -9.855 -2.650 1.00 84.12 546 ASN A N 1
ATOM 4336 C CA . ASN A 1 546 ? -9.009 -8.520 -2.415 1.00 84.12 546 ASN A CA 1
ATOM 4337 C C . ASN A 1 546 ? -10.246 -8.264 -3.306 1.00 84.12 546 ASN A C 1
ATOM 4339 O O . ASN A 1 546 ? -10.549 -9.033 -4.216 1.00 84.12 546 ASN A O 1
ATOM 4343 N N . THR A 1 547 ? -10.993 -7.187 -3.041 1.00 87.31 547 THR A N 1
ATOM 4344 C CA . THR A 1 547 ? -12.241 -6.891 -3.772 1.00 87.31 547 THR A CA 1
ATOM 4345 C C . THR A 1 547 ? -12.041 -6.732 -5.282 1.00 87.31 547 THR A C 1
ATOM 4347 O O . THR A 1 547 ? -12.852 -7.249 -6.046 1.00 87.31 547 THR A O 1
ATOM 4350 N N . ASP A 1 548 ? -10.964 -6.081 -5.726 1.00 78.62 548 ASP A N 1
ATOM 4351 C CA . ASP A 1 548 ? -10.717 -5.849 -7.156 1.00 78.62 548 ASP A CA 1
ATOM 4352 C C . ASP A 1 548 ? -10.391 -7.169 -7.876 1.00 78.62 548 ASP A C 1
ATOM 4354 O O . ASP A 1 548 ? -10.903 -7.430 -8.968 1.00 78.62 548 ASP A O 1
ATOM 4358 N N . GLU A 1 549 ? -9.639 -8.058 -7.218 1.00 78.94 549 GLU A N 1
ATOM 4359 C CA . GLU A 1 549 ? -9.384 -9.417 -7.703 1.00 78.94 549 GLU A CA 1
ATOM 4360 C C . GLU A 1 549 ? -10.680 -10.224 -7.851 1.00 78.94 549 GLU A C 1
ATOM 4362 O O . GLU A 1 549 ? -10.851 -10.915 -8.855 1.00 78.94 549 GLU A O 1
ATOM 4367 N N . VAL A 1 550 ? -11.607 -10.138 -6.888 1.00 89.38 550 VAL A N 1
ATOM 4368 C CA . VAL A 1 550 ? -12.910 -10.822 -6.981 1.00 89.38 550 VAL A CA 1
ATOM 4369 C C . VAL A 1 550 ? -13.733 -10.283 -8.145 1.00 89.38 550 VAL A C 1
ATOM 4371 O O . VAL A 1 550 ? -14.238 -11.075 -8.939 1.00 89.38 550 VAL A O 1
ATOM 4374 N N . VAL A 1 551 ? -13.814 -8.958 -8.304 1.00 86.75 551 VAL A N 1
ATOM 4375 C CA . VAL A 1 551 ? -14.519 -8.328 -9.433 1.00 86.75 551 VAL A CA 1
ATOM 4376 C C . VAL A 1 551 ? -13.945 -8.809 -10.767 1.00 86.75 551 VAL A C 1
ATOM 4378 O O . VAL A 1 551 ? -14.698 -9.150 -11.677 1.00 86.75 551 VAL A O 1
ATOM 4381 N N . LEU A 1 552 ? -12.618 -8.891 -10.889 1.00 79.06 552 LEU A N 1
ATOM 4382 C CA . LEU A 1 552 ? -11.961 -9.395 -12.095 1.00 79.06 552 LEU A CA 1
ATOM 4383 C C . LEU A 1 552 ? -12.230 -10.876 -12.363 1.00 79.06 552 LEU A C 1
ATOM 4385 O O . LEU A 1 552 ? -12.412 -11.261 -13.519 1.00 79.06 552 LEU A O 1
ATOM 4389 N N . LYS A 1 553 ? -12.237 -11.712 -11.322 1.00 85.25 553 LYS A N 1
ATOM 4390 C CA . LYS A 1 553 ? -12.515 -13.146 -11.465 1.00 85.25 553 LYS A CA 1
ATOM 4391 C C . LYS A 1 553 ? -13.960 -13.393 -11.890 1.00 85.25 553 LYS A C 1
ATOM 4393 O O . LYS A 1 553 ? -14.161 -14.105 -12.867 1.00 85.25 553 LYS A O 1
ATOM 4398 N N . MET A 1 554 ? -14.923 -12.709 -11.272 1.00 89.75 554 MET A N 1
ATOM 4399 C CA . MET A 1 554 ? -16.331 -12.734 -11.698 1.00 89.75 554 MET A CA 1
ATOM 4400 C C . MET A 1 554 ? -16.514 -12.195 -13.123 1.00 89.75 554 MET A C 1
ATOM 4402 O O . MET A 1 554 ? -17.290 -12.724 -13.908 1.00 89.75 554 MET A O 1
ATOM 4406 N N . ALA A 1 555 ? -15.754 -11.167 -13.513 1.00 84.38 555 ALA A N 1
ATOM 4407 C CA . ALA A 1 555 ? -15.780 -10.686 -14.890 1.00 84.38 555 ALA A CA 1
ATOM 4408 C C . ALA A 1 555 ? -15.186 -11.706 -15.880 1.00 84.38 555 ALA A C 1
ATOM 4410 O O . ALA A 1 555 ? -15.460 -11.637 -17.074 1.00 84.38 555 ALA A O 1
ATOM 4411 N N . LYS A 1 556 ? -14.335 -12.635 -15.442 1.00 82.06 556 LYS A N 1
ATOM 4412 C CA . LYS A 1 556 ? -13.712 -13.647 -16.308 1.00 82.06 556 LYS A CA 1
ATOM 4413 C C . LYS A 1 556 ? -14.591 -14.888 -16.473 1.00 82.06 556 LYS A C 1
ATOM 4415 O O . LYS A 1 556 ? -14.605 -15.468 -17.562 1.00 82.06 556 LYS A O 1
ATOM 4420 N N . ASP A 1 557 ? -15.273 -15.296 -15.411 1.00 86.69 557 ASP A N 1
ATOM 4421 C CA . ASP A 1 557 ? -16.038 -16.536 -15.356 1.00 86.69 557 ASP A CA 1
ATOM 4422 C C . ASP A 1 557 ? -17.445 -16.302 -14.809 1.00 86.69 557 ASP A C 1
ATOM 4424 O O . ASP A 1 557 ? -17.600 -15.735 -13.733 1.00 86.69 557 ASP A O 1
ATOM 4428 N N . ASN A 1 558 ? -18.468 -16.728 -15.547 1.00 90.19 558 ASN A N 1
ATOM 4429 C CA . ASN A 1 558 ? -19.859 -16.540 -15.140 1.00 90.19 558 ASN A CA 1
ATOM 4430 C C . ASN A 1 558 ? -20.374 -17.613 -14.176 1.00 90.19 558 ASN A C 1
ATOM 4432 O O . ASN A 1 558 ? -21.469 -17.455 -13.644 1.00 90.19 558 ASN A O 1
ATOM 4436 N N . ASP A 1 559 ? -19.589 -18.665 -13.927 1.00 92.44 559 ASP A N 1
ATOM 4437 C CA . ASP A 1 559 ? -19.836 -19.629 -12.850 1.00 92.44 559 ASP A CA 1
ATOM 4438 C C . ASP A 1 559 ? -19.315 -19.124 -11.478 1.00 92.44 559 ASP A C 1
ATOM 4440 O O . ASP A 1 559 ? -19.554 -19.755 -10.439 1.00 92.44 559 ASP A O 1
ATOM 4444 N N . ASP A 1 560 ? -18.595 -17.994 -11.452 1.00 93.56 560 ASP A N 1
ATOM 4445 C CA . ASP A 1 560 ? -18.086 -17.342 -10.243 1.00 93.56 560 ASP A CA 1
ATOM 4446 C C . ASP A 1 560 ? -19.111 -16.338 -9.681 1.00 93.56 560 ASP A C 1
ATOM 4448 O O . ASP A 1 560 ? -19.500 -15.368 -10.332 1.00 93.56 560 ASP A O 1
ATOM 4452 N N . HIS A 1 561 ? -19.507 -16.521 -8.420 1.00 93.50 561 HIS A N 1
ATOM 4453 C CA . HIS A 1 561 ? -20.539 -15.714 -7.764 1.00 93.50 561 HIS A CA 1
ATOM 4454 C C . HIS A 1 561 ? -20.140 -15.263 -6.361 1.00 93.50 561 HIS A C 1
ATOM 4456 O O . HIS A 1 561 ? -19.297 -15.860 -5.693 1.00 93.50 561 HIS A O 1
ATOM 4462 N N . VAL A 1 562 ? -20.811 -14.227 -5.863 1.00 95.38 562 VAL A N 1
ATOM 4463 C CA . VAL A 1 562 ? -20.673 -13.771 -4.476 1.00 95.38 562 VAL A CA 1
ATOM 4464 C C . VAL A 1 562 ? -21.833 -14.274 -3.630 1.00 95.38 562 VAL A C 1
ATOM 4466 O O . VAL A 1 562 ? -22.996 -14.198 -4.020 1.00 95.38 562 VAL A O 1
ATOM 4469 N N . ASP A 1 563 ? -21.526 -14.735 -2.420 1.00 97.06 563 ASP A N 1
ATOM 4470 C CA . ASP A 1 563 ? -22.517 -14.975 -1.377 1.00 97.06 563 ASP A CA 1
ATOM 4471 C C . ASP A 1 563 ? -23.050 -13.632 -0.845 1.00 97.06 563 ASP A C 1
ATOM 4473 O O . ASP A 1 563 ? -22.607 -13.119 0.190 1.00 97.06 563 ASP A O 1
ATOM 4477 N N . GLN A 1 564 ? -24.017 -13.051 -1.564 1.00 97.38 564 GLN A N 1
ATOM 4478 C CA . GLN A 1 564 ? -24.632 -11.769 -1.202 1.00 97.38 564 GLN A CA 1
ATOM 4479 C C . GLN A 1 564 ? -25.325 -11.821 0.168 1.00 97.38 564 GLN A C 1
ATOM 4481 O O . GLN A 1 564 ? -25.421 -10.810 0.858 1.00 97.38 564 GLN A O 1
ATOM 4486 N N . VAL A 1 565 ? -25.781 -12.996 0.619 1.00 98.12 565 VAL A N 1
ATOM 4487 C CA . VAL A 1 565 ? -26.354 -13.160 1.965 1.00 98.12 565 VAL A CA 1
ATOM 4488 C C . VAL A 1 565 ? -25.284 -12.957 3.038 1.00 98.12 565 VAL A C 1
ATOM 4490 O O . VAL A 1 565 ? -25.544 -12.316 4.060 1.00 98.12 565 VAL A O 1
ATOM 4493 N N . SER A 1 566 ? -24.079 -13.487 2.832 1.00 97.81 566 SER A N 1
ATOM 4494 C CA . SER A 1 566 ? -22.951 -13.236 3.732 1.00 97.81 566 SER A CA 1
ATOM 4495 C C . SER A 1 566 ? -22.509 -11.769 3.698 1.00 97.81 566 SER A C 1
ATOM 4497 O O . SER A 1 566 ? -22.220 -11.207 4.758 1.00 97.81 566 SER A O 1
ATOM 4499 N N . VAL A 1 567 ? -22.558 -11.115 2.530 1.00 98.00 567 VAL A N 1
ATOM 4500 C CA . VAL A 1 567 ? -22.371 -9.654 2.412 1.00 98.00 567 VAL A CA 1
ATOM 4501 C C . VAL A 1 567 ? -23.421 -8.907 3.229 1.00 98.00 567 VAL A C 1
ATOM 4503 O O . VAL A 1 567 ? -23.065 -8.074 4.060 1.00 98.00 567 VAL A O 1
ATOM 4506 N N . LEU A 1 568 ? -24.700 -9.259 3.097 1.00 98.56 568 LEU A N 1
ATOM 4507 C CA . LEU A 1 568 ? -25.783 -8.621 3.838 1.00 98.56 568 LEU A CA 1
ATOM 4508 C C . LEU A 1 568 ? -25.568 -8.734 5.351 1.00 98.56 568 LEU A C 1
ATOM 4510 O O . LEU A 1 568 ? -25.658 -7.733 6.053 1.00 98.56 568 LEU A O 1
ATOM 4514 N N . LYS A 1 569 ? -25.228 -9.919 5.871 1.00 98.44 569 LYS A N 1
ATOM 4515 C CA . LYS A 1 569 ? -24.947 -10.101 7.308 1.00 98.44 569 LYS A CA 1
ATOM 4516 C C . LYS A 1 569 ? -23.817 -9.195 7.798 1.00 98.44 569 LYS A C 1
ATOM 4518 O O . LYS A 1 569 ? -23.941 -8.603 8.869 1.00 98.44 569 LYS A O 1
ATOM 4523 N N . ALA A 1 570 ? -22.740 -9.076 7.022 1.00 97.69 570 ALA A N 1
ATOM 4524 C CA . ALA A 1 570 ? -21.628 -8.195 7.357 1.00 97.69 570 ALA A CA 1
ATOM 4525 C C . ALA A 1 570 ? -22.048 -6.718 7.346 1.00 97.69 570 ALA A C 1
ATOM 4527 O O . ALA A 1 570 ? -21.743 -5.984 8.282 1.00 97.69 570 ALA A O 1
ATOM 4528 N N . ARG A 1 571 ? -22.820 -6.292 6.341 1.00 97.81 571 ARG A N 1
ATOM 4529 C CA . ARG A 1 571 ? -23.302 -4.908 6.226 1.00 97.81 571 ARG A CA 1
ATOM 4530 C C . ARG A 1 571 ? -24.348 -4.547 7.280 1.00 97.81 571 ARG A C 1
ATOM 4532 O O . ARG A 1 571 ? -24.352 -3.411 7.753 1.00 97.81 571 ARG A O 1
ATOM 4539 N N . LEU A 1 572 ? -25.193 -5.490 7.704 1.00 98.44 572 LEU A N 1
ATOM 4540 C CA . LEU A 1 572 ? -26.074 -5.307 8.864 1.00 98.44 572 LEU A CA 1
ATOM 4541 C C . LEU A 1 572 ? -25.247 -5.060 10.128 1.00 98.44 572 LEU A C 1
ATOM 4543 O O . LEU A 1 572 ? -25.527 -4.130 10.878 1.00 98.44 572 LEU A O 1
ATOM 4547 N N . LEU A 1 573 ? -24.193 -5.844 10.338 1.00 98.00 573 LEU A N 1
ATOM 4548 C CA . LEU A 1 573 ? -23.312 -5.659 11.480 1.00 98.00 573 LEU A CA 1
ATOM 4549 C C . LEU A 1 573 ? -22.587 -4.296 11.440 1.00 98.00 573 LEU A C 1
ATOM 4551 O O . LEU A 1 573 ? -22.636 -3.571 12.433 1.00 98.00 573 LEU A O 1
ATOM 4555 N N . ASP A 1 574 ? -22.024 -3.907 10.290 1.00 97.00 574 ASP A N 1
ATOM 4556 C CA . ASP A 1 574 ? -21.386 -2.594 10.081 1.00 97.00 574 ASP A CA 1
ATOM 4557 C C . ASP A 1 574 ? -22.314 -1.420 10.429 1.00 97.00 574 ASP A C 1
ATOM 4559 O O . ASP A 1 574 ? -21.931 -0.467 11.110 1.00 97.00 574 ASP A O 1
ATOM 4563 N N . ASN A 1 575 ? -23.569 -1.500 9.980 1.00 97.56 575 ASN A N 1
ATOM 4564 C CA . ASN A 1 575 ? -24.572 -0.473 10.243 1.00 97.56 575 ASN A CA 1
ATOM 4565 C C . ASN A 1 575 ? -25.093 -0.507 11.688 1.00 97.56 575 ASN A C 1
ATOM 4567 O O . ASN A 1 575 ? -25.628 0.497 12.168 1.00 97.56 575 ASN A O 1
ATOM 4571 N N . PHE A 1 576 ? -24.970 -1.632 12.398 1.00 97.94 576 PHE A N 1
ATOM 4572 C CA . PHE A 1 576 ? -25.414 -1.743 13.787 1.00 97.94 576 PHE A CA 1
ATOM 4573 C C . PHE A 1 576 ? -24.488 -0.973 14.735 1.00 97.94 576 PHE A C 1
ATOM 4575 O O . PHE A 1 576 ? -24.987 -0.204 15.552 1.00 97.94 576 PHE A O 1
ATOM 4582 N N . TYR A 1 577 ? -23.165 -1.088 14.577 1.00 96.06 577 TYR A N 1
ATOM 4583 C CA . TYR A 1 577 ? -22.193 -0.269 15.325 1.00 96.06 577 TYR A CA 1
ATOM 4584 C C . TYR A 1 577 ? -21.830 1.067 14.654 1.00 96.06 577 TYR A C 1
ATOM 4586 O O . TYR A 1 577 ? -21.024 1.823 15.196 1.00 96.06 577 TYR A O 1
ATOM 4594 N N . MET A 1 578 ? -22.436 1.359 13.499 1.00 95.50 578 MET A N 1
ATOM 4595 C CA . MET A 1 578 ? -22.271 2.590 12.720 1.00 95.50 578 MET A CA 1
ATOM 4596 C C . MET A 1 578 ? -20.813 2.939 12.398 1.00 95.50 578 MET A C 1
ATOM 4598 O O . MET A 1 578 ? -20.339 4.030 12.708 1.00 95.50 578 MET A O 1
ATOM 4602 N N . ASP A 1 579 ? -20.125 2.039 11.706 1.00 94.31 579 ASP A N 1
ATOM 4603 C CA . ASP A 1 579 ? -18.858 2.377 11.054 1.00 94.31 579 ASP A CA 1
ATOM 4604 C C . ASP A 1 579 ? -19.132 3.124 9.744 1.00 94.31 579 ASP A C 1
ATOM 4606 O O . ASP A 1 579 ? -19.774 2.596 8.830 1.00 94.31 579 ASP A O 1
ATOM 4610 N N . PHE A 1 580 ? -18.702 4.385 9.694 1.00 89.25 580 PHE A N 1
ATOM 4611 C CA . PHE A 1 580 ? -18.994 5.290 8.587 1.00 89.25 580 PHE A CA 1
ATOM 4612 C C . PHE A 1 580 ? -18.039 5.126 7.397 1.00 89.25 580 PHE A C 1
ATOM 4614 O O . PHE A 1 580 ? -18.355 5.627 6.324 1.00 89.25 580 PHE A O 1
ATOM 4621 N N . ASP A 1 581 ? -16.890 4.459 7.548 1.00 87.44 581 ASP A N 1
ATOM 4622 C CA . ASP A 1 581 ? -15.798 4.477 6.558 1.00 87.44 581 ASP A CA 1
ATOM 4623 C C . ASP A 1 581 ? -15.733 3.189 5.727 1.00 87.44 581 ASP A C 1
ATOM 4625 O O . ASP A 1 581 ? -14.670 2.762 5.293 1.00 87.44 581 ASP A O 1
ATOM 4629 N N . ARG A 1 582 ? -16.872 2.524 5.504 1.00 91.06 582 ARG A N 1
ATOM 4630 C CA . ARG A 1 582 ? -16.899 1.228 4.808 1.00 91.06 582 ARG A CA 1
ATOM 4631 C C . ARG A 1 582 ? -16.645 1.383 3.305 1.00 91.06 582 ARG A C 1
ATOM 4633 O O . ARG A 1 582 ? -17.441 2.019 2.621 1.00 91.06 582 ARG A O 1
ATOM 4640 N N . HIS A 1 583 ? -15.571 0.778 2.785 1.00 87.81 583 HIS A N 1
ATOM 4641 C CA . HIS A 1 583 ? -15.199 0.807 1.356 1.00 87.81 583 HIS A CA 1
ATOM 4642 C C . HIS A 1 583 ? -14.494 -0.492 0.892 1.00 87.81 583 HIS A C 1
ATOM 4644 O O . HIS A 1 583 ? -14.148 -1.348 1.705 1.00 87.81 583 HIS A O 1
ATOM 4650 N N . GLU A 1 584 ? -14.259 -0.658 -0.415 1.00 85.06 584 GLU A N 1
ATOM 4651 C CA . GLU A 1 584 ? -13.806 -1.900 -1.080 1.00 85.06 584 GLU A CA 1
ATOM 4652 C C . GLU A 1 584 ? -12.489 -2.460 -0.515 1.00 85.06 584 GLU A C 1
ATOM 4654 O O . GLU A 1 584 ? -12.289 -3.672 -0.450 1.00 85.06 584 GLU A O 1
ATOM 4659 N N . GLY A 1 585 ? -11.604 -1.574 -0.054 1.00 80.50 585 GLY A N 1
ATOM 4660 C CA . GLY A 1 585 ? -10.303 -1.919 0.522 1.00 80.50 585 GLY A CA 1
ATOM 4661 C C . GLY A 1 585 ? -10.369 -2.534 1.923 1.00 80.50 585 GLY A C 1
ATOM 4662 O O . GLY A 1 585 ? -9.350 -3.020 2.410 1.00 80.50 585 GLY A O 1
ATOM 4663 N N . GLN A 1 586 ? -11.538 -2.539 2.569 1.00 88.88 586 GLN A N 1
ATOM 4664 C CA . GLN A 1 586 ? -11.753 -3.054 3.929 1.00 88.88 586 GLN A CA 1
ATOM 4665 C C . GLN A 1 586 ? -12.353 -4.466 3.956 1.00 88.88 586 GLN A C 1
ATOM 4667 O O . GLN A 1 586 ? -12.920 -4.905 4.964 1.00 88.88 586 GLN A O 1
ATOM 4672 N N . TRP A 1 587 ? -12.201 -5.188 2.849 1.00 90.88 587 TRP A N 1
ATOM 4673 C CA . TRP A 1 587 ? -12.682 -6.549 2.678 1.00 90.88 587 TRP A CA 1
ATOM 4674 C C . TRP A 1 587 ? -11.549 -7.428 2.160 1.00 90.88 587 TRP A C 1
ATOM 4676 O O . TRP A 1 587 ? -10.777 -7.029 1.290 1.00 90.88 587 TRP A O 1
ATOM 4686 N N . GLU A 1 588 ? -11.436 -8.609 2.746 1.00 91.12 588 GLU A N 1
ATOM 4687 C CA . GLU A 1 588 ? -10.787 -9.765 2.136 1.00 91.12 588 GLU A CA 1
ATOM 4688 C C . GLU A 1 588 ? -11.890 -10.744 1.740 1.00 91.12 588 GLU A C 1
ATOM 4690 O O . GLU A 1 588 ? -12.962 -10.761 2.347 1.00 91.12 588 GLU A O 1
ATOM 4695 N N . TRP A 1 589 ? -11.639 -11.575 0.743 1.00 93.56 589 TRP A N 1
ATOM 4696 C CA . TRP A 1 589 ? -12.610 -12.525 0.229 1.00 93.56 589 TRP A CA 1
ATOM 4697 C C . TRP A 1 589 ? -12.038 -13.924 0.282 1.00 93.56 589 TRP A C 1
ATOM 4699 O O . TRP A 1 589 ? -10.949 -14.204 -0.216 1.00 93.56 589 TRP A O 1
ATOM 4709 N N . ALA A 1 590 ? -12.794 -14.819 0.896 1.00 93.19 590 ALA A N 1
ATOM 4710 C CA . ALA A 1 590 ? -12.491 -16.233 0.881 1.00 93.19 590 ALA A CA 1
ATOM 4711 C C . ALA A 1 590 ? -13.384 -16.942 -0.130 1.00 93.19 590 ALA A C 1
ATOM 4713 O O . ALA A 1 590 ? -14.464 -16.462 -0.474 1.00 93.19 590 ALA A O 1
ATOM 4714 N N . THR A 1 591 ? -12.929 -18.096 -0.603 1.00 92.12 591 THR A N 1
ATOM 4715 C CA . THR A 1 591 ? -13.589 -18.833 -1.680 1.00 92.12 591 THR A CA 1
ATOM 4716 C C . THR A 1 591 ? -14.028 -20.214 -1.235 1.00 92.12 591 THR A C 1
ATOM 4718 O O . THR A 1 591 ? -13.394 -20.860 -0.398 1.00 92.12 591 THR A O 1
ATOM 4721 N N . ARG A 1 592 ? -15.133 -20.680 -1.818 1.00 91.75 592 ARG A N 1
ATOM 4722 C CA . ARG A 1 592 ? -15.565 -22.079 -1.785 1.00 91.75 592 ARG A CA 1
ATOM 4723 C C . ARG A 1 592 ? -15.750 -22.556 -3.213 1.00 91.75 592 ARG A C 1
ATOM 4725 O O . ARG A 1 592 ? -16.425 -21.894 -3.994 1.00 91.75 592 ARG A O 1
ATOM 4732 N N . ASP A 1 593 ? -15.149 -23.690 -3.533 1.00 89.88 593 ASP A N 1
ATOM 4733 C CA . ASP A 1 593 ? -15.288 -24.321 -4.842 1.00 89.88 593 ASP A CA 1
ATOM 4734 C C . ASP A 1 593 ? -16.657 -25.011 -4.949 1.00 89.88 593 ASP A C 1
ATOM 4736 O O . ASP A 1 593 ? -17.081 -25.704 -4.018 1.00 89.88 593 ASP A O 1
ATOM 4740 N N . THR A 1 594 ? -17.361 -24.799 -6.060 1.00 90.69 594 THR A N 1
ATOM 4741 C CA . THR A 1 594 ? -18.651 -25.443 -6.358 1.00 90.69 594 THR A CA 1
ATOM 4742 C C . THR A 1 594 ? -18.517 -26.634 -7.313 1.00 90.69 594 THR A C 1
ATOM 4744 O O . THR A 1 594 ? -19.504 -27.315 -7.588 1.00 90.69 594 THR A O 1
ATOM 4747 N N . GLY A 1 595 ? -17.314 -26.895 -7.830 1.00 88.19 595 GLY A N 1
ATOM 4748 C CA . GLY A 1 595 ? -17.017 -27.863 -8.886 1.00 88.19 595 GLY A CA 1
ATOM 4749 C C . GLY A 1 595 ? -17.249 -27.334 -10.307 1.00 88.19 595 GLY A C 1
ATOM 4750 O O . GLY A 1 595 ? -16.851 -27.999 -11.262 1.00 88.19 595 GLY A O 1
ATOM 4751 N N . LYS A 1 596 ? -17.882 -26.162 -10.453 1.00 88.12 596 LYS A N 1
ATOM 4752 C CA . LYS A 1 596 ? -18.076 -25.456 -11.733 1.00 88.12 596 LYS A CA 1
ATOM 4753 C C . LYS A 1 596 ? -17.408 -24.084 -11.733 1.00 88.12 596 LYS A C 1
ATOM 4755 O O . LYS A 1 596 ? -16.658 -23.779 -12.645 1.00 88.12 596 LYS A O 1
ATOM 4760 N N . GLY A 1 597 ? -17.602 -23.338 -10.652 1.00 90.94 597 GLY A N 1
ATOM 4761 C CA . GLY A 1 597 ? -16.940 -22.066 -10.381 1.00 90.94 597 GLY A CA 1
ATOM 4762 C C . GLY A 1 597 ? -16.757 -21.870 -8.882 1.00 90.94 597 GLY A C 1
ATOM 4763 O O . GLY A 1 597 ? -16.713 -22.834 -8.108 1.00 90.94 597 GLY A O 1
ATOM 4764 N N . LYS A 1 598 ? -16.666 -20.623 -8.437 1.00 93.62 598 LYS A N 1
ATOM 4765 C CA . LYS A 1 598 ? -16.370 -20.279 -7.044 1.00 93.62 598 LYS A CA 1
ATOM 4766 C C . LYS A 1 598 ? -17.457 -19.415 -6.433 1.00 93.62 598 LYS A C 1
ATOM 4768 O O . LYS A 1 598 ? -17.999 -18.522 -7.068 1.00 93.62 598 LYS A O 1
ATOM 4773 N N . ILE A 1 599 ? -17.717 -19.643 -5.149 1.00 95.62 599 ILE A N 1
ATOM 4774 C CA . ILE A 1 599 ? -18.498 -18.730 -4.316 1.00 95.62 599 ILE A CA 1
ATOM 4775 C C . ILE A 1 599 ? -17.541 -17.942 -3.427 1.00 95.62 599 ILE A C 1
ATOM 4777 O O . ILE A 1 599 ? -16.867 -18.519 -2.567 1.00 95.62 599 ILE A O 1
ATOM 4781 N N . TYR A 1 600 ? -17.505 -16.628 -3.621 1.00 95.94 600 TYR A N 1
ATOM 4782 C CA . TYR A 1 600 ? -16.745 -15.688 -2.804 1.00 95.94 600 TYR A CA 1
ATOM 4783 C C . TYR A 1 600 ? -17.598 -15.213 -1.626 1.00 95.94 600 TYR A C 1
ATOM 4785 O O . TYR A 1 600 ? -18.758 -14.840 -1.797 1.00 95.94 600 TYR A O 1
ATOM 4793 N N . TYR A 1 601 ? -17.033 -15.201 -0.420 1.00 95.50 601 TYR A N 1
ATOM 4794 C CA . TYR A 1 601 ? -17.694 -14.670 0.772 1.00 95.50 601 TYR A CA 1
ATOM 4795 C C . TYR A 1 601 ? -16.779 -13.694 1.527 1.00 95.50 601 TYR A C 1
ATOM 4797 O O . TYR A 1 601 ? -15.564 -13.915 1.597 1.00 95.50 601 TYR A O 1
ATOM 4805 N N . PRO A 1 602 ? -17.345 -12.613 2.092 1.00 95.75 602 PRO A N 1
ATOM 4806 C CA . PRO A 1 602 ? -16.556 -11.521 2.638 1.00 95.75 602 PRO A CA 1
ATOM 4807 C C . PRO A 1 602 ? -16.004 -11.829 4.032 1.00 95.75 602 PRO A C 1
ATOM 4809 O O . PRO A 1 602 ? -16.671 -12.418 4.887 1.00 95.75 602 PRO A O 1
ATOM 4812 N N . ILE A 1 603 ? -14.799 -11.331 4.275 1.00 94.44 603 ILE A N 1
ATOM 4813 C CA . ILE A 1 603 ? -14.129 -11.234 5.568 1.00 94.44 603 ILE A CA 1
ATOM 4814 C C . ILE A 1 603 ? -13.861 -9.738 5.802 1.00 94.44 603 ILE A C 1
ATOM 4816 O O . ILE A 1 603 ? -12.927 -9.175 5.224 1.00 94.44 603 ILE A O 1
ATOM 4820 N N . PRO A 1 604 ? -14.688 -9.055 6.612 1.00 93.19 604 PRO A N 1
ATOM 4821 C CA . PRO A 1 604 ? -14.497 -7.643 6.891 1.00 93.19 604 PRO A CA 1
ATOM 4822 C C . PRO A 1 604 ? -13.253 -7.419 7.762 1.00 93.19 604 PRO A C 1
ATOM 4824 O O . PRO A 1 604 ? -13.041 -8.103 8.768 1.00 93.19 604 PRO A O 1
ATOM 4827 N N . LYS A 1 605 ? -12.469 -6.399 7.414 1.00 88.44 605 LYS A N 1
ATOM 4828 C CA . LYS A 1 605 ? -11.342 -5.873 8.198 1.00 88.44 605 LYS A CA 1
ATOM 4829 C C . LYS A 1 605 ? -11.546 -4.382 8.475 1.00 88.44 605 LYS A C 1
ATOM 4831 O O . LYS A 1 605 ? -12.505 -3.781 7.993 1.00 88.44 605 LYS A O 1
ATOM 4836 N N . ASP A 1 606 ? -10.645 -3.797 9.258 1.00 85.25 606 ASP A N 1
ATOM 4837 C CA . ASP A 1 606 ? -10.583 -2.342 9.469 1.00 85.25 606 ASP A CA 1
ATOM 4838 C C . ASP A 1 606 ? -11.826 -1.694 10.121 1.00 85.25 606 ASP A C 1
ATOM 4840 O O . ASP A 1 606 ? -12.272 -0.634 9.708 1.00 85.25 606 ASP A O 1
ATOM 4844 N N . GLN A 1 607 ? -12.419 -2.327 11.143 1.00 89.44 607 GLN A N 1
ATOM 4845 C CA . GLN A 1 607 ? -13.584 -1.769 11.861 1.00 89.44 607 GLN A CA 1
ATOM 4846 C C . GLN A 1 607 ? -13.203 -0.708 12.917 1.00 89.44 607 GLN A C 1
ATOM 4848 O O . GLN A 1 607 ? -13.589 -0.811 14.086 1.00 89.44 607 GLN A O 1
ATOM 4853 N N . ASP A 1 608 ? -12.343 0.250 12.568 1.00 84.69 608 ASP A N 1
ATOM 4854 C CA . ASP A 1 608 ? -11.771 1.199 13.533 1.00 84.69 608 ASP A CA 1
ATOM 4855 C C . ASP A 1 608 ? -12.603 2.477 13.753 1.00 84.69 608 ASP A C 1
ATOM 4857 O O . ASP A 1 608 ? -12.327 3.215 14.702 1.00 84.69 608 ASP A O 1
ATOM 4861 N N . GLN A 1 609 ? -13.656 2.686 12.953 1.00 90.56 609 GLN A N 1
ATOM 4862 C CA . GLN A 1 609 ? -14.601 3.804 13.085 1.00 90.56 609 GLN A CA 1
ATOM 4863 C C . GLN A 1 609 ? -15.927 3.425 13.764 1.00 90.56 609 GLN A C 1
ATOM 4865 O O . GLN A 1 609 ? -16.863 4.226 13.795 1.00 90.56 609 GLN A O 1
ATOM 4870 N N . ALA A 1 610 ? -16.026 2.221 14.336 1.00 94.25 610 ALA A N 1
ATOM 4871 C CA . ALA A 1 610 ? -17.184 1.825 15.132 1.00 94.25 610 ALA A CA 1
ATOM 4872 C C . ALA A 1 610 ? -17.419 2.799 16.304 1.00 94.25 610 ALA A C 1
ATOM 4874 O O . ALA A 1 610 ? -16.476 3.218 16.982 1.00 94.25 610 ALA A O 1
ATOM 4875 N N . PHE A 1 611 ? -18.691 3.116 16.563 1.00 96.62 611 PHE A N 1
ATOM 4876 C CA . PHE A 1 611 ? -19.132 4.039 17.617 1.00 96.62 611 PHE A CA 1
ATOM 4877 C C . PHE A 1 611 ? -18.635 5.484 17.454 1.00 96.62 611 PHE A C 1
ATOM 4879 O O . PHE A 1 611 ? -18.480 6.188 18.445 1.00 96.62 611 PHE A O 1
ATOM 4886 N N . PHE A 1 612 ? -18.370 5.954 16.234 1.00 94.56 612 PHE A N 1
ATOM 4887 C CA . PHE A 1 612 ? -17.982 7.349 16.010 1.00 94.56 612 PHE A CA 1
ATOM 4888 C C . PHE A 1 612 ? -19.043 8.323 16.542 1.00 94.56 612 PHE A C 1
ATOM 4890 O O . PHE A 1 612 ? -20.204 8.263 16.142 1.00 94.56 612 PHE A O 1
ATOM 4897 N N . THR A 1 613 ? -18.658 9.261 17.407 1.00 93.38 613 THR A N 1
ATOM 4898 C CA . THR A 1 613 ? -19.548 10.328 17.884 1.00 93.38 613 THR A CA 1
ATOM 4899 C C . THR A 1 613 ? -19.287 11.625 17.134 1.00 93.38 613 THR A C 1
ATOM 4901 O O . THR A 1 613 ? -18.215 11.838 16.582 1.00 93.38 613 THR A O 1
ATOM 4904 N N . ASN A 1 614 ? -20.261 12.526 17.122 1.00 88.06 614 ASN A N 1
ATOM 4905 C CA . ASN A 1 614 ? -20.103 13.847 16.533 1.00 88.06 614 ASN A CA 1
ATOM 4906 C C . ASN A 1 614 ? -20.670 14.897 17.496 1.00 88.06 614 ASN A C 1
ATOM 4908 O O . ASN A 1 614 ? -21.886 15.060 17.607 1.00 88.06 614 ASN A O 1
ATOM 4912 N N . GLN A 1 615 ? -19.781 15.611 18.191 1.00 89.81 615 GLN A N 1
ATOM 4913 C CA . GLN A 1 615 ? -20.142 16.701 19.097 1.00 89.81 615 GLN A CA 1
ATOM 4914 C C . GLN A 1 615 ? -19.413 18.002 18.723 1.00 89.81 615 GLN A C 1
ATOM 4916 O O . GLN A 1 615 ? -18.398 18.005 18.031 1.00 89.81 615 GLN A O 1
ATOM 4921 N N . GLY A 1 616 ? -19.897 19.127 19.253 1.00 87.81 616 GLY A N 1
ATOM 4922 C CA . GLY A 1 616 ? -19.288 20.445 19.059 1.00 87.81 616 GLY A CA 1
ATOM 4923 C C . GLY A 1 616 ? -19.828 21.209 17.849 1.00 87.81 616 GLY A C 1
ATOM 4924 O O . GLY A 1 616 ? -20.546 20.678 17.002 1.00 87.81 616 GLY A O 1
ATOM 4925 N N . LEU A 1 617 ? -19.497 22.501 17.792 1.00 82.81 617 LEU A N 1
ATOM 4926 C CA . LEU A 1 617 ? -20.031 23.416 16.780 1.00 82.81 617 LEU A CA 1
ATOM 4927 C C . LEU A 1 617 ? -19.567 23.084 15.355 1.00 82.81 617 LEU A C 1
ATOM 4929 O O . LEU A 1 617 ? -20.395 23.068 14.449 1.00 82.81 617 LEU A O 1
ATOM 4933 N N . LEU A 1 618 ? -18.273 22.826 15.131 1.00 77.31 618 LEU A N 1
ATOM 4934 C CA . LEU A 1 618 ? -17.755 22.577 13.777 1.00 77.31 618 LEU A CA 1
ATOM 4935 C C . LEU A 1 618 ? -18.251 21.234 13.220 1.00 77.31 618 LEU A C 1
ATOM 4937 O O . LEU A 1 618 ? -18.788 21.227 12.109 1.00 77.31 618 LEU A O 1
ATOM 4941 N N . PRO A 1 619 ? -18.172 20.116 13.970 1.00 82.31 619 PRO A N 1
ATOM 4942 C CA . PRO A 1 619 ? -18.684 18.834 13.497 1.00 82.31 619 PRO A CA 1
ATOM 4943 C C . PRO A 1 619 ? -20.206 18.832 13.235 1.00 82.31 619 PRO A C 1
ATOM 4945 O O . PRO A 1 619 ? -20.660 18.187 12.285 1.00 82.31 619 PRO A O 1
ATOM 4948 N N . TYR A 1 620 ? -20.988 19.639 13.970 1.00 84.00 620 TYR A N 1
ATOM 4949 C CA . TYR A 1 620 ? -22.422 19.846 13.710 1.00 84.00 620 TYR A CA 1
ATOM 4950 C C . TYR A 1 620 ? -22.712 20.432 12.314 1.00 84.00 620 TYR A C 1
ATOM 4952 O O . TYR A 1 620 ? -23.688 20.043 11.663 1.00 84.00 620 TYR A O 1
ATOM 4960 N N . PHE A 1 621 ? -21.873 21.355 11.831 1.00 76.94 621 PHE A N 1
ATOM 4961 C CA . PHE A 1 621 ? -21.961 21.859 10.455 1.00 76.94 621 PHE A CA 1
ATOM 4962 C C . PHE A 1 621 ? -21.359 20.883 9.443 1.00 76.94 621 PHE A C 1
ATOM 4964 O O . PHE A 1 621 ? -21.849 20.800 8.318 1.00 76.94 621 PHE A O 1
ATOM 4971 N N . ALA A 1 622 ? -20.335 20.122 9.836 1.00 75.38 622 ALA A N 1
ATOM 4972 C CA . ALA A 1 622 ? -19.674 19.187 8.936 1.00 75.38 622 ALA A CA 1
ATOM 4973 C C . ALA A 1 622 ? -20.591 18.034 8.492 1.00 75.38 622 ALA A C 1
ATOM 4975 O O . ALA A 1 622 ? -20.564 17.647 7.325 1.00 75.38 622 ALA A O 1
ATOM 4976 N N . LYS A 1 623 ? -21.466 17.548 9.385 1.00 80.62 623 LYS A N 1
ATOM 4977 C CA . LYS A 1 623 ? -22.387 16.432 9.100 1.00 80.62 623 LYS A CA 1
ATOM 4978 C C . LYS A 1 623 ? -23.580 16.756 8.198 1.00 80.62 623 LYS A C 1
ATOM 4980 O O . LYS A 1 623 ? -24.502 15.954 8.070 1.00 80.62 623 LYS A O 1
ATOM 4985 N N . LYS A 1 624 ? -23.650 17.958 7.626 1.00 83.12 624 LYS A N 1
ATOM 4986 C CA . LYS A 1 624 ? -24.798 18.351 6.802 1.00 83.12 624 LYS A CA 1
ATOM 4987 C C . LYS A 1 624 ? -24.826 17.560 5.483 1.00 83.12 624 LYS A C 1
ATOM 4989 O O . LYS A 1 624 ? -23.761 17.237 4.959 1.00 83.12 624 LYS A O 1
ATOM 4994 N N . PRO A 1 625 ? -26.017 17.308 4.897 1.00 78.12 625 PRO A N 1
ATOM 4995 C CA . PRO A 1 625 ? -26.172 16.528 3.660 1.00 78.12 625 PRO A CA 1
ATOM 4996 C C . PRO A 1 625 ? -25.277 16.948 2.489 1.00 78.12 625 PRO A C 1
ATOM 4998 O O . PRO A 1 625 ? -24.936 16.118 1.654 1.00 78.12 625 PRO A O 1
ATOM 5001 N N . TRP A 1 626 ? -24.901 18.227 2.421 1.00 73.00 626 TRP A N 1
ATOM 5002 C CA . TRP A 1 626 ? -24.095 18.799 1.342 1.00 73.00 626 TRP A CA 1
ATOM 5003 C C . TRP A 1 626 ? -22.578 18.783 1.595 1.00 73.00 626 TRP A C 1
ATOM 5005 O O . TRP A 1 626 ? -21.839 19.244 0.728 1.00 73.00 626 TRP A O 1
ATOM 5015 N N . LEU A 1 627 ? -22.104 18.309 2.756 1.00 73.81 627 LEU A N 1
ATOM 5016 C CA . LEU A 1 627 ? -20.674 18.281 3.087 1.00 73.81 627 LEU A CA 1
ATOM 5017 C C . LEU A 1 627 ? -20.172 16.852 3.347 1.00 73.81 627 LEU A C 1
ATOM 5019 O O . LEU A 1 627 ? -19.757 16.194 2.394 1.00 73.81 627 LEU A O 1
ATOM 5023 N N . VAL A 1 628 ? -20.226 16.370 4.596 1.00 81.00 628 VAL A N 1
ATOM 5024 C CA . VAL A 1 628 ? -19.776 15.019 4.993 1.00 81.00 628 VAL A CA 1
ATOM 5025 C C . VAL A 1 628 ? -20.866 14.321 5.828 1.00 81.00 628 VAL A C 1
ATOM 5027 O O . VAL A 1 628 ? -20.720 14.159 7.042 1.00 81.00 628 VAL A O 1
ATOM 5030 N N . PRO A 1 629 ? -22.022 13.976 5.229 1.00 84.88 629 PRO A N 1
ATOM 5031 C CA . PRO A 1 629 ? -23.169 13.438 5.966 1.00 84.88 629 PRO A CA 1
ATOM 5032 C C . PRO A 1 629 ? -22.935 12.085 6.644 1.00 84.88 629 PRO A C 1
ATOM 5034 O O . PRO A 1 629 ? -23.650 11.741 7.582 1.00 84.88 629 PRO A O 1
ATOM 5037 N N . GLU A 1 630 ? -21.936 11.325 6.209 1.00 87.19 630 GLU A N 1
ATOM 5038 C CA . GLU A 1 630 ? -21.503 10.090 6.858 1.00 87.19 630 GLU A CA 1
ATOM 5039 C C . GLU A 1 630 ? -21.022 10.317 8.306 1.00 87.19 630 GLU A C 1
ATOM 5041 O O . GLU A 1 630 ? -21.159 9.430 9.145 1.00 87.19 630 GLU A O 1
ATOM 5046 N N . PHE A 1 631 ? -20.602 11.539 8.667 1.00 87.25 631 PHE A N 1
ATOM 5047 C CA . PHE A 1 631 ? -20.180 11.899 10.030 1.00 87.25 631 PHE A CA 1
ATOM 5048 C C . PHE A 1 631 ? -21.347 12.195 10.980 1.00 87.25 631 PHE A C 1
ATOM 5050 O O . PHE A 1 631 ? -21.167 12.875 11.985 1.00 87.25 631 PHE A O 1
ATOM 5057 N N . GLN A 1 632 ? -22.566 11.742 10.699 1.00 90.94 632 GLN A N 1
ATOM 5058 C CA . GLN A 1 632 ? -23.747 12.095 11.498 1.00 90.94 632 GLN A CA 1
ATOM 5059 C C . GLN A 1 632 ? -23.699 11.679 12.984 1.00 90.94 632 GLN A C 1
ATOM 5061 O O . GLN A 1 632 ? -24.368 12.325 13.797 1.00 90.94 632 GLN A O 1
ATOM 5066 N N . GLY A 1 633 ? -22.854 10.701 13.330 1.00 91.44 633 GLY A N 1
ATOM 5067 C CA . GLY A 1 633 ? -22.615 10.221 14.693 1.00 91.44 633 GLY A CA 1
ATOM 5068 C C . GLY A 1 633 ? -23.388 8.945 15.043 1.00 91.44 633 GLY A C 1
ATOM 5069 O O . GLY A 1 633 ? -24.344 8.574 14.363 1.00 91.44 633 GLY A O 1
ATOM 5070 N N . PHE A 1 634 ? -22.937 8.270 16.099 1.00 95.50 634 PHE A N 1
ATOM 5071 C CA . PHE A 1 634 ? -23.517 7.052 16.648 1.00 95.50 634 PHE A CA 1
ATOM 5072 C C . PHE A 1 634 ? -24.701 7.374 17.566 1.00 95.50 634 PHE A C 1
ATOM 5074 O O . PHE A 1 634 ? -24.534 8.058 18.574 1.00 95.50 634 PHE A O 1
ATOM 5081 N N . ASP A 1 635 ? -25.884 6.875 17.208 1.00 95.12 635 ASP A N 1
ATOM 5082 C CA . ASP A 1 635 ? -27.138 7.132 17.923 1.00 95.12 635 ASP A CA 1
ATOM 5083 C C . ASP A 1 635 ? -28.118 5.946 17.771 1.00 95.12 635 ASP A C 1
ATOM 5085 O O . ASP A 1 635 ? -27.971 5.086 16.888 1.00 95.12 635 ASP A O 1
ATOM 5089 N N . GLU A 1 636 ? -29.136 5.888 18.634 1.00 96.12 636 GLU A N 1
ATOM 5090 C CA . GLU A 1 636 ? -30.170 4.848 18.635 1.00 96.12 636 GLU A CA 1
ATOM 5091 C C . GLU A 1 636 ? -30.931 4.849 17.304 1.00 96.12 636 GLU A C 1
ATOM 5093 O O . GLU A 1 636 ? -31.223 3.795 16.740 1.00 96.12 636 GLU A O 1
ATOM 5098 N N . LYS A 1 637 ? -31.208 6.036 16.759 1.00 94.44 637 LYS A N 1
ATOM 5099 C CA . LYS A 1 637 ? -31.842 6.215 15.454 1.00 94.44 637 LYS A CA 1
ATOM 5100 C C . LYS A 1 637 ? -30.882 6.911 14.503 1.00 94.44 637 LYS A C 1
ATOM 5102 O O . LYS A 1 637 ? -30.337 7.960 14.821 1.00 94.44 637 LYS A O 1
ATOM 5107 N N . THR A 1 638 ? -30.723 6.367 13.302 1.00 93.06 638 THR A N 1
ATOM 5108 C CA . THR A 1 638 ? -29.876 6.993 12.287 1.00 93.06 638 THR A CA 1
ATOM 5109 C C . THR A 1 638 ? -30.540 8.250 11.698 1.00 93.06 638 THR A C 1
ATOM 5111 O O . THR A 1 638 ? -31.706 8.210 11.308 1.00 93.06 638 THR A O 1
ATOM 5114 N N . ASP A 1 639 ? -29.790 9.359 11.598 1.00 92.69 639 ASP A N 1
ATOM 5115 C CA . ASP A 1 639 ? -30.250 10.622 10.983 1.00 92.69 639 ASP A CA 1
ATOM 5116 C C . ASP A 1 639 ? -30.660 10.396 9.510 1.00 92.69 639 ASP A C 1
ATOM 5118 O O . ASP A 1 639 ? -31.773 10.733 9.099 1.00 92.69 639 ASP A O 1
ATOM 5122 N N . ASN A 1 640 ? -29.772 9.796 8.707 1.00 95.06 640 ASN A N 1
ATOM 5123 C CA . ASN A 1 640 ? -30.059 9.357 7.342 1.00 95.06 640 ASN A CA 1
ATOM 5124 C C . ASN A 1 640 ? -29.171 8.169 6.933 1.00 95.06 640 ASN A C 1
ATOM 5126 O O . ASN A 1 640 ? -27.989 8.322 6.619 1.00 95.06 640 ASN A O 1
ATOM 5130 N N . ILE A 1 641 ? -29.760 6.974 6.878 1.00 96.06 641 ILE A N 1
ATOM 5131 C CA . ILE A 1 641 ? -29.053 5.724 6.554 1.00 96.06 641 ILE A CA 1
ATOM 5132 C C . ILE A 1 641 ? -28.486 5.681 5.125 1.00 96.06 641 ILE A C 1
ATOM 5134 O O . ILE A 1 641 ? -27.494 5.002 4.863 1.00 96.06 641 ILE A O 1
ATOM 5138 N N . LYS A 1 642 ? -29.075 6.437 4.193 1.00 94.94 642 LYS A N 1
ATOM 5139 C CA . LYS A 1 642 ? -28.666 6.449 2.780 1.00 94.94 642 LYS A CA 1
ATOM 5140 C C . LYS A 1 642 ? -27.364 7.214 2.603 1.00 94.94 642 LYS A C 1
ATOM 5142 O O . LYS A 1 642 ? -26.437 6.732 1.965 1.00 94.94 642 LYS A O 1
ATOM 5147 N N . THR A 1 643 ? -27.289 8.408 3.189 1.00 93.31 643 THR A N 1
ATOM 5148 C CA . THR A 1 643 ? -26.074 9.228 3.131 1.00 93.31 643 THR A CA 1
ATOM 5149 C C . THR A 1 643 ? -24.990 8.716 4.069 1.00 93.31 643 THR A C 1
ATOM 5151 O O . THR A 1 643 ? -23.819 8.906 3.768 1.00 93.31 643 THR A O 1
ATOM 5154 N N . PHE A 1 644 ? -25.364 8.021 5.148 1.00 94.56 644 PHE A N 1
ATOM 5155 C CA . PHE A 1 644 ? -24.419 7.304 6.004 1.00 94.56 644 PHE A CA 1
ATOM 5156 C C . PHE A 1 644 ? -23.551 6.325 5.216 1.00 94.56 644 PHE A C 1
ATOM 5158 O O . PHE A 1 644 ? -22.332 6.352 5.310 1.00 94.56 644 PHE A O 1
ATOM 5165 N N . ASN A 1 645 ? -24.188 5.510 4.376 1.00 95.06 645 ASN A N 1
ATOM 5166 C CA . ASN A 1 645 ? -23.517 4.491 3.578 1.00 95.06 645 ASN A CA 1
ATOM 5167 C C . ASN A 1 645 ? -22.945 5.034 2.255 1.00 95.06 645 ASN A C 1
ATOM 5169 O O . ASN A 1 645 ? -22.643 4.264 1.344 1.00 95.06 645 ASN A O 1
ATOM 5173 N N . ARG A 1 646 ? -22.766 6.357 2.118 1.00 90.75 646 ARG A N 1
ATOM 5174 C CA . ARG A 1 646 ? -22.175 6.954 0.911 1.00 90.75 646 ARG A CA 1
ATOM 5175 C C . ARG A 1 646 ? -20.788 6.374 0.588 1.00 90.75 646 ARG A C 1
ATOM 5177 O O . ARG A 1 646 ? -20.558 6.136 -0.604 1.00 90.75 646 ARG A O 1
ATOM 5184 N N . PRO A 1 647 ? -19.884 6.118 1.555 1.00 88.31 647 PRO A N 1
ATOM 5185 C CA . PRO A 1 647 ? -18.601 5.469 1.266 1.00 88.31 647 PRO A CA 1
ATOM 5186 C C . PRO A 1 647 ? -18.761 4.059 0.682 1.00 88.31 647 PRO A C 1
ATOM 5188 O O . PRO A 1 647 ? -18.110 3.743 -0.309 1.00 88.31 647 PRO A O 1
ATOM 5191 N N . ALA A 1 648 ? -19.731 3.283 1.176 1.00 92.69 648 ALA A N 1
ATOM 5192 C CA . ALA A 1 648 ? -19.986 1.904 0.751 1.00 92.69 648 ALA A CA 1
ATOM 5193 C C . ALA A 1 648 ? -20.838 1.774 -0.524 1.00 92.69 648 ALA A C 1
ATOM 5195 O O . ALA A 1 648 ? -21.104 0.664 -0.973 1.00 92.69 648 ALA A O 1
ATOM 5196 N N . ARG A 1 649 ? -21.295 2.885 -1.119 1.00 89.19 649 ARG A N 1
ATOM 5197 C CA . ARG A 1 649 ? -22.315 2.879 -2.186 1.00 89.19 649 ARG A CA 1
ATOM 5198 C C . ARG A 1 649 ? -21.969 1.999 -3.393 1.00 89.19 649 ARG A C 1
ATOM 5200 O O . ARG A 1 649 ? -22.869 1.406 -3.973 1.00 89.19 649 ARG A O 1
ATOM 5207 N N . ASN A 1 650 ? -20.700 1.957 -3.800 1.00 89.38 650 ASN A N 1
ATOM 5208 C CA . ASN A 1 650 ? -20.271 1.213 -4.984 1.00 89.38 650 ASN A CA 1
ATOM 5209 C C . ASN A 1 650 ? -20.215 -0.280 -4.658 1.00 89.38 650 ASN A C 1
ATOM 5211 O O . ASN A 1 650 ? -20.864 -1.071 -5.336 1.00 89.38 650 ASN A O 1
ATOM 5215 N N . PHE A 1 651 ? -19.532 -0.625 -3.566 1.00 93.56 651 PHE A N 1
ATOM 5216 C CA . PHE A 1 651 ? -19.534 -1.961 -2.981 1.00 93.56 651 PHE A CA 1
ATOM 5217 C C . PHE A 1 651 ? -20.955 -2.525 -2.804 1.00 93.56 651 PHE A C 1
ATOM 5219 O O . PHE A 1 651 ? -21.268 -3.584 -3.341 1.00 93.56 651 PHE A O 1
ATOM 5226 N N . ASP A 1 652 ? -21.845 -1.805 -2.117 1.00 95.75 652 ASP A N 1
ATOM 5227 C CA . ASP A 1 652 ? -23.203 -2.281 -1.829 1.00 95.75 652 ASP A CA 1
ATOM 5228 C C . ASP A 1 652 ? -24.035 -2.430 -3.120 1.00 95.75 652 ASP A C 1
ATOM 5230 O O . ASP A 1 652 ? -24.737 -3.425 -3.283 1.00 95.75 652 ASP A O 1
ATOM 5234 N N . ARG A 1 653 ? -23.921 -1.508 -4.090 1.00 92.56 653 ARG A N 1
ATOM 5235 C CA . ARG A 1 653 ? -24.604 -1.633 -5.397 1.00 92.56 653 ARG A CA 1
ATOM 5236 C C . ARG A 1 653 ? -24.073 -2.779 -6.259 1.00 92.56 653 ARG A C 1
ATOM 5238 O O . ARG A 1 653 ? -24.776 -3.193 -7.175 1.00 92.56 653 ARG A O 1
ATOM 5245 N N . PHE A 1 654 ? -22.851 -3.244 -6.018 1.00 92.81 654 PHE A N 1
ATOM 5246 C CA . PHE A 1 654 ? -22.250 -4.349 -6.763 1.00 92.81 654 PHE A CA 1
ATOM 5247 C C . PHE A 1 654 ? -22.542 -5.706 -6.107 1.00 92.81 654 PHE A C 1
ATOM 5249 O O . PHE A 1 654 ? -22.838 -6.664 -6.808 1.00 92.81 654 PHE A O 1
ATOM 5256 N N . PHE A 1 655 ? -22.490 -5.790 -4.773 1.00 95.81 655 PHE A N 1
ATOM 5257 C CA . PHE A 1 655 ? -22.558 -7.058 -4.033 1.00 95.81 655 PHE A CA 1
ATOM 5258 C C . PHE A 1 655 ? -23.888 -7.313 -3.297 1.00 95.81 655 PHE A C 1
ATOM 5260 O O . PHE A 1 655 ? -24.013 -8.334 -2.619 1.00 95.81 655 PHE A O 1
ATOM 5267 N N . LEU A 1 656 ? -24.867 -6.404 -3.388 1.00 96.19 656 LEU A N 1
ATOM 5268 C CA . LEU A 1 656 ? -26.219 -6.548 -2.815 1.00 96.19 656 LEU A CA 1
ATOM 5269 C C . LEU A 1 656 ? -27.331 -6.246 -3.837 1.00 96.19 656 LEU A C 1
ATOM 5271 O O . LEU A 1 656 ? -28.400 -5.752 -3.475 1.00 96.19 656 LEU A O 1
ATOM 5275 N N . ASN A 1 657 ? -27.079 -6.512 -5.117 1.00 93.75 657 ASN A N 1
ATOM 5276 C CA . ASN A 1 657 ? -27.965 -6.179 -6.236 1.00 93.75 657 ASN A CA 1
ATOM 5277 C C . ASN A 1 657 ? -29.028 -7.248 -6.565 1.00 93.75 657 ASN A C 1
ATOM 5279 O O . ASN A 1 657 ? -29.956 -6.942 -7.309 1.00 93.75 657 ASN A O 1
ATOM 5283 N N . GLU A 1 658 ? -28.934 -8.470 -6.027 1.00 93.94 658 GLU A N 1
ATOM 5284 C CA . GLU A 1 658 ? -29.835 -9.584 -6.398 1.00 93.94 658 GLU A CA 1
ATOM 5285 C C . GLU A 1 658 ? -30.831 -9.977 -5.298 1.00 93.94 658 GLU A C 1
ATOM 5287 O O . GLU A 1 658 ? -31.841 -10.638 -5.557 1.00 93.94 658 GLU A O 1
ATOM 5292 N N . LEU A 1 659 ? -30.562 -9.603 -4.045 1.00 96.44 659 LEU A N 1
ATOM 5293 C CA . LEU A 1 659 ? -31.368 -10.056 -2.914 1.00 96.44 659 LEU A CA 1
ATOM 5294 C C . LEU A 1 659 ? -32.735 -9.357 -2.880 1.00 96.44 659 LEU A C 1
ATOM 5296 O O . LEU A 1 659 ? -32.781 -8.134 -2.786 1.00 96.44 659 LEU A O 1
ATOM 5300 N N . PRO A 1 660 ? -33.863 -10.090 -2.827 1.00 97.12 660 PRO A N 1
ATOM 5301 C CA . PRO A 1 660 ? -35.173 -9.465 -2.705 1.00 97.12 660 PRO A CA 1
ATOM 5302 C C . PRO A 1 660 ? -35.405 -8.912 -1.292 1.00 97.12 660 PRO A C 1
ATOM 5304 O O . PRO A 1 660 ? -34.880 -9.432 -0.302 1.00 97.12 660 PRO A O 1
ATOM 5307 N N . ARG A 1 661 ? -36.301 -7.924 -1.174 1.00 97.88 661 ARG A N 1
ATOM 5308 C CA . ARG A 1 661 ? -36.695 -7.290 0.102 1.00 97.88 661 ARG A CA 1
ATOM 5309 C C . ARG A 1 661 ? -37.017 -8.293 1.210 1.00 97.88 661 ARG A C 1
ATOM 5311 O O . ARG A 1 661 ? -36.594 -8.124 2.347 1.00 97.88 661 ARG A O 1
ATOM 5318 N N . LYS A 1 662 ? -37.744 -9.364 0.878 1.00 98.44 662 LYS A N 1
ATOM 5319 C CA . LYS A 1 662 ? -38.124 -10.407 1.843 1.00 98.44 662 LYS A CA 1
ATOM 5320 C C . LYS A 1 662 ? -36.900 -11.103 2.451 1.00 98.44 662 LYS A C 1
ATOM 5322 O O . LYS A 1 662 ? -36.913 -11.433 3.633 1.00 98.44 662 LYS A O 1
ATOM 5327 N N . THR A 1 663 ? -35.837 -11.298 1.670 1.00 98.38 663 THR A N 1
ATOM 5328 C CA . THR A 1 663 ? -34.568 -11.844 2.170 1.00 98.38 663 THR A CA 1
ATOM 5329 C C . THR A 1 663 ? -33.914 -10.873 3.148 1.00 98.38 663 THR A C 1
ATOM 5331 O O . THR A 1 663 ? -33.486 -11.296 4.220 1.00 98.38 663 THR A O 1
ATOM 5334 N N . TRP A 1 664 ? -33.916 -9.571 2.842 1.00 98.56 664 TRP A N 1
ATOM 5335 C CA . TRP A 1 664 ? -33.459 -8.543 3.780 1.00 98.56 664 TRP A CA 1
ATOM 5336 C C . TRP A 1 664 ? -34.233 -8.580 5.098 1.00 98.56 664 TRP A C 1
ATOM 5338 O O . TRP A 1 664 ? -33.617 -8.653 6.155 1.00 98.56 664 TRP A O 1
ATOM 5348 N N . GLU A 1 665 ? -35.566 -8.609 5.050 1.00 98.69 665 GLU A N 1
ATOM 5349 C CA . GLU A 1 665 ? -36.416 -8.678 6.247 1.00 98.69 665 GLU A CA 1
ATOM 5350 C C . GLU A 1 665 ? -36.081 -9.890 7.130 1.00 98.69 665 GLU A C 1
ATOM 5352 O O . GLU A 1 665 ? -35.879 -9.728 8.334 1.00 98.69 665 GLU A O 1
ATOM 5357 N N . ILE A 1 666 ? -35.936 -11.079 6.531 1.00 98.56 666 ILE A N 1
ATOM 5358 C CA . ILE A 1 666 ? -35.578 -12.315 7.246 1.00 98.56 666 ILE A CA 1
ATOM 5359 C C . ILE A 1 666 ? -34.223 -12.177 7.950 1.00 98.56 666 ILE A C 1
ATOM 5361 O O . ILE A 1 666 ? -34.096 -12.521 9.128 1.00 98.56 666 ILE A O 1
ATOM 5365 N N . TYR A 1 667 ? -33.198 -11.683 7.247 1.00 98.50 667 TYR A N 1
ATOM 5366 C CA . TYR A 1 667 ? -31.859 -11.567 7.826 1.00 98.50 667 TYR A CA 1
ATOM 5367 C C . TYR A 1 667 ? -31.743 -10.420 8.833 1.00 98.50 667 TYR A C 1
ATOM 5369 O O . TYR A 1 667 ? -31.004 -10.570 9.803 1.00 98.50 667 TYR A O 1
ATOM 5377 N N . ILE A 1 668 ? -32.510 -9.337 8.682 1.00 98.69 668 ILE A N 1
ATOM 5378 C CA . ILE A 1 668 ? -32.626 -8.276 9.691 1.00 98.69 668 ILE A CA 1
ATOM 5379 C C . ILE A 1 668 ? -33.251 -8.827 10.980 1.00 98.69 668 ILE A C 1
ATOM 5381 O O . ILE A 1 668 ? -32.695 -8.632 12.061 1.00 98.69 668 ILE A O 1
ATOM 5385 N N . ASP A 1 669 ? -34.368 -9.552 10.884 1.00 98.50 669 ASP A N 1
ATOM 5386 C CA . ASP A 1 669 ? -35.047 -10.120 12.056 1.00 98.50 669 ASP A CA 1
ATOM 5387 C C . ASP A 1 669 ? -34.167 -11.174 12.748 1.00 98.50 669 ASP A C 1
ATOM 5389 O O . ASP A 1 669 ? -33.989 -11.168 13.973 1.00 98.50 669 ASP A O 1
ATOM 5393 N N . SER A 1 670 ? -33.524 -12.043 11.961 1.00 98.12 670 SER A N 1
ATOM 5394 C CA . SER A 1 670 ? -32.549 -12.998 12.488 1.00 98.12 670 SER A CA 1
ATOM 5395 C C . SER A 1 670 ? -31.327 -12.315 13.108 1.00 98.12 670 SER A C 1
ATOM 5397 O O . SER A 1 670 ? -30.744 -12.878 14.030 1.00 98.12 670 SER A O 1
ATOM 5399 N N . PHE A 1 671 ? -30.892 -11.164 12.604 1.00 98.50 671 PHE A N 1
ATOM 5400 C CA . PHE A 1 671 ? -29.776 -10.420 13.179 1.00 98.50 671 PHE A CA 1
ATOM 5401 C C . PHE A 1 671 ? -30.166 -9.817 14.534 1.00 98.50 671 PHE A C 1
ATOM 5403 O O . PHE A 1 671 ? -29.474 -10.030 15.529 1.00 98.50 671 PHE A O 1
ATOM 5410 N N . LEU A 1 672 ? -31.320 -9.148 14.605 1.00 98.31 672 LEU A N 1
ATOM 5411 C CA . LEU A 1 672 ? -31.803 -8.482 15.818 1.00 98.31 672 LEU A CA 1
ATOM 5412 C C . LEU A 1 672 ? -32.048 -9.446 16.982 1.00 98.31 672 LEU A C 1
ATOM 5414 O O . LEU A 1 672 ? -31.714 -9.124 18.120 1.00 98.31 672 LEU A O 1
ATOM 5418 N N . THR A 1 673 ? -32.562 -10.645 16.702 1.00 97.88 673 THR A N 1
ATOM 5419 C CA . THR A 1 673 ? -32.736 -11.701 17.718 1.00 97.88 673 THR A CA 1
ATOM 5420 C C . THR A 1 673 ? -31.416 -12.197 18.311 1.00 97.88 673 THR A C 1
ATOM 5422 O O . THR A 1 673 ? -31.390 -12.638 19.459 1.00 97.88 673 THR A O 1
ATOM 5425 N N . LYS A 1 674 ? -30.313 -12.111 17.559 1.00 98.19 674 LYS A N 1
ATOM 5426 C CA . LYS A 1 674 ? -28.981 -12.539 18.009 1.00 98.19 674 LYS A CA 1
ATOM 5427 C C . LYS A 1 674 ? -28.188 -11.426 18.686 1.00 98.19 674 LYS A C 1
ATOM 5429 O O . LYS A 1 674 ? -27.302 -11.727 19.481 1.00 98.19 674 LYS A O 1
ATOM 5434 N N . MET A 1 675 ? -28.499 -10.158 18.418 1.00 98.38 675 MET A N 1
ATOM 5435 C CA . MET A 1 675 ? -27.901 -9.008 19.108 1.00 98.38 675 MET A CA 1
ATOM 5436 C C . MET A 1 675 ? -28.538 -8.811 20.492 1.00 98.38 675 MET A C 1
ATOM 5438 O O . MET A 1 675 ? -29.162 -7.788 20.771 1.00 98.38 675 MET A O 1
ATOM 5442 N N . THR A 1 676 ? -28.434 -9.816 21.361 1.00 98.44 676 THR A N 1
ATOM 5443 C CA . THR A 1 676 ? -28.991 -9.774 22.721 1.00 98.44 676 THR A CA 1
ATOM 5444 C C . THR A 1 676 ? -28.215 -8.807 23.618 1.00 98.44 676 THR A C 1
ATOM 5446 O O . THR A 1 676 ? -27.095 -8.403 23.304 1.00 98.44 676 THR A O 1
ATOM 5449 N N . ASP A 1 677 ? -28.795 -8.452 24.767 1.00 98.44 677 ASP A N 1
ATOM 5450 C CA . ASP A 1 677 ? -28.119 -7.622 25.775 1.00 98.44 677 ASP A CA 1
ATOM 5451 C C . ASP A 1 677 ? -26.784 -8.233 26.197 1.00 98.44 677 ASP A C 1
ATOM 5453 O O . ASP A 1 677 ? -25.780 -7.534 26.245 1.00 98.44 677 ASP A O 1
ATOM 5457 N N . GLN A 1 678 ? -26.764 -9.552 26.396 1.00 98.44 678 GLN A N 1
ATOM 5458 C CA . GLN A 1 678 ? -25.561 -10.295 26.745 1.00 98.44 678 GLN A CA 1
ATOM 5459 C C . GLN A 1 678 ? -24.482 -10.193 25.660 1.00 98.44 678 GLN A C 1
ATOM 5461 O O . GLN A 1 678 ? -23.316 -10.011 25.990 1.00 98.44 678 GLN A O 1
ATOM 5466 N N . VAL A 1 679 ? -24.844 -10.285 24.373 1.00 98.50 679 VAL A N 1
ATOM 5467 C CA . VAL A 1 679 ? -23.876 -10.153 23.267 1.00 98.50 679 VAL A CA 1
ATOM 5468 C C . VAL A 1 679 ? -23.298 -8.737 23.210 1.00 98.50 679 VAL A C 1
ATOM 5470 O O . VAL A 1 679 ? -22.092 -8.578 23.030 1.00 98.50 679 VAL A O 1
ATOM 5473 N N . ILE A 1 680 ? -24.139 -7.715 23.396 1.00 98.44 680 ILE A N 1
ATOM 5474 C CA . ILE A 1 680 ? -23.723 -6.304 23.423 1.00 98.44 680 ILE A CA 1
ATOM 5475 C C . ILE A 1 680 ? -22.797 -6.028 24.619 1.00 98.44 680 ILE A C 1
ATOM 5477 O O . ILE A 1 680 ? -21.758 -5.382 24.476 1.00 98.44 680 ILE A O 1
ATOM 5481 N N . GLU A 1 681 ? -23.146 -6.535 25.799 1.00 97.94 681 GLU A N 1
ATOM 5482 C CA . GLU A 1 681 ? -22.344 -6.382 27.013 1.00 97.94 681 GLU A CA 1
ATOM 5483 C C . GLU A 1 681 ? -21.026 -7.158 26.919 1.00 97.94 681 GLU A C 1
ATOM 5485 O O . GLU A 1 681 ? -19.981 -6.623 27.287 1.00 97.94 681 GLU A O 1
ATOM 5490 N N . GLU A 1 682 ? -21.029 -8.377 26.365 1.00 97.88 682 GLU A N 1
ATOM 5491 C CA . GLU A 1 682 ? -19.802 -9.140 26.115 1.00 97.88 682 GLU A CA 1
ATOM 5492 C C . GLU A 1 682 ? -18.886 -8.403 25.131 1.00 97.88 682 GLU A C 1
ATOM 5494 O O . GLU A 1 682 ? -17.683 -8.297 25.384 1.00 97.88 682 GLU A O 1
ATOM 5499 N N . ALA A 1 683 ? -19.443 -7.863 24.043 1.00 96.38 683 ALA A N 1
ATOM 5500 C CA . ALA A 1 683 ? -18.720 -7.049 23.071 1.00 96.38 683 ALA A CA 1
ATOM 5501 C C . ALA A 1 683 ? -18.016 -5.872 23.745 1.00 96.38 683 ALA A C 1
ATOM 5503 O O . ALA A 1 683 ? -16.793 -5.750 23.663 1.00 96.38 683 ALA A O 1
ATOM 5504 N N . MET A 1 684 ? -18.753 -5.056 24.496 1.00 96.25 684 MET A N 1
ATOM 5505 C CA . MET A 1 684 ? -18.165 -3.908 25.180 1.00 96.25 684 MET A CA 1
ATOM 5506 C C . MET A 1 684 ? -17.202 -4.328 26.294 1.00 96.25 684 MET A C 1
ATOM 5508 O O . MET A 1 684 ? -16.182 -3.674 26.506 1.00 96.25 684 MET A O 1
ATOM 5512 N N . SER A 1 685 ? -17.402 -5.480 26.935 1.00 95.81 685 SER A N 1
ATOM 5513 C CA . SER A 1 685 ? -16.469 -5.996 27.945 1.00 95.81 685 SER A CA 1
ATOM 5514 C C . SER A 1 685 ? -15.069 -6.330 27.399 1.00 95.81 685 SER A C 1
ATOM 5516 O O . SER A 1 685 ? -14.155 -6.580 28.187 1.00 95.81 685 SER A O 1
ATOM 5518 N N . ARG A 1 686 ? -14.858 -6.314 26.075 1.00 94.62 686 ARG A N 1
ATOM 5519 C CA . ARG A 1 686 ? -13.526 -6.447 25.458 1.00 94.62 686 ARG A CA 1
ATOM 5520 C C . ARG A 1 686 ? -12.680 -5.176 25.564 1.00 94.62 686 ARG A C 1
ATOM 5522 O O . ARG A 1 686 ? -11.467 -5.239 25.380 1.00 94.62 686 ARG A O 1
ATOM 5529 N N . GLN A 1 687 ? -13.289 -4.046 25.917 1.00 94.38 687 GLN A N 1
ATOM 5530 C CA . GLN A 1 687 ? -12.604 -2.768 26.092 1.00 94.38 687 GLN A CA 1
ATOM 5531 C C . GLN A 1 687 ? -11.663 -2.772 27.311 1.00 94.38 687 GLN A C 1
ATOM 5533 O O . GLN A 1 687 ? -11.957 -3.458 28.302 1.00 94.38 687 GLN A O 1
ATOM 5538 N N . PRO A 1 688 ? -10.554 -2.002 27.302 1.00 96.25 688 PRO A N 1
ATOM 5539 C CA . PRO A 1 688 ? -9.681 -1.866 28.467 1.00 96.25 688 PRO A CA 1
ATOM 5540 C C . PRO A 1 688 ? -10.472 -1.450 29.710 1.00 96.25 688 PRO A C 1
ATOM 5542 O O . PRO A 1 688 ? -11.307 -0.549 29.658 1.00 96.25 688 PRO A O 1
ATOM 5545 N N . LYS A 1 689 ? -10.242 -2.125 30.839 1.00 96.19 689 LYS A N 1
ATOM 5546 C CA . LYS A 1 689 ? -11.038 -1.929 32.063 1.00 96.19 689 LYS A CA 1
ATOM 5547 C C . LYS A 1 689 ? -10.954 -0.499 32.604 1.00 96.19 689 LYS A C 1
ATOM 5549 O O . LYS A 1 689 ? -11.925 -0.012 33.168 1.00 96.19 689 LYS A O 1
ATOM 5554 N N . GLU A 1 690 ? -9.820 0.169 32.403 1.00 97.12 690 GLU A N 1
ATOM 5555 C CA . GLU A 1 690 ? -9.535 1.511 32.911 1.00 97.12 690 GLU A CA 1
ATOM 5556 C C . GLU A 1 690 ? -10.403 2.592 32.250 1.00 97.12 690 GLU A C 1
ATOM 5558 O O . GLU A 1 690 ? -10.591 3.652 32.839 1.00 97.12 690 GLU A O 1
ATOM 5563 N N . ILE A 1 691 ? -10.964 2.324 31.063 1.00 95.62 691 ILE A N 1
ATOM 5564 C CA . ILE A 1 691 ? -11.813 3.280 30.335 1.00 95.62 691 ILE A CA 1
ATOM 5565 C C . ILE A 1 691 ? -13.310 2.963 30.415 1.00 95.62 691 ILE A C 1
ATOM 5567 O O . ILE A 1 691 ? -14.130 3.737 29.926 1.00 95.62 691 ILE A O 1
ATOM 5571 N N . ARG A 1 692 ? -13.696 1.840 31.037 1.00 92.56 692 ARG A N 1
ATOM 5572 C CA . ARG A 1 692 ? -15.107 1.415 31.093 1.00 92.56 692 ARG A CA 1
ATOM 5573 C C . ARG A 1 692 ? -15.989 2.334 31.939 1.00 92.56 692 ARG A C 1
ATOM 5575 O O . ARG A 1 692 ? -17.197 2.252 31.833 1.00 92.56 692 ARG A O 1
ATOM 5582 N N . GLY A 1 693 ? -15.413 3.213 32.759 1.00 91.94 693 GLY A N 1
ATOM 5583 C CA . GLY A 1 693 ? -16.171 4.201 33.536 1.00 91.94 693 GLY A CA 1
ATOM 5584 C C . GLY A 1 693 ? -16.570 5.466 32.764 1.00 91.94 693 GLY A C 1
ATOM 5585 O O . GLY A 1 693 ? -17.154 6.363 33.364 1.00 91.94 693 GLY A O 1
ATOM 5586 N N . PHE A 1 694 ? -16.206 5.579 31.481 1.00 95.19 694 PHE A N 1
ATOM 5587 C CA . PHE A 1 694 ? -16.531 6.730 30.633 1.00 95.19 694 PHE A CA 1
ATOM 5588 C C . PHE A 1 694 ? -17.777 6.441 29.778 1.00 95.19 694 PHE A C 1
ATOM 5590 O O . PHE A 1 694 ? -18.833 6.144 30.329 1.00 95.19 694 PHE A O 1
ATOM 5597 N N . HIS A 1 695 ? -17.689 6.474 28.445 1.00 96.50 695 HIS A N 1
ATOM 5598 C CA . HIS A 1 695 ? -18.857 6.317 27.564 1.00 96.50 695 HIS A CA 1
ATOM 5599 C C . HIS A 1 695 ? -19.294 4.853 27.341 1.00 96.50 695 HIS A C 1
ATOM 5601 O O . HIS A 1 695 ? -20.085 4.571 26.445 1.00 96.50 695 HIS A O 1
ATOM 5607 N N . TYR A 1 696 ? -18.793 3.897 28.129 1.00 94.81 696 TYR A N 1
ATOM 5608 C CA . TYR A 1 696 ? -19.127 2.473 27.986 1.00 94.81 696 TYR A CA 1
ATOM 5609 C C . TYR A 1 696 ? -20.634 2.216 28.099 1.00 94.81 696 TYR A C 1
ATOM 5611 O O . TYR A 1 696 ? -21.227 1.624 27.198 1.00 94.81 696 TYR A O 1
ATOM 5619 N N . ASP A 1 697 ? -21.252 2.684 29.188 1.00 96.31 697 ASP A N 1
ATOM 5620 C CA . ASP A 1 697 ? -22.674 2.447 29.458 1.00 96.31 697 ASP A CA 1
ATOM 5621 C C . ASP A 1 697 ? -23.562 3.182 28.451 1.00 96.31 697 ASP A C 1
ATOM 5623 O O . ASP A 1 697 ? -24.619 2.679 28.069 1.00 96.31 697 ASP A O 1
ATOM 5627 N N . GLU A 1 698 ? -23.111 4.345 27.973 1.00 97.12 698 GLU A N 1
ATOM 5628 C CA . GLU A 1 698 ? -23.779 5.091 26.909 1.00 97.12 698 GLU A CA 1
ATOM 5629 C C . GLU A 1 698 ? -23.790 4.288 25.606 1.00 97.12 698 GLU A C 1
ATOM 5631 O O . GLU A 1 698 ? -24.858 4.074 25.042 1.00 97.12 698 GLU A O 1
ATOM 5636 N N . ILE A 1 699 ? -22.644 3.750 25.173 1.00 97.62 699 ILE A N 1
ATOM 5637 C CA . ILE A 1 699 ? -22.564 2.926 23.957 1.00 97.62 699 ILE A CA 1
ATOM 5638 C C . ILE A 1 699 ? -23.440 1.672 24.085 1.00 97.62 699 ILE A C 1
ATOM 5640 O O . ILE A 1 699 ? -24.182 1.342 23.157 1.00 97.62 699 ILE A O 1
ATOM 5644 N N . VAL A 1 700 ? -23.399 0.987 25.235 1.00 98.25 700 VAL A N 1
ATOM 5645 C CA . VAL A 1 700 ? -24.251 -0.184 25.505 1.00 98.25 700 VAL A CA 1
ATOM 5646 C C . VAL A 1 700 ? -25.730 0.188 25.409 1.00 98.25 700 VAL A C 1
ATOM 5648 O O . VAL A 1 700 ? -26.497 -0.513 24.744 1.00 98.25 700 VAL A O 1
ATOM 5651 N N . LYS A 1 701 ? -26.140 1.291 26.044 1.00 98.31 701 LYS A N 1
ATOM 5652 C CA . LYS A 1 701 ? -27.520 1.783 25.993 1.00 98.31 701 LYS A CA 1
ATOM 5653 C C . LYS A 1 701 ? -27.942 2.087 24.555 1.00 98.31 701 LYS A C 1
ATOM 5655 O O . LYS A 1 701 ? -28.988 1.600 24.129 1.00 98.31 701 LYS A O 1
ATOM 5660 N N . THR A 1 702 ? -27.106 2.799 23.803 1.00 98.25 702 THR A N 1
ATOM 5661 C CA . THR A 1 702 ? -27.370 3.157 22.407 1.00 98.25 702 THR A CA 1
ATOM 5662 C C . THR A 1 702 ? -27.535 1.917 21.527 1.00 98.25 702 THR A C 1
ATOM 5664 O O . THR A 1 702 ? -28.507 1.821 20.782 1.00 98.25 702 THR A O 1
ATOM 5667 N N . LEU A 1 703 ? -26.665 0.905 21.653 1.00 98.12 703 LEU A N 1
ATOM 5668 C CA . LEU A 1 703 ? -26.808 -0.363 20.916 1.00 98.12 703 LEU A CA 1
ATOM 5669 C C . LEU A 1 703 ? -28.119 -1.088 21.250 1.00 98.12 703 LEU A C 1
ATOM 5671 O O . LEU A 1 703 ? -28.790 -1.614 20.358 1.00 98.12 703 LEU A O 1
ATOM 5675 N N . LYS A 1 704 ? -28.512 -1.108 22.530 1.00 98.38 704 LYS A N 1
ATOM 5676 C CA . LYS A 1 704 ? -29.767 -1.737 22.965 1.00 98.38 704 LYS A CA 1
ATOM 5677 C C . LYS A 1 704 ? -30.990 -1.010 22.404 1.00 98.38 704 LYS A C 1
ATOM 5679 O O . LYS A 1 704 ? -31.899 -1.687 21.912 1.00 98.38 704 LYS A O 1
ATOM 5684 N N . GLY A 1 705 ? -31.006 0.325 22.461 1.00 97.94 705 GLY A N 1
ATOM 5685 C CA . GLY A 1 705 ? -32.081 1.168 21.923 1.00 97.94 705 GLY A CA 1
ATOM 5686 C C . GLY A 1 705 ? -32.187 1.077 20.402 1.00 97.94 705 GLY A C 1
ATOM 5687 O O . GLY A 1 705 ? -33.280 0.915 19.856 1.00 97.94 705 GLY A O 1
ATOM 5688 N N . ARG A 1 706 ? -31.042 1.009 19.714 1.00 96.69 706 ARG A N 1
ATOM 5689 C CA . ARG A 1 706 ? -30.959 0.905 18.252 1.00 96.69 706 ARG A CA 1
ATOM 5690 C C . ARG A 1 706 ? -31.748 -0.255 17.662 1.00 96.69 706 ARG A C 1
ATOM 5692 O O . ARG A 1 706 ? -32.324 -0.110 16.586 1.00 96.69 706 ARG A O 1
ATOM 5699 N N . ARG A 1 707 ? -31.875 -1.380 18.374 1.00 97.31 707 ARG A N 1
ATOM 5700 C CA . ARG A 1 707 ? -32.687 -2.531 17.927 1.00 97.31 707 ARG A CA 1
ATOM 5701 C C . ARG A 1 707 ? -34.140 -2.165 17.598 1.00 97.31 707 ARG A C 1
ATOM 5703 O O . ARG A 1 707 ? -34.735 -2.818 16.747 1.00 97.31 707 ARG A O 1
ATOM 5710 N N . GLN A 1 708 ? -34.693 -1.121 18.221 1.00 97.06 708 GLN A N 1
ATOM 5711 C CA . GLN A 1 708 ? -36.062 -0.653 17.969 1.00 97.06 708 GLN A CA 1
ATOM 5712 C C . GLN A 1 708 ? -36.212 0.068 16.619 1.00 97.06 708 GLN A C 1
ATOM 5714 O O . GLN A 1 708 ? -37.288 0.049 16.023 1.00 97.06 708 GLN A O 1
ATOM 5719 N N . HIS A 1 709 ? -35.143 0.693 16.122 1.00 97.25 709 HIS A N 1
ATOM 5720 C CA . HIS A 1 709 ? -35.152 1.494 14.893 1.00 97.25 709 HIS A CA 1
ATOM 5721 C C . HIS A 1 709 ? -34.492 0.781 13.710 1.00 97.25 709 HIS A C 1
ATOM 5723 O O . HIS A 1 709 ? -34.878 0.992 12.561 1.00 97.25 709 HIS A O 1
ATOM 5729 N N . PHE A 1 710 ? -33.562 -0.130 13.994 1.00 98.12 710 PHE A N 1
ATOM 5730 C CA . PHE A 1 710 ? -32.662 -0.732 13.018 1.00 98.12 710 PHE A CA 1
ATOM 5731 C C . PHE A 1 710 ? -33.367 -1.379 11.820 1.00 98.12 710 PHE A C 1
ATOM 5733 O O . PHE A 1 710 ? -32.938 -1.203 10.682 1.00 98.12 710 PHE A O 1
ATOM 5740 N N . LYS A 1 711 ? -34.483 -2.091 12.041 1.00 98.38 711 LYS A N 1
ATOM 5741 C CA . LYS A 1 711 ? -35.230 -2.715 10.937 1.00 98.38 711 LYS A CA 1
ATOM 5742 C C . LYS A 1 711 ? -35.753 -1.688 9.942 1.00 98.38 711 LYS A C 1
ATOM 5744 O O . LYS A 1 711 ? -35.670 -1.906 8.737 1.00 98.38 711 LYS A O 1
ATOM 5749 N N . LYS A 1 712 ? -36.279 -0.569 10.440 1.00 98.31 712 LYS A N 1
ATOM 5750 C CA . LYS A 1 712 ? -36.774 0.511 9.588 1.00 98.31 712 LYS A CA 1
ATOM 5751 C C . LYS A 1 712 ? -35.629 1.125 8.786 1.00 98.31 712 LYS A C 1
ATOM 5753 O O . LYS A 1 712 ? -35.769 1.266 7.576 1.00 98.31 712 LYS A O 1
ATOM 5758 N N . ASP A 1 713 ? -34.515 1.427 9.447 1.00 97.62 713 ASP A N 1
ATOM 5759 C CA . ASP A 1 713 ? -33.345 2.037 8.811 1.00 97.62 713 ASP A CA 1
ATOM 5760 C C . ASP A 1 713 ? -32.798 1.135 7.690 1.00 97.62 713 ASP A C 1
ATOM 5762 O O . ASP A 1 713 ? -32.592 1.584 6.564 1.00 97.62 713 ASP A O 1
ATOM 5766 N N . MET A 1 714 ? -32.646 -0.169 7.939 1.00 98.25 714 MET A N 1
ATOM 5767 C CA . MET A 1 714 ? -32.101 -1.073 6.924 1.00 98.25 714 MET A CA 1
ATOM 5768 C C . MET A 1 714 ? -33.047 -1.319 5.744 1.00 98.25 714 MET A C 1
ATOM 5770 O O . MET A 1 714 ? -32.578 -1.480 4.619 1.00 98.25 714 MET A O 1
ATOM 5774 N N . LEU A 1 715 ? -34.365 -1.304 5.962 1.00 98.50 715 LEU A N 1
ATOM 5775 C CA . LEU A 1 715 ? -35.332 -1.393 4.863 1.00 98.50 715 LEU A CA 1
ATOM 5776 C C . LEU A 1 715 ? -35.415 -0.094 4.054 1.00 98.50 715 LEU A C 1
ATOM 5778 O O . LEU A 1 715 ? -35.568 -0.155 2.838 1.00 98.50 715 LEU A O 1
ATOM 5782 N N . GLU A 1 716 ? -35.247 1.069 4.689 1.00 98.25 716 GLU A N 1
ATOM 5783 C CA . GLU A 1 716 ? -35.081 2.332 3.961 1.00 98.25 716 GLU A CA 1
ATOM 5784 C C . GLU A 1 716 ? -33.818 2.308 3.087 1.00 98.25 716 GLU A C 1
ATOM 5786 O O . GLU A 1 716 ? -33.830 2.812 1.961 1.00 98.25 716 GLU A O 1
ATOM 5791 N N . TYR A 1 717 ? -32.734 1.701 3.577 1.00 97.69 717 TYR A N 1
ATOM 5792 C CA . TYR A 1 717 ? -31.514 1.544 2.793 1.00 97.69 717 TYR A CA 1
ATOM 5793 C C . TYR A 1 717 ? -31.688 0.574 1.617 1.00 97.69 717 TYR A C 1
ATOM 5795 O O . TYR A 1 717 ? -31.288 0.904 0.501 1.00 97.69 717 TYR A O 1
ATOM 5803 N N . TYR A 1 718 ? -32.356 -0.565 1.826 1.00 97.88 718 TYR A N 1
ATOM 5804 C CA . TYR A 1 718 ? -32.745 -1.474 0.742 1.00 97.88 718 TYR A CA 1
ATOM 5805 C C . TYR A 1 718 ? -33.540 -0.746 -0.351 1.00 97.88 718 TYR A C 1
ATOM 5807 O O . TYR A 1 718 ? -33.220 -0.860 -1.535 1.00 97.88 718 TYR A O 1
ATOM 5815 N N . ASP A 1 719 ? -34.551 0.036 0.044 1.00 97.69 719 ASP A N 1
ATOM 5816 C CA . ASP A 1 719 ? -35.386 0.790 -0.895 1.00 97.69 719 ASP A CA 1
ATOM 5817 C C . ASP A 1 719 ? -34.578 1.829 -1.667 1.00 97.69 719 ASP A C 1
ATOM 5819 O O . ASP A 1 719 ? -34.876 2.112 -2.822 1.00 97.69 719 ASP A O 1
ATOM 5823 N N . PHE A 1 720 ? -33.541 2.399 -1.052 1.00 96.25 720 PHE A N 1
ATOM 5824 C CA . PHE A 1 720 ? -32.620 3.299 -1.730 1.00 96.25 720 PHE A CA 1
ATOM 5825 C C . PHE A 1 720 ? -31.751 2.580 -2.766 1.00 96.25 720 PHE A C 1
ATOM 5827 O O . PHE A 1 720 ? -31.679 3.058 -3.898 1.00 96.25 720 PHE A O 1
ATOM 5834 N N . LEU A 1 721 ? -31.140 1.446 -2.408 1.00 95.31 721 LEU A N 1
ATOM 5835 C CA . LEU A 1 721 ? -30.333 0.642 -3.334 1.00 95.31 721 LEU A CA 1
ATOM 5836 C C . LEU A 1 721 ? -31.173 0.103 -4.501 1.00 95.31 721 LEU A C 1
ATOM 5838 O O . LEU A 1 721 ? -30.714 0.090 -5.635 1.00 95.31 721 LEU A O 1
ATOM 5842 N N . SER A 1 722 ? -32.428 -0.267 -4.242 1.00 95.00 722 SER A N 1
ATOM 5843 C CA . SER A 1 722 ? -33.321 -0.884 -5.233 1.00 95.00 722 SER A CA 1
ATOM 5844 C C . SER A 1 722 ? -33.949 0.102 -6.225 1.00 95.00 722 SER A C 1
ATOM 5846 O O . SER A 1 722 ? -34.655 -0.325 -7.136 1.00 95.00 722 SER A O 1
ATOM 5848 N N . LYS A 1 723 ? -33.730 1.418 -6.074 1.00 94.50 723 LYS A N 1
ATOM 5849 C CA . LYS A 1 723 ? -34.200 2.420 -7.054 1.00 94.50 723 LYS A CA 1
ATOM 5850 C C . LYS A 1 723 ? -33.511 2.275 -8.404 1.00 94.50 723 LYS A C 1
ATOM 5852 O O . LYS A 1 723 ? -34.136 2.495 -9.435 1.00 94.50 723 LYS A O 1
ATOM 5857 N N . GLU A 1 724 ? -32.227 1.939 -8.373 1.00 90.81 724 GLU A N 1
ATOM 5858 C CA . GLU A 1 724 ? -31.387 1.731 -9.543 1.00 90.81 724 GLU A CA 1
ATOM 5859 C C . GLU A 1 724 ? -30.500 0.519 -9.282 1.00 90.81 724 GLU A C 1
ATOM 5861 O O . GLU A 1 724 ? -29.577 0.580 -8.469 1.00 90.81 724 GLU A O 1
ATOM 5866 N N . VAL A 1 725 ? -30.778 -0.576 -9.983 1.00 89.25 725 VAL A N 1
ATOM 5867 C CA . VAL A 1 725 ? -30.037 -1.827 -9.826 1.00 89.25 725 VAL A CA 1
ATOM 5868 C C . VAL A 1 725 ? -28.980 -1.928 -10.917 1.00 89.25 725 VAL A C 1
ATOM 5870 O O . VAL A 1 725 ? -29.261 -1.701 -12.093 1.00 89.25 725 VAL A O 1
ATOM 5873 N N . ASN A 1 726 ? -27.759 -2.285 -10.524 1.00 86.81 726 ASN A N 1
ATOM 5874 C CA . ASN A 1 726 ? -26.704 -2.626 -11.466 1.00 86.81 726 ASN A CA 1
ATOM 5875 C C . ASN A 1 726 ? -26.836 -4.111 -11.827 1.00 86.81 726 ASN A C 1
ATOM 5877 O O . ASN A 1 726 ? -26.807 -4.962 -10.938 1.00 86.81 726 ASN A O 1
ATOM 5881 N N . ILE A 1 727 ? -26.952 -4.422 -13.117 1.00 86.12 727 ILE A N 1
ATOM 5882 C CA . ILE A 1 727 ? -26.859 -5.796 -13.619 1.00 86.12 727 ILE A CA 1
ATOM 5883 C C . ILE A 1 727 ? -25.426 -5.988 -14.110 1.00 86.12 727 ILE A C 1
ATOM 5885 O O . ILE A 1 727 ? -25.002 -5.334 -15.062 1.00 86.12 727 ILE A O 1
ATOM 5889 N N . VAL A 1 728 ? -24.663 -6.815 -13.399 1.00 82.56 728 VAL A N 1
ATOM 5890 C CA . VAL A 1 728 ? -23.246 -7.053 -13.687 1.00 82.56 728 VAL A CA 1
ATOM 5891 C C . VAL A 1 728 ? -23.126 -8.325 -14.519 1.00 82.56 728 VAL A C 1
ATOM 5893 O O . VAL A 1 728 ? -23.633 -9.365 -14.115 1.00 82.56 728 VAL A O 1
ATOM 5896 N N . GLY A 1 729 ? -22.472 -8.220 -15.674 1.00 84.88 729 GLY A N 1
ATOM 5897 C CA . GLY A 1 729 ? -22.148 -9.349 -16.544 1.00 84.88 729 GLY A CA 1
ATOM 5898 C C . GLY A 1 729 ? -20.690 -9.783 -16.455 1.00 84.88 729 GLY A C 1
ATOM 5899 O O . GLY A 1 729 ? -19.848 -9.069 -15.903 1.00 84.88 729 GLY A O 1
ATOM 5900 N N . SER A 1 730 ? -20.388 -10.922 -17.068 1.00 88.19 730 SER A N 1
ATOM 5901 C CA . SER A 1 730 ? -19.028 -11.389 -17.328 1.00 88.19 730 SER A CA 1
ATOM 5902 C C . SER A 1 730 ? -18.571 -11.055 -18.757 1.00 88.19 730 SER A C 1
ATOM 5904 O O . SER A 1 730 ? -19.309 -10.531 -19.590 1.00 88.19 730 SER A O 1
ATOM 5906 N N . ASN A 1 731 ? -17.317 -11.380 -19.068 1.00 82.38 731 ASN A N 1
ATOM 5907 C CA . ASN A 1 731 ? -16.750 -11.327 -20.417 1.00 82.38 731 ASN A CA 1
ATOM 5908 C C . ASN A 1 731 ? -17.163 -12.538 -21.276 1.00 82.38 731 ASN A C 1
ATOM 5910 O O . ASN A 1 731 ? -16.649 -12.712 -22.386 1.00 82.38 731 ASN A O 1
ATOM 5914 N N . GLN A 1 732 ? -18.040 -13.403 -20.763 1.00 84.50 732 GLN A N 1
ATOM 5915 C CA . GLN A 1 732 ? -18.607 -14.518 -21.507 1.00 84.50 732 GLN A CA 1
ATOM 5916 C C . GLN A 1 732 ? -19.936 -14.122 -22.158 1.00 84.50 732 GLN A C 1
ATOM 5918 O O . GLN A 1 732 ? -20.475 -13.036 -21.960 1.00 84.50 732 GLN A O 1
ATOM 5923 N N . ARG A 1 733 ? -20.462 -15.004 -23.011 1.00 86.12 733 ARG A N 1
ATOM 5924 C CA . ARG A 1 733 ? -21.739 -14.761 -23.678 1.00 86.12 733 ARG A CA 1
ATOM 5925 C C . ARG A 1 733 ? -22.886 -15.058 -22.716 1.00 86.12 733 ARG A C 1
ATOM 5927 O O . ARG A 1 733 ? -23.128 -16.217 -22.397 1.00 86.12 733 ARG A O 1
ATOM 5934 N N . GLU A 1 734 ? -23.623 -14.021 -22.345 1.00 84.19 734 GLU A N 1
ATOM 5935 C CA . GLU A 1 734 ? -24.743 -14.093 -21.404 1.00 84.19 734 GLU A CA 1
ATOM 5936 C C . GLU A 1 734 ? -26.033 -13.540 -22.019 1.00 84.19 734 GLU A C 1
ATOM 5938 O O . GLU A 1 734 ? -26.014 -12.843 -23.039 1.00 84.19 734 GLU A O 1
ATOM 5943 N N . LEU A 1 735 ? -27.166 -13.889 -21.411 1.00 81.88 735 LEU A N 1
ATOM 5944 C CA . LEU A 1 735 ? -28.482 -13.344 -21.728 1.00 81.88 735 LEU A CA 1
ATOM 5945 C C . LEU A 1 735 ? -28.983 -12.591 -20.493 1.00 81.88 735 LEU A C 1
ATOM 5947 O O . LEU A 1 735 ? -28.993 -13.173 -19.409 1.00 81.88 735 LEU A O 1
ATOM 5951 N N . PHE A 1 736 ? -29.390 -11.335 -20.677 1.00 76.12 736 PHE A N 1
ATOM 5952 C CA . PHE A 1 736 ? -29.898 -10.454 -19.622 1.00 76.12 736 PHE A CA 1
ATOM 5953 C C . PHE A 1 736 ? -31.401 -10.233 -19.747 1.00 76.12 736 PHE A C 1
ATOM 5955 O O . PHE A 1 736 ? -31.873 -10.089 -20.903 1.00 76.12 736 PHE A O 1
#

pLDDT: mean 85.95, std 15.04, range [32.88, 98.75]